Protein 7OG3 (pdb70)

Radius of gyration: 28.52 Å; Cα contacts (8 Å, |Δi|>4): 1239; chains: 2; bounding box: 43×45×92 Å

B-factor: mean 28.63, std 7.68, range [14.3, 100.28]

Organism: Streptomyces spectabilis (NCBI:txid68270)

Nearest PDB structures (foldseek):
  7og3-assembly1_B  TM=1.003E+00  e=2.463E-60  Streptomyces spectabilis
  8j43-assembly1_B  TM=8.989E-01  e=6.892E-37  Frankia sp. QA3
  8hwy-assembly1_A  TM=8.691E-01  e=2.199E-37  Escherichia
  7y8o-assembly1_B  TM=9.094E-01  e=6.039E-33  Streptomyces clavuligerus
  6smt-assembly3_E  TM=8.698E-01  e=9.829E-30  Mycolicibacterium smegmatis MC2 155

Structure (mmCIF, N/CA/C/O backbone):
data_7OG3
#
_entry.id   7OG3
#
_cell.length_a   73.856
_cell.length_b   75.746
_cell.length_c   97.081
_cell.angle_alpha   90
_cell.angle_beta   90
_cell.angle_gamma   90
#
_symmetry.space_group_name_H-M   'P 21 21 21'
#
loop_
_entity.id
_entity.type
_entity.pdbx_description
1 polymer 'NAD(P)-dependent oxidoreductase'
2 non-polymer 'NADPH DIHYDRO-NICOTINAMIDE-ADENINE-DINUCLEOTIDE PHOSPHATE'
3 non-polymer 'SODIUM ION'
4 water water
#
loop_
_atom_site.group_PDB
_atom_site.id
_atom_site.type_symbol
_atom_site.label_atom_id
_atom_site.label_alt_id
_atom_site.label_comp_id
_atom_site.label_asym_id
_atom_site.label_entity_id
_atom_site.label_seq_id
_atom_site.pdbx_PDB_ins_code
_atom_site.Cartn_x
_atom_site.Cartn_y
_atom_site.Cartn_z
_atom_site.occupancy
_atom_site.B_iso_or_equiv
_atom_site.auth_seq_id
_atom_site.auth_comp_id
_atom_site.auth_asym_id
_atom_site.auth_atom_id
_atom_site.pdbx_PDB_model_num
ATOM 1 N N . PRO A 1 31 ? -14.768 18.601 -50.875 1 38 12 PRO A N 1
ATOM 2 C CA . PRO A 1 31 ? -13.718 17.951 -50.079 1 36.95 12 PRO A CA 1
ATOM 3 C C . PRO A 1 31 ? -12.732 17.261 -51.011 1 34.96 12 PRO A C 1
ATOM 4 O O . PRO A 1 31 ? -13.123 16.443 -51.836 1 34.5 12 PRO A O 1
ATOM 8 N N . ALA A 1 32 ? -11.457 17.646 -50.926 1 33.54 13 ALA A N 1
ATOM 9 C CA . ALA A 1 32 ? -10.423 17.144 -51.83 1 32.56 13 ALA A CA 1
ATOM 10 C C . ALA A 1 32 ? -10.049 15.677 -51.626 1 31.37 13 ALA A C 1
ATOM 11 O O . ALA A 1 32 ? -10.168 15.153 -50.528 1 31.64 13 ALA A O 1
ATOM 13 N N . PRO A 1 33 ? -9.556 15.011 -52.678 1 30.11 14 PRO A N 1
ATOM 14 C CA . PRO A 1 33 ? -9.098 13.623 -52.517 1 28.94 14 PRO A CA 1
ATOM 15 C C . PRO A 1 33 ? -7.887 13.555 -51.59 1 27.42 14 PRO A C 1
ATOM 16 O O . PRO A 1 33 ? -7.052 14.475 -51.545 1 28.05 14 PRO A O 1
ATOM 20 N N . VAL A 1 34 ? -7.83 12.497 -50.79 1 25.18 15 VAL A N 1
ATOM 21 C CA . VAL A 1 34 ? -6.753 12.327 -49.828 1 23.23 15 VAL A CA 1
ATOM 22 C C . VAL A 1 34 ? -6.303 10.857 -49.797 1 22.03 15 VAL A C 1
ATOM 23 O O . VAL A 1 34 ? -7.101 9.932 -50.036 1 21.74 15 VAL A O 1
ATOM 27 N N . THR A 1 35 ? -5.001 10.65 -49.565 1 20.53 16 THR A N 1
ATOM 28 C CA . THR A 1 35 ? -4.45 9.317 -49.399 1 19.95 16 THR A CA 1
ATOM 29 C C . THR A 1 35 ? -4.03 9.086 -47.918 1 20.12 16 THR A C 1
ATOM 30 O O . THR A 1 35 ? -3.407 9.96 -47.324 1 20.09 16 THR A O 1
ATOM 34 N N . VAL A 1 36 ? -4.361 7.928 -47.349 1 19.51 17 VAL A N 1
ATOM 35 C CA . VAL A 1 36 ? -3.905 7.572 -46.005 1 20.8 17 VAL A CA 1
ATOM 36 C C . VAL A 1 36 ? -2.983 6.354 -46.148 1 21.47 17 VAL A C 1
ATOM 37 O O . VAL A 1 36 ? -3.396 5.333 -46.701 1 22.76 17 VAL A O 1
ATOM 41 N N . VAL A 1 37 ? -1.736 6.455 -45.682 1 20.58 18 VAL A N 1
ATOM 42 C CA . VAL A 1 37 ? -0.782 5.342 -45.737 1 21.53 18 VAL A CA 1
ATOM 43 C C . VAL A 1 37 ? -0.555 4.866 -44.311 1 22.13 18 VAL A C 1
ATOM 44 O O . VAL A 1 37 ? -0.044 5.631 -43.478 1 21.76 18 VAL A O 1
ATOM 48 N N . GLY A 1 38 ? -0.928 3.632 -44.02 1 22.04 19 GLY A N 1
ATOM 49 C CA . GLY A 1 38 ? -0.8 3.097 -42.667 1 22.34 19 GLY A CA 1
ATOM 50 C C . GLY A 1 38 ? -2.175 2.898 -42.066 1 23.53 19 GLY A C 1
ATOM 51 O O . GLY A 1 38 ? -2.883 3.868 -41.772 1 24.94 19 GLY A O 1
ATOM 52 N N . LEU A 1 39 ? -2.572 1.645 -41.91 1 23.03 20 LEU A N 1
ATOM 53 C CA . LEU A 1 39 ? -3.892 1.304 -41.412 1 22.63 20 LEU A CA 1
ATOM 54 C C . LEU A 1 39 ? -3.855 0.548 -40.101 1 22.1 20 LEU A C 1
ATOM 55 O O . LEU A 1 39 ? -4.563 -0.438 -39.915 1 21.92 20 LEU A O 1
ATOM 60 N N . GLY A 1 40 ? -3.055 1.063 -39.185 1 21.02 21 GLY A N 1
ATOM 61 C CA . GLY A 1 40 ? -3.087 0.634 -37.802 1 20.54 21 GLY A CA 1
ATOM 62 C C . GLY A 1 40 ? -4.333 1.238 -37.169 1 21.16 21 GLY A C 1
ATOM 63 O O . GLY A 1 40 ? -5.135 1.924 -37.831 1 19.99 21 GLY A O 1
ATOM 64 N N . PRO A 1 41 ? -4.523 1.043 -35.851 1 21.57 22 PRO A N 1
ATOM 65 C CA . PRO A 1 41 ? -5.727 1.596 -35.194 1 21.07 22 PRO A CA 1
ATOM 66 C C . PRO A 1 41 ? -5.975 3.087 -35.441 1 20.39 22 PRO A C 1
ATOM 67 O O . PRO A 1 41 ? -7.131 3.504 -35.59 1 20.43 22 PRO A O 1
ATOM 71 N N . MET A 1 42 ? -4.895 3.893 -35.498 1 18.74 23 MET A N 1
ATOM 72 C CA . MET A 1 42 ? -5.052 5.31 -35.743 1 17.59 23 MET A CA 1
ATOM 73 C C . MET A 1 42 ? -5.32 5.589 -37.244 1 17.84 23 MET A C 1
ATOM 74 O O . MET A 1 42 ? -6.252 6.325 -37.557 1 17.54 23 MET A O 1
ATOM 79 N N . GLY A 1 43 ? -4.525 5.011 -38.145 1 17.85 24 GLY A N 1
ATOM 80 C CA . GLY A 1 43 ? -4.717 5.242 -39.584 1 19.66 24 GLY A CA 1
ATOM 81 C C . GLY A 1 43 ? -6.09 4.831 -40.079 1 21.3 24 GLY A C 1
ATOM 82 O O . GLY A 1 43 ? -6.677 5.521 -40.919 1 22.69 24 GLY A O 1
ATOM 83 N N . LEU A 1 44 ? -6.649 3.732 -39.517 1 20.76 25 LEU A N 1
ATOM 84 C CA . LEU A 1 44 ? -7.988 3.272 -39.869 1 22.15 25 LEU A CA 1
ATOM 85 C C . LEU A 1 44 ? -9.019 4.363 -39.546 1 22.18 25 LEU A C 1
ATOM 86 O O . LEU A 1 44 ? -9.926 4.571 -40.329 1 22.83 25 LEU A O 1
ATOM 91 N N . VAL A 1 45 ? -8.91 5.005 -38.374 1 21.48 26 VAL A N 1
ATOM 92 C CA . VAL A 1 45 ? -9.86 6.045 -37.987 1 22.16 26 VAL A CA 1
ATOM 93 C C . VAL A 1 45 ? -9.631 7.304 -38.802 1 21.14 26 VAL A C 1
ATOM 94 O O . VAL A 1 45 ? -10.611 7.921 -39.214 1 21.46 26 VAL A O 1
ATOM 98 N N . LEU A 1 46 ? -8.376 7.678 -39.11 1 20.19 27 LEU A N 1
ATOM 99 C CA . LEU A 1 46 ? -8.134 8.862 -39.965 1 21.3 27 LEU A CA 1
ATOM 100 C C . LEU A 1 46 ? -8.877 8.701 -41.324 1 21.36 27 LEU A C 1
ATOM 101 O O . LEU A 1 46 ? -9.631 9.595 -41.724 1 20.81 27 LEU A O 1
ATOM 106 N N . ALA A 1 47 ? -8.754 7.511 -41.934 1 21.26 28 ALA A N 1
ATOM 107 C CA . ALA A 1 47 ? -9.39 7.219 -43.22 1 22.59 28 ALA A CA 1
ATOM 108 C C . ALA A 1 47 ? -10.91 7.176 -43.098 1 23.75 28 ALA A C 1
ATOM 109 O O . ALA A 1 47 ? -11.601 7.72 -43.956 1 23.36 28 ALA A O 1
ATOM 111 N N . GLU A 1 48 ? -11.421 6.558 -42.019 1 23.92 29 GLU A N 1
ATOM 112 C CA . GLU A 1 48 ? -12.864 6.438 -41.762 1 25.72 29 GLU A CA 1
ATOM 113 C C . GLU A 1 48 ? -13.494 7.829 -41.608 1 26.77 29 GLU A C 1
ATOM 114 O O . GLU A 1 48 ? -14.548 8.098 -42.182 1 27.33 29 GLU A O 1
ATOM 120 N N . VAL A 1 49 ? -12.822 8.723 -40.872 1 26.26 30 VAL A N 1
ATOM 121 C CA . VAL A 1 49 ? -13.288 10.094 -40.693 1 26.79 30 VAL A CA 1
ATOM 122 C C . VAL A 1 49 ? -13.236 10.888 -42.01 1 26.85 30 VAL A C 1
ATOM 123 O O . VAL A 1 49 ? -14.212 11.548 -42.36 1 26.97 30 VAL A O 1
ATOM 127 N N . LEU A 1 50 ? -12.123 10.811 -42.759 1 26.92 31 LEU A N 1
ATOM 128 C CA . LEU A 1 50 ? -12.008 11.515 -44.04 1 27.31 31 LEU A CA 1
ATOM 129 C C . LEU A 1 50 ? -13.11 11.072 -45.022 1 27.75 31 LEU A C 1
ATOM 130 O O . LEU A 1 50 ? -13.733 11.923 -45.682 1 27.47 31 LEU A O 1
ATOM 135 N N . LEU A 1 51 ? -13.423 9.768 -45.016 1 27.63 32 LEU A N 1
ATOM 136 C CA . LEU A 1 51 ? -14.482 9.171 -45.829 1 28.88 32 LEU A CA 1
ATOM 137 C C . LEU A 1 51 ? -15.854 9.717 -45.41 1 29.51 32 LEU A C 1
ATOM 138 O O . LEU A 1 51 ? -16.614 10.16 -46.268 1 29.96 32 LEU A O 1
ATOM 143 N N . ALA A 1 52 ? -16.162 9.7 -44.098 1 29.44 33 ALA A N 1
ATOM 144 C CA . ALA A 1 52 ? -17.416 10.202 -43.546 1 29.67 33 ALA A CA 1
ATOM 145 C C . ALA A 1 52 ? -17.586 11.687 -43.837 1 30.34 33 ALA A C 1
ATOM 146 O O . ALA A 1 52 ? -18.704 12.134 -44.05 1 30.57 33 ALA A O 1
ATOM 148 N N . LYS A 1 53 ? -16.487 12.46 -43.836 1 30.62 34 LYS A N 1
ATOM 149 C CA . LYS A 1 53 ? -16.55 13.888 -44.142 1 31.08 34 LYS A CA 1
ATOM 150 C C . LYS A 1 53 ? -16.613 14.191 -45.662 1 31.94 34 LYS A C 1
ATOM 151 O O . LYS A 1 53 ? -16.506 15.356 -46.044 1 32.68 34 LYS A O 1
ATOM 157 N N . GLY A 1 54 ? -16.767 13.164 -46.495 1 31.48 35 GLY A N 1
ATOM 158 C CA . GLY A 1 54 ? -16.927 13.311 -47.937 1 31.41 35 GLY A CA 1
ATOM 159 C C . GLY A 1 54 ? -15.698 13.298 -48.82 1 30.82 35 GLY A C 1
ATOM 160 O O . GLY A 1 54 ? -15.833 13.503 -50.028 1 31.59 35 GLY A O 1
ATOM 161 N N . HIS A 1 55 ? -14.495 13.068 -48.26 1 29.26 36 HIS A N 1
ATOM 162 C CA . HIS A 1 55 ? -13.291 13.054 -49.086 1 28.46 36 HIS A CA 1
ATOM 163 C C . HIS A 1 55 ? -13.164 11.758 -49.862 1 28.93 36 HIS A C 1
ATOM 164 O O . HIS A 1 55 ? -13.258 10.681 -49.282 1 29.42 36 HIS A O 1
ATOM 171 N N . PRO A 1 56 ? -12.83 11.842 -51.163 1 28.03 37 PRO A N 1
ATOM 172 C CA . PRO A 1 56 ? -12.508 10.624 -51.924 1 27.8 37 PRO A CA 1
ATOM 173 C C . PRO A 1 56 ? -11.204 10.092 -51.33 1 27.07 37 PRO A C 1
ATOM 174 O O . PRO A 1 56 ? -10.179 10.789 -51.351 1 27.5 37 PRO A O 1
ATOM 178 N N . THR A 1 57 ? -11.276 8.919 -50.695 1 25.81 38 THR A N 1
ATOM 179 C CA . THR A 1 57 ? -10.146 8.429 -49.914 1 24.54 38 THR A CA 1
ATOM 180 C C . THR A 1 57 ? -9.477 7.198 -50.469 1 23.98 38 THR A C 1
ATOM 181 O O . THR A 1 57 ? -10.112 6.164 -50.636 1 23.98 38 THR A O 1
ATOM 185 N N . THR A 1 58 ? -8.186 7.307 -50.739 1 22.89 39 THR A N 1
ATOM 186 C CA . THR A 1 58 ? -7.392 6.178 -51.2 1 22.34 39 THR A CA 1
ATOM 187 C C . THR A 1 58 ? -6.555 5.716 -50.01 1 22.94 39 THR A C 1
ATOM 188 O O . THR A 1 58 ? -5.997 6.552 -49.319 1 23.05 39 THR A O 1
ATOM 192 N N . VAL A 1 59 ? -6.496 4.396 -49.752 1 22.52 40 VAL A N 1
ATOM 193 C CA . VAL A 1 59 ? -5.719 3.883 -48.643 1 22.01 40 VAL A CA 1
ATOM 194 C C . VAL A 1 59 ? -4.684 2.871 -49.099 1 22.54 40 VAL A C 1
ATOM 195 O O . VAL A 1 59 ? -4.852 2.197 -50.11 1 22.68 40 VAL A O 1
ATOM 199 N N . TRP A 1 60 ? -3.632 2.728 -48.319 1 23.27 41 TRP A N 1
ATOM 200 C CA . TRP A 1 60 ? -2.602 1.731 -48.565 1 23.92 41 TRP A CA 1
ATOM 201 C C . TRP A 1 60 ? -2.1 1.229 -47.202 1 24.11 41 TRP A C 1
ATOM 202 O O . TRP A 1 60 ? -1.995 1.998 -46.232 1 23.76 41 TRP A O 1
ATOM 213 N N . ASN A 1 61 ? -1.808 -0.05 -47.134 1 23.74 42 ASN A N 1
ATOM 214 C CA . ASN A 1 61 ? -1.264 -0.678 -45.935 1 24.2 42 ASN A CA 1
ATOM 215 C C . ASN A 1 61 ? -0.43 -1.868 -46.371 1 24.94 42 ASN A C 1
ATOM 216 O O . ASN A 1 61 ? -0.774 -2.519 -47.352 1 24.7 42 ASN A O 1
ATOM 221 N N . ARG A 1 62 ? 0.651 -2.191 -45.645 1 25.81 43 ARG A N 1
ATOM 222 C CA . ARG A 1 62 ? 1.483 -3.358 -45.984 1 26.74 43 ARG A CA 1
ATOM 223 C C . ARG A 1 62 ? 0.639 -4.657 -46.051 1 26.76 43 ARG A C 1
ATOM 224 O O . ARG A 1 62 ? 0.783 -5.448 -46.983 1 26.75 43 ARG A O 1
ATOM 232 N N . THR A 1 63 ? -0.274 -4.823 -45.09 1 25.77 44 THR A N 1
ATOM 233 C CA . THR A 1 63 ? -1.191 -5.968 -45.01 1 25.77 44 THR A CA 1
ATOM 234 C C . THR A 1 63 ? -2.51 -5.429 -45.53 1 24.29 44 THR A C 1
ATOM 235 O O . THR A 1 63 ? -3.163 -4.659 -44.831 1 23.48 44 THR A O 1
ATOM 239 N N . PRO A 1 64 ? -2.871 -5.741 -46.796 1 24.48 45 PRO A N 1
ATOM 240 C CA . PRO A 1 64 ? -4.05 -5.095 -47.4 1 24.3 45 PRO A CA 1
ATOM 241 C C . PRO A 1 64 ? -5.395 -5.4 -46.746 1 24.71 45 PRO A C 1
ATOM 242 O O . PRO A 1 64 ? -6.29 -4.57 -46.845 1 25.02 45 PRO A O 1
ATOM 246 N N . GLU A 1 65 ? -5.531 -6.538 -46.066 1 24.81 46 GLU A N 1
ATOM 247 C CA . GLU A 1 65 ? -6.779 -6.932 -45.397 1 25.89 46 GLU A CA 1
ATOM 248 C C . GLU A 1 65 ? -7.252 -5.935 -44.345 1 25.52 46 GLU A C 1
ATOM 249 O O . GLU A 1 65 ? -8.434 -5.934 -44.009 1 26.34 46 GLU A O 1
ATOM 255 N N . ARG A 1 66 ? -6.351 -5.083 -43.82 1 24.3 47 ARG A N 1
ATOM 256 C CA . ARG A 1 66 ? -6.767 -4.038 -42.874 1 23.72 47 ARG A CA 1
ATOM 257 C C . ARG A 1 66 ? -7.716 -3.025 -43.527 1 23.48 47 ARG A C 1
ATOM 258 O O . ARG A 1 66 ? -8.43 -2.328 -42.812 1 23.55 47 ARG A O 1
ATOM 266 N N . ALA A 1 67 ? -7.712 -2.917 -44.872 1 22.5 48 ALA A N 1
ATOM 267 C CA . ALA A 1 67 ? -8.591 -1.989 -45.583 1 23.05 48 ALA A CA 1
ATOM 268 C C . ALA A 1 67 ? -9.97 -2.567 -45.879 1 24.61 48 ALA A C 1
ATOM 269 O O . ALA A 1 67 ? -10.759 -1.871 -46.502 1 25.95 48 ALA A O 1
ATOM 271 N N . SER A 1 68 ? -10.278 -3.81 -45.459 1 24.6 49 SER A N 1
ATOM 272 C CA . SER A 1 68 ? -11.558 -4.443 -45.784 1 25.11 49 SER A CA 1
ATOM 273 C C . SER A 1 68 ? -12.781 -3.598 -45.43 1 25.17 49 SER A C 1
ATOM 274 O O . SER A 1 68 ? -13.658 -3.43 -46.275 1 25.35 49 SER A O 1
ATOM 277 N N . GLY A 1 69 ? -12.833 -3.092 -44.197 1 24.85 50 GLY A N 1
ATOM 278 C CA . GLY A 1 69 ? -13.954 -2.28 -43.727 1 25.12 50 GLY A CA 1
ATOM 279 C C . GLY A 1 69 ? -13.995 -0.935 -44.42 1 24.68 50 GLY A C 1
ATOM 280 O O . GLY A 1 69 ? -15.069 -0.459 -44.782 1 24.76 50 GLY A O 1
ATOM 281 N N . LEU A 1 70 ? -12.828 -0.324 -44.635 1 24.82 51 LEU A N 1
ATOM 282 C CA . LEU A 1 70 ? -12.752 0.96 -45.335 1 25.83 51 LEU A CA 1
ATOM 283 C C . LEU A 1 70 ? -13.249 0.85 -46.77 1 27.16 51 LEU A C 1
ATOM 284 O O . LEU A 1 70 ? -13.976 1.727 -47.236 1 27.99 51 LEU A O 1
ATOM 289 N N . VAL A 1 71 ? -12.93 -0.256 -47.448 1 27.18 52 VAL A N 1
ATOM 290 C CA . VAL A 1 71 ? -13.388 -0.495 -48.821 1 27.31 52 VAL A CA 1
ATOM 291 C C . VAL A 1 71 ? -14.921 -0.634 -48.85 1 28.4 52 VAL A C 1
ATOM 292 O O . VAL A 1 71 ? -15.575 -0.068 -49.732 1 28.14 52 VAL A O 1
ATOM 296 N N . ALA A 1 72 ? -15.494 -1.318 -47.845 1 29.23 53 ALA A N 1
ATOM 297 C CA . ALA A 1 72 ? -16.95 -1.438 -47.714 1 30.64 53 ALA A CA 1
ATOM 298 C C . ALA A 1 72 ? -17.593 -0.049 -47.5 1 32.45 53 ALA A C 1
ATOM 299 O O . ALA A 1 72 ? -18.725 0.166 -47.928 1 33.5 53 ALA A O 1
ATOM 301 N N . GLN A 1 73 ? -16.858 0.902 -46.892 1 32.32 54 GLN A N 1
ATOM 302 C CA . GLN A 1 73 ? -17.335 2.26 -46.668 1 32.96 54 GLN A CA 1
ATOM 303 C C . GLN A 1 73 ? -17.132 3.223 -47.865 1 33.14 54 GLN A C 1
ATOM 304 O O . GLN A 1 73 ? -17.53 4.384 -47.766 1 34.59 54 GLN A O 1
ATOM 310 N N . GLY A 1 74 ? -16.505 2.774 -48.947 1 31.58 55 GLY A N 1
ATOM 311 C CA . GLY A 1 74 ? -16.286 3.63 -50.118 1 30.4 55 GLY A CA 1
ATOM 312 C C . GLY A 1 74 ? -14.851 4.044 -50.42 1 29.06 55 GLY A C 1
ATOM 313 O O . GLY A 1 74 ? -14.613 4.785 -51.372 1 29.07 55 GLY A O 1
ATOM 314 N N . ALA A 1 75 ? -13.875 3.579 -49.623 1 27.96 56 ALA A N 1
ATOM 315 C CA . ALA A 1 75 ? -12.475 3.915 -49.876 1 27.3 56 ALA A CA 1
ATOM 316 C C . ALA A 1 75 ? -11.938 3.064 -51.033 1 26.11 56 ALA A C 1
ATOM 317 O O . ALA A 1 75 ? -12.443 1.979 -51.292 1 25.19 56 ALA A O 1
ATOM 319 N N . SER A 1 76 ? -10.89 3.555 -51.693 1 25.43 57 SER A N 1
ATOM 320 C CA . SER A 1 76 ? -10.247 2.853 -52.771 1 26.4 57 SER A CA 1
ATOM 321 C C . SER A 1 76 ? -8.923 2.266 -52.239 1 27.07 57 SER A C 1
ATOM 322 O O . SER A 1 76 ? -8.085 3.029 -51.747 1 27.51 57 SER A O 1
ATOM 325 N N . LEU A 1 77 ? -8.733 0.928 -52.316 1 25.8 58 LEU A N 1
ATOM 326 C CA . LEU A 1 77 ? -7.479 0.312 -51.884 1 25.59 58 LEU A CA 1
ATOM 327 C C . LEU A 1 77 ? -6.475 0.433 -53.028 1 26.12 58 LEU A C 1
ATOM 328 O O . LEU A 1 77 ? -6.674 -0.16 -54.086 1 26.55 58 LEU A O 1
ATOM 333 N N . ALA A 1 78 ? -5.41 1.212 -52.829 1 25.33 59 ALA A N 1
ATOM 334 C CA . ALA A 1 78 ? -4.384 1.363 -53.837 1 24.93 59 ALA A CA 1
ATOM 335 C C . ALA A 1 78 ? -3.665 0.043 -54.062 1 25.59 59 ALA A C 1
ATOM 336 O O . ALA A 1 78 ? -3.393 -0.687 -53.112 1 24.67 59 ALA A O 1
ATOM 338 N N . ALA A 1 79 ? -3.338 -0.247 -55.318 1 25.89 60 ALA A N 1
ATOM 339 C CA . ALA A 1 79 ? -2.619 -1.486 -55.65 1 27.9 60 ALA A CA 1
ATOM 340 C C . ALA A 1 79 ? -1.169 -1.432 -55.18 1 29.01 60 ALA A C 1
ATOM 341 O O . ALA A 1 79 ? -0.575 -2.476 -54.936 1 29.61 60 ALA A O 1
ATOM 343 N N . SER A 1 80 ? -0.595 -0.216 -55.053 1 28.39 61 SER A N 1
ATOM 344 C CA . SER A 1 80 ? 0.795 -0.052 -54.664 1 28.65 61 SER A CA 1
ATOM 345 C C . SER A 1 80 ? 1.016 1.285 -53.955 1 28.3 61 SER A C 1
ATOM 346 O O . SER A 1 80 ? 0.161 2.176 -54.034 1 27.85 61 SER A O 1
ATOM 349 N N . ILE A 1 81 ? 2.177 1.449 -53.298 1 27.7 62 ILE A N 1
ATOM 350 C CA . ILE A 1 81 ? 2.489 2.712 -52.64 1 28.11 62 ILE A CA 1
ATOM 351 C C . ILE A 1 81 ? 2.591 3.855 -53.669 1 28.06 62 ILE A C 1
ATOM 352 O O . ILE A 1 81 ? 2.087 4.944 -53.411 1 27.9 62 ILE A O 1
ATOM 357 N N . THR A 1 82 ? 3.112 3.576 -54.897 1 27.91 63 THR A N 1
ATOM 358 C CA . THR A 1 82 ? 3.185 4.612 -55.93 1 27.96 63 THR A CA 1
ATOM 359 C C . THR A 1 82 ? 1.798 5.037 -56.357 1 27.07 63 THR A C 1
ATOM 360 O O . THR A 1 82 ? 1.53 6.225 -56.494 1 27.4 63 THR A O 1
ATOM 364 N N . ASP A 1 83 ? 0.892 4.065 -56.513 1 27.4 64 ASP A N 1
ATOM 365 C CA . ASP A 1 83 ? -0.488 4.342 -56.895 1 27.41 64 ASP A CA 1
ATOM 366 C C . ASP A 1 83 ? -1.162 5.161 -55.796 1 25.19 64 ASP A C 1
ATOM 367 O O . ASP A 1 83 ? -1.845 6.135 -56.097 1 25.03 64 ASP A O 1
ATOM 372 N N . ALA A 1 84 ? -0.928 4.811 -54.523 1 24.06 65 ALA A N 1
ATOM 373 C CA . ALA A 1 84 ? -1.511 5.541 -53.408 1 24.09 65 ALA A CA 1
ATOM 374 C C . ALA A 1 84 ? -1.062 7.005 -53.414 1 24.25 65 ALA A C 1
ATOM 375 O O . ALA A 1 84 ? -1.905 7.913 -53.389 1 23.7 65 ALA A O 1
ATOM 377 N N . VAL A 1 85 ? 0.247 7.238 -53.54 1 24.56 66 VAL A N 1
ATOM 378 C CA . VAL A 1 85 ? 0.781 8.588 -53.531 1 26.11 66 VAL A CA 1
ATOM 379 C C . VAL A 1 85 ? 0.244 9.396 -54.707 1 27.94 66 VAL A C 1
ATOM 380 O O . VAL A 1 85 ? -0.21 10.519 -54.501 1 28.94 66 VAL A O 1
ATOM 384 N N . SER A 1 86 ? 0.197 8.783 -55.917 1 27.99 67 SER A N 1
ATOM 385 C CA . SER A 1 86 ? -0.27 9.472 -57.121 1 29 67 SER A CA 1
ATOM 386 C C . SER A 1 86 ? -1.774 9.714 -57.174 1 29.12 67 SER A C 1
ATOM 387 O O . SER A 1 86 ? -2.22 10.434 -58.059 1 29.83 67 SER A O 1
ATOM 390 N N . ALA A 1 87 ? -2.555 9.08 -56.3 1 28.23 68 ALA A N 1
ATOM 391 C CA . ALA A 1 87 ? -4.013 9.199 -56.345 1 28.1 68 ALA A CA 1
ATOM 392 C C . ALA A 1 87 ? -4.565 10.507 -55.825 1 28.91 68 ALA A C 1
ATOM 393 O O . ALA A 1 87 ? -5.716 10.849 -56.121 1 29.45 68 ALA A O 1
ATOM 395 N N . SER A 1 88 ? -3.785 11.222 -55.004 1 28.39 69 SER A N 1
ATOM 396 C CA . SER A 1 88 ? -4.29 12.406 -54.328 1 28.01 69 SER A CA 1
ATOM 397 C C . SER A 1 88 ? -3.227 13.505 -54.258 1 28.4 69 SER A C 1
ATOM 398 O O . SER A 1 88 ? -2.025 13.209 -54.257 1 29.19 69 SER A O 1
ATOM 401 N N . PRO A 1 89 ? -3.646 14.775 -54.108 1 28.46 70 PRO A N 1
ATOM 402 C CA . PRO A 1 89 ? -2.648 15.844 -53.912 1 27.79 70 PRO A CA 1
ATOM 403 C C . PRO A 1 89 ? -1.943 15.752 -52.547 1 27.58 70 PRO A C 1
ATOM 404 O O . PRO A 1 89 ? -0.827 16.259 -52.4 1 27.97 70 PRO A O 1
ATOM 408 N N . VAL A 1 90 ? -2.593 15.101 -51.547 1 26.61 71 VAL A N 1
ATOM 409 C CA . VAL A 1 90 ? -2.072 14.951 -50.19 1 25.93 71 VAL A CA 1
ATOM 410 C C . VAL A 1 90 ? -2.035 13.49 -49.731 1 24.69 71 VAL A C 1
ATOM 411 O O . VAL A 1 90 ? -3.043 12.775 -49.815 1 24.61 71 VAL A O 1
ATOM 415 N N . THR A 1 91 ? -0.892 13.068 -49.188 1 22.9 72 THR A N 1
ATOM 416 C CA . THR A 1 91 ? -0.762 11.768 -48.552 1 22.44 72 THR A CA 1
ATOM 417 C C . THR A 1 91 ? -0.533 12.009 -47.051 1 21.26 72 THR A C 1
ATOM 418 O O . THR A 1 91 ? 0.357 12.749 -46.674 1 20.57 72 THR A O 1
ATOM 422 N N . ILE A 1 92 ? -1.358 11.412 -46.216 1 21.53 73 ILE A N 1
ATOM 423 C CA . ILE A 1 92 ? -1.23 11.509 -44.761 1 22.25 73 ILE A CA 1
ATOM 424 C C . ILE A 1 92 ? -0.698 10.16 -44.317 1 22.3 73 ILE A C 1
ATOM 425 O O . ILE A 1 92 ? -1.334 9.144 -44.604 1 22.01 73 ILE A O 1
ATOM 430 N N . MET A 1 93 ? 0.471 10.12 -43.678 1 22.44 74 MET A N 1
ATOM 431 C CA . MET A 1 93 ? 1.016 8.853 -43.223 1 23.31 74 MET A CA 1
ATOM 432 C C . MET A 1 93 ? 0.865 8.68 -41.723 1 23.02 74 MET A C 1
ATOM 433 O O . MET A 1 93 ? 0.975 9.64 -40.977 1 23.09 74 MET A O 1
ATOM 438 N N . CYS A 1 94 ? 0.62 7.442 -41.295 1 22.25 75 CYS A N 1
ATOM 439 C CA . CYS A 1 94 ? 0.44 7.106 -39.888 1 22.91 75 CYS A CA 1
ATOM 440 C C . CYS A 1 94 ? 0.933 5.688 -39.67 1 23.48 75 CYS A C 1
ATOM 441 O O . CYS A 1 94 ? 0.137 4.761 -39.612 1 23.49 75 CYS A O 1
ATOM 444 N N . LEU A 1 95 ? 2.25 5.516 -39.661 1 23.93 76 LEU A N 1
ATOM 445 C CA . LEU A 1 95 ? 2.969 4.254 -39.514 1 25.19 76 LEU A CA 1
ATOM 446 C C . LEU A 1 95 ? 3.517 4.061 -38.081 1 27.38 76 LEU A C 1
ATOM 447 O O . LEU A 1 95 ? 3.466 4.996 -37.283 1 27.2 76 LEU A O 1
ATOM 452 N N . ASN A 1 96 ? 4.007 2.856 -37.737 1 28.85 77 ASN A N 1
ATOM 453 C CA . ASN A 1 96 ? 4.49 2.591 -36.385 1 30.17 77 ASN A CA 1
ATOM 454 C C . ASN A 1 96 ? 5.679 3.458 -35.971 1 30.96 77 ASN A C 1
ATOM 455 O O . ASN A 1 96 ? 5.728 3.916 -34.832 1 31.77 77 ASN A O 1
ATOM 460 N N . ASN A 1 97 ? 6.606 3.711 -36.888 1 30.26 78 ASN A N 1
ATOM 461 C CA . ASN A 1 97 ? 7.791 4.502 -36.583 1 30.66 78 ASN A CA 1
ATOM 462 C C . ASN A 1 97 ? 8.317 5.212 -37.829 1 30.04 78 ASN A C 1
ATOM 463 O O . ASN A 1 97 ? 7.893 4.918 -38.954 1 30.62 78 ASN A O 1
ATOM 465 N N . TYR A 1 98 ? 9.241 6.143 -37.645 1 28.54 79 TYR A N 1
ATOM 466 C CA . TYR A 1 98 ? 9.811 6.884 -38.762 1 28.14 79 TYR A CA 1
ATOM 467 C C . TYR A 1 98 ? 10.663 6.007 -39.652 1 29.18 79 TYR A C 1
ATOM 468 O O . TYR A 1 98 ? 10.68 6.226 -40.86 1 28.83 79 TYR A O 1
ATOM 477 N N . ALA A 1 99 ? 11.328 4.967 -39.092 1 30.15 80 ALA A N 1
ATOM 478 C CA . ALA A 1 99 ? 12.151 4.077 -39.923 1 31.15 80 ALA A CA 1
ATOM 479 C C . ALA A 1 99 ? 11.325 3.352 -40.99 1 31.13 80 ALA A C 1
ATOM 480 O O . ALA A 1 99 ? 11.769 3.192 -42.129 1 31.34 80 ALA A O 1
ATOM 482 N N . THR A 1 100 ? 10.087 2.993 -40.645 1 30.96 81 THR A N 1
ATOM 483 C CA . THR A 1 100 ? 9.164 2.329 -41.558 1 31.11 81 THR A CA 1
ATOM 484 C C . THR A 1 100 ? 8.851 3.145 -42.822 1 31.21 81 THR A C 1
ATOM 485 O O . THR A 1 100 ? 8.677 2.574 -43.902 1 31.07 81 THR A O 1
ATOM 489 N N . MET A 1 101 ? 8.796 4.485 -42.678 1 30.7 82 MET A N 1
ATOM 490 C CA . MET A 1 101 ? 8.515 5.424 -43.759 1 30.88 82 MET A CA 1
ATOM 491 C C . MET A 1 101 ? 9.466 5.22 -44.951 1 30.45 82 MET A C 1
ATOM 492 O O . MET A 1 101 ? 9.023 5.21 -46.099 1 29.99 82 MET A O 1
ATOM 497 N N . TYR A 1 102 ? 10.777 5.066 -44.681 1 30.85 83 TYR A N 1
ATOM 498 C CA . TYR A 1 102 ? 11.772 4.882 -45.744 1 31.63 83 TYR A CA 1
ATOM 499 C C . TYR A 1 102 ? 11.541 3.589 -46.51 1 31.48 83 TYR A C 1
ATOM 500 O O . TYR A 1 102 ? 11.666 3.575 -47.728 1 31.41 83 TYR A O 1
ATOM 509 N N . GLU A 1 103 ? 11.185 2.515 -45.807 1 31.46 84 GLU A N 1
ATOM 510 C CA . GLU A 1 103 ? 10.921 1.233 -46.454 1 31.68 84 GLU A CA 1
ATOM 511 C C . GLU A 1 103 ? 9.627 1.285 -47.286 1 31.11 84 GLU A C 1
ATOM 512 O O . GLU A 1 103 ? 9.626 0.877 -48.442 1 31.52 84 GLU A O 1
ATOM 514 N N . VAL A 1 104 ? 8.544 1.82 -46.711 1 29.85 85 VAL A N 1
ATOM 515 C CA . VAL A 1 104 ? 7.26 1.941 -47.388 1 29.55 85 VAL A CA 1
ATOM 516 C C . VAL A 1 104 ? 7.307 2.858 -48.615 1 29.52 85 VAL A C 1
ATOM 517 O O . VAL A 1 104 ? 6.833 2.483 -49.684 1 29.72 85 VAL A O 1
ATOM 521 N N . PHE A 1 105 ? 7.869 4.061 -48.469 1 29.56 86 PHE A N 1
ATOM 522 C CA . PHE A 1 105 ? 7.846 5.054 -49.55 1 29.53 86 PHE A CA 1
ATOM 523 C C . PHE A 1 105 ? 8.995 4.955 -50.567 1 30.99 86 PHE A C 1
ATOM 524 O O . PHE A 1 105 ? 8.964 5.678 -51.555 1 30.56 86 PHE A O 1
ATOM 532 N N . GLY A 1 106 ? 9.928 4.023 -50.366 1 32.41 87 GLY A N 1
ATOM 533 C CA . GLY A 1 106 ? 11.056 3.77 -51.27 1 33.22 87 GLY A CA 1
ATOM 534 C C . GLY A 1 106 ? 10.686 3.678 -52.74 1 33.98 87 GLY A C 1
ATOM 535 O O . GLY A 1 106 ? 11.182 4.468 -53.554 1 34.37 87 GLY A O 1
ATOM 536 N N . PRO A 1 107 ? 9.748 2.781 -53.096 1 33.84 88 PRO A N 1
ATOM 537 C CA . PRO A 1 107 ? 9.312 2.689 -54.504 1 34.44 88 PRO A CA 1
ATOM 538 C C . PRO A 1 107 ? 8.535 3.916 -54.999 1 35.03 88 PRO A C 1
ATOM 539 O O . PRO A 1 107 ? 8.44 4.123 -56.206 1 35.46 88 PRO A O 1
ATOM 543 N N . ALA A 1 108 ? 7.956 4.708 -54.09 1 34.24 89 ALA A N 1
ATOM 544 C CA . ALA A 1 108 ? 7.189 5.896 -54.485 1 34.24 89 ALA A CA 1
ATOM 545 C C . ALA A 1 108 ? 8.003 7.186 -54.459 1 33.5 89 ALA A C 1
ATOM 546 O O . ALA A 1 108 ? 7.414 8.264 -54.557 1 33.39 89 ALA A O 1
ATOM 548 N N . ARG A 1 109 ? 9.34 7.101 -54.336 1 33 90 ARG A N 1
ATOM 549 C CA . ARG A 1 109 ? 10.162 8.308 -54.218 1 33.08 90 ARG A CA 1
ATOM 550 C C . ARG A 1 109 ? 9.961 9.304 -55.349 1 31.7 90 ARG A C 1
ATOM 551 O O . ARG A 1 109 ? 9.72 10.475 -55.069 1 31.64 90 ARG A O 1
ATOM 559 N N . GLU A 1 110 ? 10.01 8.851 -56.616 1 30.89 91 GLU A N 1
ATOM 560 C CA . GLU A 1 110 ? 9.785 9.764 -57.74 1 30.72 91 GLU A CA 1
ATOM 561 C C . GLU A 1 110 ? 8.354 10.294 -57.752 1 30.44 91 GLU A C 1
ATOM 562 O O . GLU A 1 110 ? 8.156 11.484 -57.999 1 30.92 91 GLU A O 1
ATOM 568 N N . ALA A 1 111 ? 7.367 9.434 -57.426 1 29.76 92 ALA A N 1
ATOM 569 C CA . ALA A 1 111 ? 5.98 9.865 -57.386 1 30.29 92 ALA A CA 1
ATOM 570 C C . ALA A 1 111 ? 5.72 10.966 -56.358 1 31.43 92 ALA A C 1
ATOM 571 O O . ALA A 1 111 ? 4.848 11.8 -56.59 1 33.04 92 ALA A O 1
ATOM 573 N N . LEU A 1 112 ? 6.468 10.982 -55.226 1 30.58 93 LEU A N 1
ATOM 574 C CA . LEU A 1 112 ? 6.328 11.965 -54.15 1 30.45 93 LEU A CA 1
ATOM 575 C C . LEU A 1 112 ? 6.719 13.387 -54.54 1 29.93 93 LEU A C 1
ATOM 576 O O . LEU A 1 112 ? 6.244 14.326 -53.907 1 29.4 93 LEU A O 1
ATOM 581 N N . ARG A 1 113 ? 7.566 13.565 -55.587 1 29.68 94 ARG A N 1
ATOM 582 C CA . ARG A 1 113 ? 7.997 14.913 -56.01 1 30.86 94 ARG A CA 1
ATOM 583 C C . ARG A 1 113 ? 6.785 15.791 -56.329 1 32.11 94 ARG A C 1
ATOM 584 O O . ARG A 1 113 ? 5.853 15.306 -56.948 1 32.94 94 ARG A O 1
ATOM 586 N N . ASP A 1 114 ? 6.751 17.018 -55.819 1 33.25 95 ASP A N 1
ATOM 587 C CA . ASP A 1 114 ? 5.656 17.97 -56.026 1 34.77 95 ASP A CA 1
ATOM 588 C C . ASP A 1 114 ? 4.307 17.513 -55.443 1 35.09 95 ASP A C 1
ATOM 589 O O . ASP A 1 114 ? 3.257 18.031 -55.84 1 37.14 95 ASP A O 1
ATOM 594 N N . ARG A 1 115 ? 4.337 16.578 -54.476 1 32.22 96 ARG A N 1
ATOM 595 C CA . ARG A 1 115 ? 3.142 16.139 -53.769 1 29.97 96 ARG A CA 1
ATOM 596 C C . ARG A 1 115 ? 3.306 16.498 -52.288 1 27.96 96 ARG A C 1
ATOM 597 O O . ARG A 1 115 ? 4.397 16.898 -51.881 1 27.67 96 ARG A O 1
ATOM 605 N N . VAL A 1 116 ? 2.216 16.437 -51.509 1 26.03 97 VAL A N 1
ATOM 606 C CA . VAL A 1 116 ? 2.274 16.801 -50.099 1 25.76 97 VAL A CA 1
ATOM 607 C C . VAL A 1 116 ? 2.293 15.548 -49.24 1 25.02 97 VAL A C 1
ATOM 608 O O . VAL A 1 116 ? 1.461 14.664 -49.433 1 24.83 97 VAL A O 1
ATOM 612 N N . LEU A 1 117 ? 3.214 15.484 -48.28 1 24.57 98 LEU A N 1
ATOM 613 C CA . LEU A 1 117 ? 3.297 14.385 -47.328 1 24.43 98 LEU A CA 1
ATOM 614 C C . LEU A 1 117 ? 3.13 14.946 -45.919 1 24.24 98 LEU A C 1
ATOM 615 O O . LEU A 1 117 ? 3.962 15.743 -45.461 1 24.75 98 LEU A O 1
ATOM 620 N N . VAL A 1 118 ? 2.034 14.565 -45.249 1 22.97 99 VAL A N 1
ATOM 621 C CA . VAL A 1 118 ? 1.738 14.968 -43.889 1 22.04 99 VAL A CA 1
ATOM 622 C C . VAL A 1 118 ? 2.076 13.782 -42.972 1 21.89 99 VAL A C 1
ATOM 623 O O . VAL A 1 118 ? 1.426 12.735 -43.041 1 22.42 99 VAL A O 1
ATOM 627 N N . ASN A 1 119 ? 3.125 13.915 -42.174 1 20.41 100 ASN A N 1
ATOM 628 C CA . ASN A 1 119 ? 3.584 12.816 -41.341 1 20.29 100 ASN A CA 1
ATOM 629 C C . ASN A 1 119 ? 3.018 12.878 -39.938 1 20.08 100 ASN A C 1
ATOM 630 O O . ASN A 1 119 ? 3.573 13.554 -39.081 1 20.72 100 ASN A O 1
ATOM 635 N N . LEU A 1 120 ? 1.929 12.119 -39.674 1 19.47 101 LEU A N 1
ATOM 636 C CA . LEU A 1 120 ? 1.303 12.116 -38.352 1 19.51 101 LEU A CA 1
ATOM 637 C C . LEU A 1 120 ? 1.866 11.088 -37.371 1 21.6 101 LEU A C 1
ATOM 638 O O . LEU A 1 120 ? 1.283 10.899 -36.278 1 22.61 101 LEU A O 1
ATOM 643 N N . ASN A 1 121 ? 3.014 10.469 -37.699 1 21.57 102 ASN A N 1
ATOM 644 C CA . ASN A 1 121 ? 3.628 9.522 -36.764 1 22.72 102 ASN A CA 1
ATOM 645 C C . ASN A 1 121 ? 4.105 10.268 -35.536 1 22.68 102 ASN A C 1
ATOM 646 O O . ASN A 1 121 ? 4.535 11.421 -35.638 1 23.25 102 ASN A O 1
ATOM 651 N N . SER A 1 122 ? 4.054 9.606 -34.404 1 21.52 103 SER A N 1
ATOM 652 C CA . SER A 1 122 ? 4.657 10.118 -33.201 1 22.07 103 SER A CA 1
ATOM 653 C C . SER A 1 122 ? 6.14 9.674 -33.312 1 23.78 103 SER A C 1
ATOM 654 O O . SER A 1 122 ? 6.483 8.787 -34.117 1 24 103 SER A O 1
ATOM 657 N N . GLY A 1 123 ? 7.022 10.353 -32.595 1 24.16 104 GLY A N 1
ATOM 658 C CA . GLY A 1 123 ? 8.445 10.05 -32.665 1 24.75 104 GLY A CA 1
ATOM 659 C C . GLY A 1 123 ? 9.295 11.066 -31.944 1 25.39 104 GLY A C 1
ATOM 660 O O . GLY A 1 123 ? 8.857 11.658 -30.969 1 24.78 104 GLY A O 1
ATOM 661 N N . THR A 1 124 ? 10.513 11.265 -32.43 1 26.14 105 THR A N 1
ATOM 662 C CA . THR A 1 124 ? 11.465 12.154 -31.799 1 27.69 105 THR A CA 1
ATOM 663 C C . THR A 1 124 ? 12.019 13.191 -32.751 1 28.15 105 THR A C 1
ATOM 664 O O . THR A 1 124 ? 11.999 12.994 -33.971 1 29.06 105 THR A O 1
ATOM 668 N N . PRO A 1 125 ? 12.623 14.265 -32.216 1 27.93 106 PRO A N 1
ATOM 669 C CA . PRO A 1 125 ? 13.229 15.287 -33.093 1 27.98 106 PRO A CA 1
ATOM 670 C C . PRO A 1 125 ? 14.284 14.768 -34.073 1 28.6 106 PRO A C 1
ATOM 671 O O . PRO A 1 125 ? 14.35 15.266 -35.194 1 29.35 106 PRO A O 1
ATOM 675 N N . GLN A 1 126 ? 15.114 13.78 -33.674 1 28.96 107 GLN A N 1
ATOM 676 C CA . GLN A 1 126 ? 16.126 13.221 -34.59 1 30.61 107 GLN A CA 1
ATOM 677 C C . GLN A 1 126 ? 15.455 12.529 -35.772 1 30.86 107 GLN A C 1
ATOM 678 O O . GLN A 1 126 ? 15.915 12.655 -36.906 1 30.8 107 GLN A O 1
ATOM 684 N N . GLU A 1 127 ? 14.345 11.827 -35.51 1 30.56 108 GLU A N 1
ATOM 685 C CA . GLU A 1 127 ? 13.615 11.163 -36.585 1 30.94 108 GLU A CA 1
ATOM 686 C C . GLU A 1 127 ? 12.993 12.178 -37.539 1 31.66 108 GLU A C 1
ATOM 687 O O . GLU A 1 127 ? 12.986 11.952 -38.746 1 32.92 108 GLU A O 1
ATOM 693 N N . VAL A 1 128 ? 12.458 13.281 -37.007 1 31.08 109 VAL A N 1
ATOM 694 C CA . VAL A 1 128 ? 11.824 14.308 -37.825 1 31.44 109 VAL A CA 1
ATOM 695 C C . VAL A 1 128 ? 12.844 15.046 -38.68 1 31.5 109 VAL A C 1
ATOM 696 O O . VAL A 1 128 ? 12.59 15.255 -39.866 1 31.38 109 VAL A O 1
ATOM 700 N N . ARG A 1 129 ? 14.02 15.39 -38.112 1 31.58 110 ARG A N 1
ATOM 701 C CA . ARG A 1 129 ? 15.05 16.072 -38.899 1 32.37 110 ARG A CA 1
ATOM 702 C C . ARG A 1 129 ? 15.501 15.23 -40.088 1 32.08 110 ARG A C 1
ATOM 703 O O . ARG A 1 129 ? 15.625 15.748 -41.201 1 31.84 110 ARG A O 1
ATOM 711 N N . ALA A 1 130 ? 15.669 13.92 -39.869 1 32.12 111 ALA A N 1
ATOM 712 C CA . ALA A 1 130 ? 16.079 13.023 -40.944 1 32.51 111 ALA A CA 1
ATOM 713 C C . ALA A 1 130 ? 14.986 12.937 -42.02 1 32.63 111 ALA A C 1
ATOM 714 O O . ALA A 1 130 ? 15.3 12.948 -43.209 1 32.95 111 ALA A O 1
ATOM 716 N N . ALA A 1 131 ? 13.701 12.872 -41.604 1 32.01 112 ALA A N 1
ATOM 717 C CA . ALA A 1 131 ? 12.56 12.793 -42.523 1 31.4 112 ALA A CA 1
ATOM 718 C C . ALA A 1 131 ? 12.451 14.061 -43.347 1 31.42 112 ALA A C 1
ATOM 719 O O . ALA A 1 131 ? 12.202 13.978 -44.543 1 31.03 112 ALA A O 1
ATOM 721 N N . VAL A 1 132 ? 12.66 15.235 -42.722 1 31.79 113 VAL A N 1
ATOM 722 C CA . VAL A 1 132 ? 12.612 16.525 -43.406 1 32.55 113 VAL A CA 1
ATOM 723 C C . VAL A 1 132 ? 13.698 16.611 -44.492 1 33.21 113 VAL A C 1
ATOM 724 O O . VAL A 1 132 ? 13.457 17.142 -45.571 1 32.83 113 VAL A O 1
ATOM 728 N N . SER A 1 133 ? 14.884 16.079 -44.196 1 33.93 114 SER A N 1
ATOM 729 C CA . SER A 1 133 ? 16.008 16.093 -45.117 1 34.69 114 SER A CA 1
ATOM 730 C C . SER A 1 133 ? 15.731 15.164 -46.296 1 33.78 114 SER A C 1
ATOM 731 O O . SER A 1 133 ? 15.998 15.523 -47.445 1 33.63 114 SER A O 1
ATOM 734 N N . TRP A 1 134 ? 15.193 13.971 -46.011 1 32.96 115 TRP A N 1
ATOM 735 C CA . TRP A 1 134 ? 14.822 12.969 -47.007 1 31.88 115 TRP A CA 1
ATOM 736 C C . TRP A 1 134 ? 13.757 13.551 -47.928 1 31.42 115 TRP A C 1
ATOM 737 O O . TRP A 1 134 ? 13.887 13.434 -49.138 1 30.96 115 TRP A O 1
ATOM 748 N N . ALA A 1 135 ? 12.737 14.217 -47.358 1 31.15 116 ALA A N 1
ATOM 749 C CA . ALA A 1 135 ? 11.641 14.818 -48.118 1 32.07 116 ALA A CA 1
ATOM 750 C C . ALA A 1 135 ? 12.128 15.967 -48.984 1 33.19 116 ALA A C 1
ATOM 751 O O . ALA A 1 135 ? 11.671 16.124 -50.122 1 33.79 116 ALA A O 1
ATOM 753 N N . SER A 1 136 ? 13.056 16.772 -48.463 1 32.86 117 SER A N 1
ATOM 754 C CA . SER A 1 136 ? 13.605 17.887 -49.227 1 33.79 117 SER A CA 1
ATOM 755 C C . SER A 1 136 ? 14.393 17.358 -50.417 1 34.22 117 SER A C 1
ATOM 756 O O . SER A 1 136 ? 14.21 17.843 -51.527 1 34.63 117 SER A O 1
ATOM 759 N N . ASP A 1 137 ? 15.183 16.302 -50.216 1 34.3 118 ASP A N 1
ATOM 760 C CA . ASP A 1 137 ? 15.953 15.691 -51.292 1 35.27 118 ASP A CA 1
ATOM 761 C C . ASP A 1 137 ? 15.021 15.141 -52.383 1 35.17 118 ASP A C 1
ATOM 762 O O . ASP A 1 137 ? 15.332 15.248 -53.559 1 35.76 118 ASP A O 1
ATOM 767 N N . LEU A 1 138 ? 13.859 14.592 -52.001 1 34.12 119 LEU A N 1
ATOM 768 C CA . LEU A 1 138 ? 12.892 14.077 -52.969 1 33.92 119 LEU A CA 1
ATOM 769 C C . LEU A 1 138 ? 12.089 15.162 -53.694 1 33.79 119 LEU A C 1
ATOM 770 O O . LEU A 1 138 ? 11.448 14.872 -54.692 1 34.45 119 LEU A O 1
ATOM 775 N N . GLY A 1 139 ? 12.089 16.379 -53.181 1 33.33 120 GLY A N 1
ATOM 776 C CA . GLY A 1 139 ? 11.312 17.464 -53.763 1 33.31 120 GLY A CA 1
ATOM 777 C C . GLY A 1 139 ? 9.848 17.423 -53.362 1 32.96 120 GLY A C 1
ATOM 778 O O . GLY A 1 139 ? 8.998 17.973 -54.066 1 32.86 120 GLY A O 1
ATOM 779 N N . THR A 1 140 ? 9.53 16.779 -52.232 1 32.48 121 THR A N 1
ATOM 780 C CA . THR A 1 140 ? 8.152 16.697 -51.759 1 33.01 121 THR A CA 1
ATOM 781 C C . THR A 1 140 ? 7.868 17.773 -50.714 1 31.81 121 THR A C 1
ATOM 782 O O . THR A 1 140 ? 8.757 18.14 -49.941 1 31.8 121 THR A O 1
ATOM 786 N N . ARG A 1 141 ? 6.643 18.291 -50.696 1 30.56 122 ARG A N 1
ATOM 787 C CA . ARG A 1 141 ? 6.256 19.285 -49.696 1 30.37 122 ARG A CA 1
ATOM 788 C C . ARG A 1 141 ? 5.908 18.513 -48.428 1 30.45 122 ARG A C 1
ATOM 789 O O . ARG A 1 141 ? 5.001 17.693 -48.44 1 31.4 122 ARG A O 1
ATOM 797 N N . TYR A 1 142 ? 6.665 18.725 -47.361 1 29.37 123 TYR A N 1
ATOM 798 C CA . TYR A 1 142 ? 6.497 17.962 -46.132 1 28.45 123 TYR A CA 1
ATOM 799 C C . TYR A 1 142 ? 5.948 18.799 -44.975 1 27.23 123 TYR A C 1
ATOM 800 O O . TYR A 1 142 ? 6.34 19.955 -44.79 1 27.98 123 TYR A O 1
ATOM 809 N N . LEU A 1 143 ? 5.07 18.208 -44.178 1 25.29 124 LEU A N 1
ATOM 810 C CA . LEU A 1 143 ? 4.56 18.85 -42.979 1 24.34 124 LEU A CA 1
ATOM 811 C C . LEU A 1 143 ? 4.477 17.763 -41.913 1 24.41 124 LEU A C 1
ATOM 812 O O . LEU A 1 143 ? 3.823 16.753 -42.124 1 24.21 124 LEU A O 1
ATOM 817 N N . ASP A 1 144 ? 5.179 17.943 -40.798 1 24.63 125 ASP A N 1
ATOM 818 C CA . ASP A 1 144 ? 5.141 16.963 -39.711 1 24.2 125 ASP A CA 1
ATOM 819 C C . ASP A 1 144 ? 4.057 17.333 -38.729 1 23.47 125 ASP A C 1
ATOM 820 O O . ASP A 1 144 ? 3.815 18.5 -38.492 1 24.52 125 ASP A O 1
ATOM 825 N N . GLY A 1 145 ? 3.402 16.332 -38.178 1 22.43 126 GLY A N 1
ATOM 826 C CA . GLY A 1 145 ? 2.367 16.534 -37.186 1 21.21 126 GLY A CA 1
ATOM 827 C C . GLY A 1 145 ? 2.383 15.489 -36.098 1 19.12 126 GLY A C 1
ATOM 828 O O . GLY A 1 145 ? 3.145 14.521 -36.162 1 18.97 126 GLY A O 1
ATOM 829 N N . ALA A 1 146 ? 1.521 15.668 -35.107 1 18.96 127 ALA A N 1
ATOM 830 C CA . ALA A 1 146 ? 1.36 14.745 -33.992 1 18.96 127 ALA A CA 1
ATOM 831 C C . ALA A 1 146 ? -0.078 14.787 -33.514 1 19.95 127 ALA A C 1
ATOM 832 O O . ALA A 1 146 ? -0.679 15.841 -33.464 1 20.09 127 ALA A O 1
ATOM 834 N N . ILE A 1 147 ? -0.647 13.64 -33.191 1 20.45 128 ILE A N 1
ATOM 835 C CA . ILE A 1 147 ? -2.056 13.534 -32.792 1 20.55 128 ILE A CA 1
ATOM 836 C C . ILE A 1 147 ? -2.164 13.501 -31.284 1 21.4 128 ILE A C 1
ATOM 837 O O . ILE A 1 147 ? -1.559 12.631 -30.665 1 21.82 128 ILE A O 1
ATOM 842 N N . MET A 1 148 ? -2.944 14.41 -30.686 1 20.65 129 MET A N 1
ATOM 843 C CA . MET A 1 148 ? -3.029 14.476 -29.218 1 21.49 129 MET A CA 1
ATOM 844 C C . MET A 1 148 ? -4.117 13.645 -28.597 1 23.04 129 MET A C 1
ATOM 845 O O . MET A 1 148 ? -4.227 13.624 -27.36 1 25.18 129 MET A O 1
ATOM 850 N N . VAL A 1 149 ? -4.933 12.973 -29.41 1 21.75 130 VAL A N 1
ATOM 851 C CA . VAL A 1 149 ? -6.039 12.161 -28.918 1 21.74 130 VAL A CA 1
ATOM 852 C C . VAL A 1 149 ? -5.921 10.712 -29.347 1 22.75 130 VAL A C 1
ATOM 853 O O . VAL A 1 149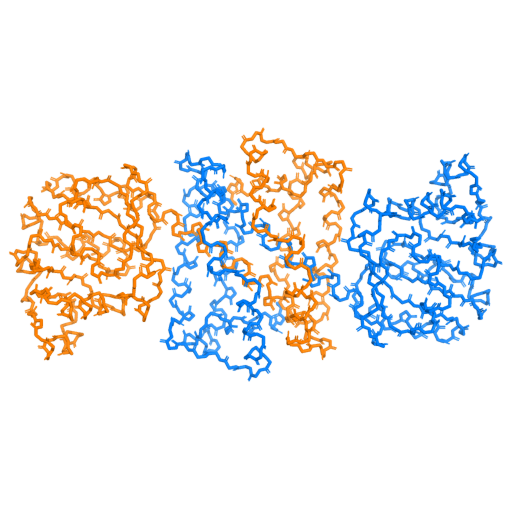 ? -5.307 10.411 -30.368 1 22.61 130 VAL A O 1
ATOM 857 N N . PRO A 1 150 ? -6.569 9.8 -28.607 1 23.28 131 PRO A N 1
ATOM 858 C CA . PRO A 1 150 ? -6.62 8.407 -29.081 1 23.21 131 PRO A CA 1
ATOM 859 C C . PRO A 1 150 ? -7.601 8.279 -30.259 1 22.68 131 PRO A C 1
ATOM 860 O O . PRO A 1 150 ? -8.45 9.173 -30.496 1 22.85 131 PRO A O 1
ATOM 864 N N . PRO A 1 151 ? -7.519 7.156 -31.002 1 22.14 132 PRO A N 1
ATOM 865 C CA . PRO A 1 151 ? -8.335 7.014 -32.218 1 21.93 132 PRO A CA 1
ATOM 866 C C . PRO A 1 151 ? -9.842 7.324 -32.054 1 21.65 132 PRO A C 1
ATOM 867 O O . PRO A 1 151 ? -10.367 8.04 -32.899 1 20.49 132 PRO A O 1
ATOM 871 N N . PRO A 1 152 ? -10.535 6.916 -30.963 1 21.37 133 PRO A N 1
ATOM 872 C CA . PRO A 1 152 ? -11.976 7.208 -30.876 1 21.74 133 PRO A CA 1
ATOM 873 C C . PRO A 1 152 ? -12.342 8.691 -30.753 1 23.39 133 PRO A C 1
ATOM 874 O O . PRO A 1 152 ? -13.508 9.043 -30.96 1 23.27 133 PRO A O 1
ATOM 878 N N . LEU A 1 153 ? -11.357 9.57 -30.492 1 23.61 134 LEU A N 1
ATOM 879 C CA . LEU A 1 153 ? -11.664 10.99 -30.382 1 24.89 134 LEU A CA 1
ATOM 880 C C . LEU A 1 153 ? -11.327 11.801 -31.621 1 25.44 134 LEU A C 1
ATOM 881 O O . LEU A 1 153 ? -11.653 12.979 -31.656 1 26.51 134 LEU A O 1
ATOM 886 N N . VAL A 1 154 ? -10.765 11.175 -32.66 1 24.77 135 VAL A N 1
ATOM 887 C CA . VAL A 1 154 ? -10.448 11.822 -33.922 1 24.54 135 VAL A CA 1
ATOM 888 C C . VAL A 1 154 ? -11.756 12.148 -34.648 1 25.53 135 VAL A C 1
ATOM 889 O O . VAL A 1 154 ? -12.737 11.406 -34.551 1 25.54 135 VAL A O 1
ATOM 893 N N . GLY A 1 155 ? -11.775 13.264 -35.355 1 25.67 136 GLY A N 1
ATOM 894 C CA . GLY A 1 155 ? -12.964 13.693 -36.086 1 26.66 136 GLY A CA 1
ATOM 895 C C . GLY A 1 155 ? -13.808 14.722 -35.359 1 27.5 136 GLY A C 1
ATOM 896 O O . GLY A 1 155 ? -14.713 15.325 -35.942 1 28.37 136 GLY A O 1
ATOM 897 N N . ARG A 1 156 ? -13.529 14.939 -34.089 1 27.08 137 ARG A N 1
ATOM 898 C CA . ARG A 1 156 ? -14.285 15.881 -33.264 1 27.35 137 ARG A CA 1
ATOM 899 C C . ARG A 1 156 ? -13.628 17.263 -33.337 1 28.56 137 ARG A C 1
ATOM 900 O O . ARG A 1 156 ? -12.413 17.355 -33.447 1 27.88 137 ARG A O 1
ATOM 908 N N . PRO A 1 157 ? -14.41 18.356 -33.298 1 30.18 138 PRO A N 1
ATOM 909 C CA . PRO A 1 157 ? -13.818 19.695 -33.454 1 31.5 138 PRO A CA 1
ATOM 910 C C . PRO A 1 157 ? -12.797 20.108 -32.402 1 33.15 138 PRO A C 1
ATOM 911 O O . PRO A 1 157 ? -12.02 21.017 -32.656 1 34.78 138 PRO A O 1
ATOM 915 N N . ASP A 1 158 ? -12.772 19.454 -31.243 1 32.56 139 ASP A N 1
ATOM 916 C CA . ASP A 1 158 ? -11.825 19.772 -30.187 1 32.22 139 ASP A CA 1
ATOM 917 C C . ASP A 1 158 ? -10.639 18.775 -30.116 1 31.17 139 ASP A C 1
ATOM 918 O O . ASP A 1 158 ? -9.848 18.868 -29.176 1 32.32 139 ASP A O 1
ATOM 923 N N . ALA A 1 159 ? -10.533 17.805 -31.045 1 28.64 140 ALA A N 1
ATOM 924 C CA . ALA A 1 159 ? -9.413 16.836 -30.987 1 27.12 140 ALA A CA 1
ATOM 925 C C . ALA A 1 159 ? -8.195 17.531 -31.566 1 25.43 140 ALA A C 1
ATOM 926 O O . ALA A 1 159 ? -8.181 17.807 -32.765 1 25.3 140 ALA A O 1
ATOM 928 N N . VAL A 1 160 ? -7.184 17.805 -30.753 1 23.81 141 VAL A N 1
ATOM 929 C CA . VAL A 1 160 ? -6.04 18.58 -31.226 1 23.57 141 VAL A CA 1
ATOM 930 C C . VAL A 1 160 ? -4.985 17.765 -32 1 23.49 141 VAL A C 1
ATOM 931 O O . VAL A 1 160 ? -4.512 16.721 -31.542 1 24.05 141 VAL A O 1
ATOM 935 N N . PHE A 1 161 ? -4.607 18.293 -33.176 1 21.91 142 PHE A N 1
ATOM 936 C CA . PHE A 1 161 ? -3.532 17.773 -34.006 1 21.88 142 PHE A CA 1
ATOM 937 C C . PHE A 1 161 ? -2.499 18.887 -34.069 1 21.89 142 PHE A C 1
ATOM 938 O O . PHE A 1 161 ? -2.822 20.006 -34.486 1 22.12 142 PHE A O 1
ATOM 946 N N . LEU A 1 162 ? -1.277 18.608 -33.65 1 20.98 143 LEU A N 1
ATOM 947 C CA . LEU A 1 162 ? -0.205 19.609 -33.657 1 21.95 143 LEU A CA 1
ATOM 948 C C . LEU A 1 162 ? 0.527 19.539 -34.973 1 23.08 143 LEU A C 1
ATOM 949 O O . LEU A 1 162 ? 0.77 18.44 -35.457 1 23.45 143 LEU A O 1
ATOM 954 N N . TYR A 1 163 ? 0.932 20.68 -35.53 1 23.01 144 TYR A N 1
ATOM 955 C CA . TYR A 1 163 ? 1.694 20.714 -36.772 1 23.51 144 TYR A CA 1
ATOM 956 C C . TYR A 1 163 ? 2.866 21.661 -36.634 1 24.29 144 TYR A C 1
ATOM 957 O O . TYR A 1 163 ? 2.76 22.66 -35.945 1 25.22 144 TYR A O 1
ATOM 966 N N . SER A 1 164 ? 3.955 21.389 -37.332 1 24.06 145 SER A N 1
ATOM 967 C CA . SER A 1 164 ? 5.142 22.238 -37.286 1 25.14 145 SER A CA 1
ATOM 968 C C . SER A 1 164 ? 5.954 22.009 -38.545 1 26.36 145 SER A C 1
ATOM 969 O O . SER A 1 164 ? 5.983 20.9 -39.084 1 26.33 145 SER A O 1
ATOM 972 N N . GLY A 1 165 ? 6.599 23.064 -39.015 1 27.12 146 GLY A N 1
ATOM 973 C CA . GLY A 1 165 ? 7.37 23.014 -40.247 1 27.91 146 GLY A CA 1
ATOM 974 C C . GLY A 1 165 ? 6.868 24.047 -41.232 1 28.49 146 GLY A C 1
ATOM 975 O O . GLY A 1 165 ? 6.721 25.216 -40.881 1 29.47 146 GLY A O 1
ATOM 976 N N . ASP A 1 166 ? 6.614 23.63 -42.468 1 28.12 147 ASP A N 1
ATOM 977 C CA . ASP A 1 166 ? 6.133 24.466 -43.561 1 28.19 147 ASP A CA 1
ATOM 978 C C . ASP A 1 166 ? 4.668 24.901 -43.391 1 27.18 147 ASP A C 1
ATOM 979 O O . ASP A 1 166 ? 3.771 24.13 -43.716 1 25.39 147 ASP A O 1
ATOM 984 N N . ARG A 1 167 ? 4.423 26.149 -42.915 1 27.42 148 ARG A N 1
ATOM 985 C CA . ARG A 1 167 ? 3.051 26.625 -42.707 1 28.29 148 ARG A CA 1
ATOM 986 C C . ARG A 1 167 ? 2.221 26.714 -43.961 1 27.98 148 ARG A C 1
ATOM 987 O O . ARG A 1 167 ? 0.993 26.581 -43.889 1 27.82 148 ARG A O 1
ATOM 995 N N . ALA A 1 168 ? 2.874 26.926 -45.112 1 28.08 149 ALA A N 1
ATOM 996 C CA . ALA A 1 168 ? 2.196 26.99 -46.405 1 28.1 149 ALA A CA 1
ATOM 997 C C . ALA A 1 168 ? 1.45 25.673 -46.726 1 27.77 149 ALA A C 1
ATOM 998 O O . ALA A 1 168 ? 0.38 25.721 -47.326 1 28.21 149 ALA A O 1
ATOM 1000 N N . VAL A 1 169 ? 1.987 24.505 -46.283 1 27.07 150 VAL A N 1
ATOM 1001 C CA . VAL A 1 169 ? 1.326 23.22 -46.504 1 27.37 150 VAL A CA 1
ATOM 1002 C C . VAL A 1 169 ? 0.016 23.192 -45.715 1 26.72 150 VAL A C 1
ATOM 1003 O O . VAL A 1 169 ? -1.02 22.808 -46.249 1 26.51 150 VAL A O 1
ATOM 1007 N N . LEU A 1 170 ? 0.066 23.636 -44.445 1 26.47 151 LEU A N 1
ATOM 1008 C CA . LEU A 1 170 ? -1.102 23.691 -43.581 1 27.3 151 LEU A CA 1
ATOM 1009 C C . LEU A 1 170 ? -2.148 24.663 -44.129 1 28.04 151 LEU A C 1
ATOM 1010 O O . LEU A 1 170 ? -3.316 24.293 -44.209 1 28.21 151 LEU A O 1
ATOM 1015 N N . ASP A 1 171 ? -1.747 25.879 -44.532 1 28.35 152 ASP A N 1
ATOM 1016 C CA . ASP A 1 171 ? -2.707 26.842 -45.096 1 29.75 152 ASP A CA 1
ATOM 1017 C C . ASP A 1 171 ? -3.421 26.273 -46.333 1 30.91 152 ASP A C 1
ATOM 1018 O O . ASP A 1 171 ? -4.648 26.341 -46.416 1 31.65 152 ASP A O 1
ATOM 1023 N N . GLU A 1 172 ? -2.662 25.706 -47.276 1 30.68 153 GLU A N 1
ATOM 1024 C CA . GLU A 1 172 ? -3.254 25.188 -48.509 1 31.41 153 GLU A CA 1
ATOM 1025 C C . GLU A 1 172 ? -4.163 23.979 -48.291 1 31.16 153 GLU A C 1
ATOM 1026 O O . GLU A 1 172 ? -5.189 23.852 -48.969 1 31.85 153 GLU A O 1
ATOM 1032 N N . HIS A 1 173 ? -3.796 23.091 -47.36 1 29.55 154 HIS A N 1
ATOM 1033 C CA . HIS A 1 173 ? -4.569 21.859 -47.158 1 28.69 154 HIS A CA 1
ATOM 1034 C C . HIS A 1 173 ? -5.335 21.839 -45.845 1 28.81 154 HIS A C 1
ATOM 1035 O O . HIS A 1 173 ? -5.637 20.76 -45.335 1 28.6 154 HIS A O 1
ATOM 1042 N N . ARG A 1 174 ? -5.662 23.029 -45.309 1 28.34 155 ARG A N 1
ATOM 1043 C CA . ARG A 1 174 ? -6.338 23.167 -44.036 1 29.66 155 ARG A CA 1
ATOM 1044 C C . ARG A 1 174 ? -7.682 22.517 -44.006 1 30.1 155 ARG A C 1
ATOM 1045 O O . ARG A 1 174 ? -8.013 21.932 -42.987 1 30.19 155 ARG A O 1
ATOM 1053 N N . ALA A 1 175 ? -8.47 22.612 -45.087 1 30.07 156 ALA A N 1
ATOM 1054 C CA . ALA A 1 175 ? -9.804 22 -45.101 1 31 156 ALA A CA 1
ATOM 1055 C C . ALA A 1 175 ? -9.751 20.482 -44.857 1 31.24 156 ALA A C 1
ATOM 1056 O O . ALA A 1 175 ? -10.558 19.958 -44.093 1 31.93 156 ALA A O 1
ATOM 1058 N N . THR A 1 176 ? -8.765 19.799 -45.457 1 30.27 157 THR A N 1
ATOM 1059 C CA . THR A 1 176 ? -8.603 18.365 -45.276 1 29.34 157 THR A CA 1
ATOM 1060 C C . THR A 1 176 ? -8.165 18.023 -43.867 1 27.93 157 THR A C 1
ATOM 1061 O O . THR A 1 176 ? -8.745 17.133 -43.24 1 28.3 157 THR A O 1
ATOM 1065 N N . LEU A 1 177 ? -7.159 18.735 -43.351 1 26.33 158 LEU A N 1
ATOM 1066 C CA . LEU A 1 177 ? -6.664 18.486 -42.017 1 25.43 158 LEU A CA 1
ATOM 1067 C C . LEU A 1 177 ? -7.722 18.818 -40.955 1 24.65 158 LEU A C 1
ATOM 1068 O O . LEU A 1 177 ? -7.837 18.084 -39.972 1 24.2 158 LEU A O 1
ATOM 1073 N N . ALA A 1 178 ? -8.549 19.848 -41.191 1 24.25 159 ALA A N 1
ATOM 1074 C CA . ALA A 1 178 ? -9.623 20.244 -40.273 1 24.79 159 ALA A CA 1
ATOM 1075 C C . ALA A 1 178 ? -10.721 19.187 -40.182 1 25.18 159 ALA A C 1
ATOM 1076 O O . ALA A 1 178 ? -11.434 19.15 -39.182 1 25.91 159 ALA A O 1
ATOM 1078 N N . SER A 1 179 ? -10.832 18.286 -41.17 1 25.08 160 SER A N 1
ATOM 1079 C CA . SER A 1 179 ? -11.767 17.165 -41.084 1 25.74 160 SER A CA 1
ATOM 1080 C C . SER A 1 179 ? -11.331 16.201 -39.985 1 25.92 160 SER A C 1
ATOM 1081 O O . SER A 1 179 ? -12.179 15.521 -39.44 1 26.92 160 SER A O 1
ATOM 1084 N N . LEU A 1 180 ? -10.028 16.137 -39.638 1 25.05 161 LEU A N 1
ATOM 1085 C CA . LEU A 1 180 ? -9.556 15.221 -38.592 1 25.07 161 LEU A CA 1
ATOM 1086 C C . LEU A 1 180 ? -9.684 15.773 -37.179 1 25.14 161 LEU A C 1
ATOM 1087 O O . LEU A 1 180 ? -9.733 15.009 -36.228 1 24.79 161 LEU A O 1
ATOM 1092 N N . GLY A 1 181 ? -9.713 17.085 -37.044 1 25.66 162 GLY A N 1
ATOM 1093 C CA . GLY A 1 181 ? -9.826 17.732 -35.751 1 26.32 162 GLY A CA 1
ATOM 1094 C C . GLY A 1 181 ? -9.379 19.175 -35.813 1 26.4 162 GLY A C 1
ATOM 1095 O O . GLY A 1 181 ? -9.55 19.844 -36.836 1 26.56 162 GLY A O 1
ATOM 1096 N N . ASP A 1 182 ? -8.816 19.665 -34.742 1 25.7 163 ASP A N 1
ATOM 1097 C CA . ASP A 1 182 ? -8.35 21.04 -34.64 1 25.94 163 ASP A CA 1
ATOM 1098 C C . ASP A 1 182 ? -6.867 21.145 -34.948 1 25.44 163 ASP A C 1
ATOM 1099 O O . ASP A 1 182 ? -6.045 20.843 -34.083 1 25.31 163 ASP A O 1
ATOM 1104 N N . PRO A 1 183 ? -6.504 21.636 -36.139 1 26.14 164 PRO A N 1
ATOM 1105 C CA . PRO A 1 183 ? -5.081 21.781 -36.465 1 27.39 164 PRO A CA 1
ATOM 1106 C C . PRO A 1 183 ? -4.46 22.988 -35.765 1 29.23 164 PRO A C 1
ATOM 1107 O O . PRO A 1 183 ? -4.961 24.104 -35.888 1 30.45 164 PRO A O 1
ATOM 1111 N N . ARG A 1 184 ? -3.368 22.771 -35.033 1 28.92 165 ARG A N 1
ATOM 1112 C CA . ARG A 1 184 ? -2.672 23.824 -34.316 1 29.53 165 ARG A CA 1
ATOM 1113 C C . ARG A 1 184 ? -1.216 23.864 -34.732 1 30.05 165 ARG A C 1
ATOM 1114 O O . ARG A 1 184 ? -0.445 22.949 -34.405 1 29.9 165 ARG A O 1
ATOM 1122 N N . PHE A 1 185 ? -0.833 24.937 -35.449 1 29.25 166 PHE A N 1
ATOM 1123 C CA . PHE A 1 185 ? 0.526 25.14 -35.929 1 28.3 166 PHE A CA 1
ATOM 1124 C C . PHE A 1 185 ? 1.387 25.718 -34.817 1 26.53 166 PHE A C 1
ATOM 1125 O O . PHE A 1 185 ? 1.03 26.744 -34.254 1 26.52 166 PHE A O 1
ATOM 1133 N N . LEU A 1 186 ? 2.518 25.075 -34.502 1 25.34 167 LEU A N 1
ATOM 1134 C CA . LEU A 1 186 ? 3.376 25.507 -33.411 1 26.49 167 LEU A CA 1
ATOM 1135 C C . LEU A 1 186 ? 4.554 26.409 -33.805 1 27.3 167 LEU A C 1
ATOM 1136 O O . LEU A 1 186 ? 5.141 27.05 -32.924 1 27.93 167 LEU A O 1
ATOM 1141 N N . GLY A 1 187 ? 4.961 26.352 -35.061 1 26.9 168 GLY A N 1
ATOM 1142 C CA . GLY A 1 187 ? 6.122 27.104 -35.52 1 27.06 168 GLY A CA 1
ATOM 1143 C C . GLY A 1 187 ? 6.86 26.422 -36.659 1 26.56 168 GLY A C 1
ATOM 1144 O O . GLY A 1 187 ? 6.553 25.282 -37.031 1 26.66 168 GLY A O 1
ATOM 1145 N N . ALA A 1 188 ? 7.853 27.119 -37.199 1 25.93 169 ALA A N 1
ATOM 1146 C CA . ALA A 1 188 ? 8.633 26.701 -38.366 1 26.73 169 ALA A CA 1
ATOM 1147 C C . ALA A 1 188 ? 9.532 25.488 -38.135 1 26.78 169 ALA A C 1
ATOM 1148 O O . ALA A 1 188 ? 9.855 24.789 -39.093 1 27.58 169 ALA A O 1
ATOM 1150 N N . ASP A 1 189 ? 9.972 25.277 -36.891 1 26.71 170 ASP A N 1
ATOM 1151 C CA . ASP A 1 189 ? 10.837 24.144 -36.532 1 26.64 170 ASP A CA 1
ATOM 1152 C C . ASP A 1 189 ? 10.005 22.87 -36.698 1 26.37 170 ASP A C 1
ATOM 1153 O O . ASP A 1 189 ? 9.02 22.672 -35.986 1 25.57 170 ASP A O 1
ATOM 1158 N N . PRO A 1 190 ? 10.374 22.004 -37.649 1 26.66 171 PRO A N 1
ATOM 1159 C CA . PRO A 1 190 ? 9.54 20.823 -37.92 1 26.57 171 PRO A CA 1
ATOM 1160 C C . PRO A 1 190 ? 9.438 19.814 -36.794 1 25.77 171 PRO A C 1
ATOM 1161 O O . PRO A 1 190 ? 8.472 19.045 -36.778 1 25.44 171 PRO A O 1
ATOM 1165 N N . THR A 1 191 ? 10.388 19.839 -35.837 1 25.2 172 THR A N 1
ATOM 1166 C CA . THR A 1 191 ? 10.392 18.878 -34.726 1 25.12 172 THR A CA 1
ATOM 1167 C C . THR A 1 191 ? 9.413 19.18 -33.606 1 24.08 172 THR A C 1
ATOM 1168 O O . THR A 1 191 ? 9.225 18.331 -32.747 1 23.57 172 THR A O 1
ATOM 1172 N N . LEU A 1 192 ? 8.834 20.37 -33.584 1 23.39 173 LEU A N 1
ATOM 1173 C CA . LEU A 1 192 ? 7.975 20.8 -32.504 1 23.25 173 LEU A CA 1
ATOM 1174 C C . LEU A 1 192 ? 6.758 19.899 -32.211 1 21.45 173 LEU A C 1
ATOM 1175 O O . LEU A 1 192 ? 6.482 19.632 -31.033 1 19.73 173 LEU A O 1
ATOM 1180 N N . ALA A 1 193 ? 6.014 19.466 -33.236 1 20.52 174 ALA A N 1
ATOM 1181 C CA . ALA A 1 193 ? 4.808 18.666 -33.004 1 20.23 174 ALA A CA 1
ATOM 1182 C C . ALA A 1 193 ? 5.104 17.368 -32.253 1 20.74 174 ALA A C 1
ATOM 1183 O O . ALA A 1 193 ? 4.487 17.156 -31.196 1 21.3 174 ALA A O 1
ATOM 1185 N N . VAL A 1 194 ? 6.107 16.552 -32.705 1 19.56 175 VAL A N 1
ATOM 1186 C CA . VAL A 1 194 ? 6.414 15.312 -31.972 1 20.06 175 VAL A CA 1
ATOM 1187 C C . VAL A 1 194 ? 6.976 15.583 -30.593 1 20.93 175 VAL A C 1
ATOM 1188 O O . VAL A 1 194 ? 6.717 14.817 -29.665 1 21.52 175 VAL A O 1
ATOM 1192 N N . LEU A 1 195 ? 7.806 16.622 -30.465 1 20.94 176 LEU A N 1
ATOM 1193 C CA . LEU A 1 195 ? 8.428 16.943 -29.189 1 21.72 176 LEU A CA 1
ATOM 1194 C C . LEU A 1 195 ? 7.371 17.381 -28.157 1 20.86 176 LEU A C 1
ATOM 1195 O O . LEU A 1 195 ? 7.367 16.902 -27.01 1 20.56 176 LEU A O 1
ATOM 1200 N N . TYR A 1 196 ? 6.451 18.248 -28.574 1 20.11 177 TYR A N 1
ATOM 1201 C CA . TYR A 1 196 ? 5.382 18.701 -27.696 1 21.26 177 TYR A CA 1
ATOM 1202 C C . TYR A 1 196 ? 4.454 17.564 -27.364 1 20.48 177 TYR A C 1
ATOM 1203 O O . TYR A 1 196 ? 4.027 17.452 -26.223 1 19.49 177 TYR A O 1
ATOM 1212 N N . ASN A 1 197 ? 4.203 16.65 -28.312 1 20.04 178 ASN A N 1
ATOM 1213 C CA . ASN A 1 197 ? 3.379 15.472 -28.036 1 20.03 178 ASN A CA 1
ATOM 1214 C C . ASN A 1 197 ? 4.007 14.651 -26.894 1 19.75 178 ASN A C 1
ATOM 1215 O O . ASN A 1 197 ? 3.324 14.361 -25.913 1 19.15 178 ASN A O 1
ATOM 1220 N N . THR A 1 198 ? 5.321 14.349 -26.99 1 19.16 179 THR A N 1
ATOM 1221 C CA . THR A 1 198 ? 5.959 13.567 -25.925 1 19.88 179 THR A CA 1
ATOM 1222 C C . THR A 1 198 ? 6.01 14.341 -24.607 1 20.63 179 THR A C 1
ATOM 1223 O O . THR A 1 198 ? 5.76 13.761 -23.563 1 20.04 179 THR A O 1
ATOM 1227 N N . ALA A 1 199 ? 6.274 15.663 -24.652 1 21.35 180 ALA A N 1
ATOM 1228 C CA . ALA A 1 199 ? 6.368 16.462 -23.419 1 20.26 180 ALA A CA 1
ATOM 1229 C C . ALA A 1 199 ? 5.042 16.62 -22.72 1 19.21 180 ALA A C 1
ATOM 1230 O O . ALA A 1 199 ? 4.967 16.427 -21.496 1 19.03 180 ALA A O 1
ATOM 1232 N N . LEU A 1 200 ? 3.983 16.963 -23.475 1 18.77 181 LEU A N 1
ATOM 1233 C CA . LEU A 1 200 ? 2.671 17.149 -22.879 1 18.52 181 LEU A CA 1
ATOM 1234 C C . LEU A 1 200 ? 2.131 15.835 -22.393 1 18.25 181 LEU A C 1
ATOM 1235 O O . LEU A 1 200 ? 1.647 15.774 -21.264 1 17.71 181 LEU A O 1
ATOM 1240 N N . LEU A 1 201 ? 2.285 14.749 -23.184 1 18.14 182 LEU A N 1
ATOM 1241 C CA . LEU A 1 201 ? 1.803 13.447 -22.715 1 17.97 182 LEU A CA 1
ATOM 1242 C C . LEU A 1 201 ? 2.533 13.004 -21.481 1 17.66 182 LEU A C 1
ATOM 1243 O O . LEU A 1 201 ? 1.891 12.497 -20.581 1 17.21 182 LEU A O 1
ATOM 1248 N N . HIS A 1 202 ? 3.856 13.298 -21.373 1 17.57 183 HIS A N 1
ATOM 1249 C CA . HIS A 1 202 ? 4.605 12.93 -20.175 1 18.27 183 HIS A CA 1
ATOM 1250 C C . HIS A 1 202 ? 4.01 13.651 -18.95 1 19.2 183 HIS A C 1
ATOM 1251 O O . HIS A 1 202 ? 3.785 13.016 -17.939 1 19.44 183 HIS A O 1
ATOM 1258 N N . MET A 1 203 ? 3.683 14.946 -19.073 1 18.56 184 MET A N 1
ATOM 1259 C CA . MET A 1 203 ? 3.052 15.698 -17.999 1 18.7 184 MET A CA 1
ATOM 1260 C C . MET A 1 203 ? 1.744 15.057 -17.585 1 18.46 184 MET A C 1
ATOM 1261 O O . MET A 1 203 ? 1.51 14.869 -16.392 1 17.72 184 MET A O 1
ATOM 1266 N N . MET A 1 204 ? 0.936 14.654 -18.555 1 18.85 185 MET A N 1
ATOM 1267 C CA . MET A 1 204 ? -0.346 14.013 -18.267 1 19.87 185 MET A CA 1
ATOM 1268 C C . MET A 1 204 ? -0.135 12.692 -17.511 1 19.82 185 MET A C 1
ATOM 1269 O O . MET A 1 204 ? -0.691 12.541 -16.425 1 20.04 185 MET A O 1
ATOM 1274 N N . TYR A 1 205 ? 0.735 11.779 -18.026 1 18.7 186 TYR A N 1
ATOM 1275 C CA . TYR A 1 205 ? 0.991 10.523 -17.338 1 18.79 186 TYR A CA 1
ATOM 1276 C C . TYR A 1 205 ? 1.579 10.708 -15.957 1 17.3 186 TYR A C 1
ATOM 1277 O O . TYR A 1 205 ? 1.189 9.985 -15.052 1 16.86 186 TYR A O 1
ATOM 1286 N N . ALA A 1 206 ? 2.546 11.637 -15.799 1 15.96 187 ALA A N 1
ATOM 1287 C CA . ALA A 1 206 ? 3.157 11.86 -14.477 1 16.08 187 ALA A CA 1
ATOM 1288 C C . ALA A 1 206 ? 2.128 12.344 -13.459 1 15.69 187 ALA A C 1
ATOM 1289 O O . ALA A 1 206 ? 2.143 11.909 -12.3 1 16.13 187 ALA A O 1
ATOM 1291 N N . THR A 1 207 ? 1.259 13.253 -13.874 1 14.77 188 THR A N 1
ATOM 1292 C CA . THR A 1 207 ? 0.249 13.82 -13.006 1 16.17 188 THR A CA 1
ATOM 1293 C C . THR A 1 207 ? -0.805 12.77 -12.638 1 16.62 188 THR A C 1
ATOM 1294 O O . THR A 1 207 ? -1.172 12.65 -11.459 1 16.92 188 THR A O 1
ATOM 1298 N N . LEU A 1 208 ? -1.249 11.987 -13.623 1 16.49 189 LEU A N 1
ATOM 1299 C CA . LEU A 1 208 ? -2.228 10.918 -13.362 1 16.21 189 LEU A CA 1
ATOM 1300 C C . LEU A 1 208 ? -1.614 9.865 -12.457 1 15.66 189 LEU A C 1
ATOM 1301 O O . LEU A 1 208 ? -2.252 9.457 -11.493 1 15.99 189 LEU A O 1
ATOM 1306 N N . ASN A 1 209 ? -0.346 9.492 -12.711 1 14.3 190 ASN A N 1
ATOM 1307 C CA . ASN A 1 209 ? 0.329 8.49 -11.867 1 15.82 190 ASN A CA 1
ATOM 1308 C C . ASN A 1 209 ? 0.471 9.017 -10.435 1 18.13 190 ASN A C 1
ATOM 1309 O O . ASN A 1 209 ? 0.311 8.237 -9.491 1 18.91 190 ASN A O 1
ATOM 1314 N N . GLY A 1 210 ? 0.757 10.325 -10.269 1 17.97 191 GLY A N 1
ATOM 1315 C CA . GLY A 1 210 ? 0.886 10.89 -8.92 1 18.24 191 GLY A CA 1
ATOM 1316 C C . GLY A 1 210 ? -0.396 10.737 -8.13 1 17.92 191 GLY A C 1
ATOM 1317 O O . GLY A 1 210 ? -0.398 10.278 -6.985 1 18.17 191 GLY A O 1
ATOM 1318 N N . TYR A 1 211 ? -1.5 11.027 -8.796 1 17.54 192 TYR A N 1
ATOM 1319 C CA . TYR A 1 211 ? -2.837 10.907 -8.245 1 17.79 192 TYR A CA 1
ATOM 1320 C C . TYR A 1 211 ? -3.207 9.431 -7.885 1 16.72 192 TYR A C 1
ATOM 1321 O O . TYR A 1 211 ? -3.746 9.143 -6.792 1 15.2 192 TYR A O 1
ATOM 1330 N N . LEU A 1 212 ? -2.902 8.508 -8.79 1 17.54 193 LEU A N 1
ATOM 1331 C CA . LEU A 1 212 ? -3.169 7.1 -8.565 1 17.29 193 LEU A CA 1
ATOM 1332 C C . LEU A 1 212 ? -2.32 6.513 -7.436 1 18.62 193 LEU A C 1
ATOM 1333 O O . LEU A 1 212 ? -2.813 5.711 -6.635 1 18.13 193 LEU A O 1
ATOM 1338 N N . GLN A 1 213 ? -1.04 6.905 -7.374 1 19.02 194 GLN A N 1
ATOM 1339 C CA . GLN A 1 213 ? -0.122 6.429 -6.341 1 19.2 194 GLN A CA 1
ATOM 1340 C C . GLN A 1 213 ? -0.591 6.919 -4.994 1 19.99 194 GLN A C 1
ATOM 1341 O O . GLN A 1 213 ? -0.649 6.127 -4.05 1 21.11 194 GLN A O 1
ATOM 1347 N N . ALA A 1 214 ? -0.988 8.199 -4.912 1 19.56 195 ALA A N 1
ATOM 1348 C CA . ALA A 1 214 ? -1.478 8.791 -3.672 1 19.47 195 ALA A CA 1
ATOM 1349 C C . ALA A 1 214 ? -2.781 8.11 -3.229 1 19.54 195 ALA A C 1
ATOM 1350 O O . ALA A 1 214 ? -2.974 7.86 -2.037 1 19.84 195 ALA A O 1
ATOM 1352 N N . THR A 1 215 ? -3.672 7.839 -4.166 1 19.23 196 THR A N 1
ATOM 1353 C CA . THR A 1 215 ? -4.939 7.171 -3.868 1 19.74 196 THR A CA 1
ATOM 1354 C C . THR A 1 215 ? -4.665 5.741 -3.349 1 19.22 196 THR A C 1
ATOM 1355 O O . THR A 1 215 ? -5.274 5.308 -2.362 1 18.39 196 THR A O 1
ATOM 1359 N N . ALA A 1 216 ? -3.7 5.032 -3.972 1 19.59 197 ALA A N 1
ATOM 1360 C CA . ALA A 1 216 ? -3.36 3.673 -3.51 1 20.24 197 ALA A CA 1
ATOM 1361 C C . ALA A 1 216 ? -2.759 3.727 -2.099 1 20.75 197 ALA A C 1
ATOM 1362 O O . ALA A 1 216 ? -3.007 2.841 -1.287 1 20.6 197 ALA A O 1
ATOM 1364 N N . LEU A 1 217 ? -1.945 4.758 -1.816 1 20.67 198 LEU A N 1
ATOM 1365 C CA . LEU A 1 217 ? -1.304 4.89 -0.514 1 21.9 198 LEU A CA 1
ATOM 1366 C C . LEU A 1 217 ? -2.317 5.096 0.629 1 21.71 198 LEU A C 1
ATOM 1367 O O . LEU A 1 217 ? -2.29 4.339 1.601 1 20.95 198 LEU A O 1
ATOM 1372 N N . VAL A 1 218 ? -3.27 6.037 0.47 1 21.57 199 VAL A N 1
ATOM 1373 C CA . VAL A 1 218 ? -4.305 6.225 1.485 1 22.11 199 VAL A CA 1
ATOM 1374 C C . VAL A 1 218 ? -5.292 5.033 1.527 1 21.79 199 VAL A C 1
ATOM 1375 O O . VAL A 1 218 ? -5.808 4.697 2.592 1 22.16 199 VAL A O 1
ATOM 1379 N N . GLY A 1 219 ? -5.524 4.397 0.387 1 21.42 200 GLY A N 1
ATOM 1380 C CA . GLY A 1 219 ? -6.401 3.236 0.315 1 22.1 200 GLY A CA 1
ATOM 1381 C C . GLY A 1 219 ? -5.863 2.061 1.12 1 21.66 200 GLY A C 1
ATOM 1382 O O . GLY A 1 219 ? -6.643 1.282 1.659 1 21.94 200 GLY A O 1
ATOM 1383 N N . SER A 1 220 ? -4.524 1.97 1.275 1 21.41 201 SER A N 1
ATOM 1384 C CA . SER A 1 220 ? -3.911 0.922 2.095 1 22.34 201 SER A CA 1
ATOM 1385 C C . SER A 1 220 ? -4.279 1.051 3.569 1 23.92 201 SER A C 1
ATOM 1386 O O . SER A 1 220 ? -4.144 0.078 4.317 1 24.4 201 SER A O 1
ATOM 1389 N N . ALA A 1 221 ? -4.771 2.236 3.993 1 23.88 202 ALA A N 1
ATOM 1390 C CA . ALA A 1 221 ? -5.227 2.498 5.339 1 24.87 202 ALA A CA 1
ATOM 1391 C C . ALA A 1 221 ? -6.768 2.564 5.462 1 26.28 202 ALA A C 1
ATOM 1392 O O . ALA A 1 221 ? -7.268 3.01 6.495 1 26.66 202 ALA A O 1
ATOM 1394 N N . GLY A 1 222 ? -7.494 2.126 4.436 1 26.64 203 GLY A N 1
ATOM 1395 C CA . GLY A 1 222 ? -8.951 2.117 4.445 1 27.32 203 GLY A CA 1
ATOM 1396 C C . GLY A 1 222 ? -9.626 3.392 3.97 1 26.95 203 GLY A C 1
ATOM 1397 O O . GLY A 1 222 ? -10.849 3.482 4.028 1 28.13 203 GLY A O 1
ATOM 1398 N N . VAL A 1 223 ? -8.862 4.379 3.485 1 25.38 204 VAL A N 1
ATOM 1399 C CA . VAL A 1 223 ? -9.451 5.629 2.982 1 24.7 204 VAL A CA 1
ATOM 1400 C C . VAL A 1 223 ? -9.899 5.4 1.532 1 22.73 204 VAL A C 1
ATOM 1401 O O . VAL A 1 223 ? -9.101 4.946 0.725 1 22.41 204 VAL A O 1
ATOM 1405 N N . SER A 1 224 ? -11.162 5.674 1.208 1 21.96 205 SER A N 1
ATOM 1406 C CA . SER A 1 224 ? -11.663 5.433 -0.139 1 22.05 205 SER A CA 1
ATOM 1407 C C . SER A 1 224 ? -11.109 6.462 -1.137 1 21.05 205 SER A C 1
ATOM 1408 O O . SER A 1 224 ? -10.703 7.553 -0.743 1 20.25 205 SER A O 1
ATOM 1411 N N . ALA A 1 225 ? -11.058 6.1 -2.439 1 20.65 206 ALA A N 1
ATOM 1412 C CA . ALA A 1 225 ? -10.608 6.987 -3.504 1 19.66 206 ALA A CA 1
ATOM 1413 C C . ALA A 1 225 ? -11.429 8.261 -3.522 1 19.88 206 ALA A C 1
ATOM 1414 O O . ALA A 1 225 ? -10.839 9.333 -3.608 1 19.91 206 ALA A O 1
ATOM 1416 N N . THR A 1 226 ? -12.747 8.164 -3.302 1 19.71 207 THR A N 1
ATOM 1417 C CA . THR A 1 226 ? -13.587 9.366 -3.298 1 21 207 THR A CA 1
ATOM 1418 C C . THR A 1 226 ? -13.348 10.269 -2.108 1 21.8 207 THR A C 1
ATOM 1419 O O . THR A 1 226 ? -13.381 11.496 -2.271 1 22.05 207 THR A O 1
ATOM 1423 N N . GLU A 1 227 ? -13.097 9.695 -0.894 1 21.25 208 GLU A N 1
ATOM 1424 C CA . GLU A 1 227 ? -12.817 10.55 0.266 1 21.9 208 GLU A CA 1
ATOM 1425 C C . GLU A 1 227 ? -11.51 11.314 0.023 1 22.14 208 GLU A C 1
ATOM 1426 O O . GLU A 1 227 ? -11.437 12.524 0.273 1 21.68 208 GLU A O 1
ATOM 1432 N N . PHE A 1 228 ? -10.491 10.612 -0.496 1 21.54 209 PHE A N 1
ATOM 1433 C CA . PHE A 1 228 ? -9.213 11.259 -0.731 1 22.05 209 PHE A CA 1
ATOM 1434 C C . PHE A 1 228 ? -9.287 12.322 -1.846 1 22.08 209 PHE A C 1
ATOM 1435 O O . PHE A 1 228 ? -8.713 13.41 -1.691 1 21.76 209 PHE A O 1
ATOM 1443 N N . ALA A 1 229 ? -9.931 11.986 -2.973 1 21.95 210 ALA A N 1
ATOM 1444 C CA . ALA A 1 229 ? -10.054 12.889 -4.117 1 22.3 210 ALA A CA 1
ATOM 1445 C C . ALA A 1 229 ? -10.688 14.227 -3.708 1 23.24 210 ALA A C 1
ATOM 1446 O O . ALA A 1 229 ? -10.295 15.27 -4.222 1 21.7 210 ALA A O 1
ATOM 1448 N N . ASP A 1 230 ? -11.63 14.196 -2.741 1 24.22 211 ASP A N 1
ATOM 1449 C CA . ASP A 1 230 ? -12.286 15.427 -2.343 1 25.57 211 ASP A CA 1
ATOM 1450 C C . ASP A 1 230 ? -11.299 16.377 -1.671 1 26.93 211 ASP A C 1
ATOM 1451 O O . ASP A 1 230 ? -11.299 17.561 -1.98 1 26.9 211 ASP A O 1
ATOM 1456 N N . ILE A 1 231 ? -10.392 15.834 -0.852 1 27.27 212 ILE A N 1
ATOM 1457 C CA . ILE A 1 231 ? -9.354 16.58 -0.165 1 28.31 212 ILE A CA 1
ATOM 1458 C C . ILE A 1 231 ? -8.245 17.008 -1.137 1 26.87 212 ILE A C 1
ATOM 1459 O O . ILE A 1 231 ? -7.975 18.203 -1.248 1 26.54 212 ILE A O 1
ATOM 1464 N N . ALA A 1 232 ? -7.599 16.036 -1.815 1 25.33 213 ALA A N 1
ATOM 1465 C CA . ALA A 1 232 ? -6.476 16.247 -2.707 1 26.39 213 ALA A CA 1
ATOM 1466 C C . ALA A 1 232 ? -6.797 17.117 -3.914 1 27.98 213 ALA A C 1
ATOM 1467 O O . ALA A 1 232 ? -5.954 17.904 -4.348 1 27.96 213 ALA A O 1
ATOM 1469 N N . LEU A 1 233 ? -7.986 16.945 -4.489 1 28.37 214 LEU A N 1
ATOM 1470 C CA . LEU A 1 233 ? -8.366 17.698 -5.692 1 29.11 214 LEU A CA 1
ATOM 1471 C C . LEU A 1 233 ? -9.298 18.881 -5.412 1 30.17 214 LEU A C 1
ATOM 1472 O O . LEU A 1 233 ? -9.356 19.821 -6.199 1 29.4 214 LEU A O 1
ATOM 1477 N N . GLY A 1 234 ? -9.989 18.843 -4.281 1 31.29 215 GLY A N 1
ATOM 1478 C CA . GLY A 1 234 ? -10.847 19.944 -3.879 1 32.55 215 GLY A CA 1
ATOM 1479 C C . GLY A 1 234 ? -10.051 21.03 -3.184 1 33.28 215 GLY A C 1
ATOM 1480 O O . GLY A 1 234 ? -10.392 22.207 -3.313 1 34.44 215 GLY A O 1
ATOM 1481 N N . TRP A 1 235 ? -8.982 20.663 -2.444 1 32.02 216 TRP A N 1
ATOM 1482 C CA . TRP A 1 235 ? -8.204 21.681 -1.74 1 31.77 216 TRP A CA 1
ATOM 1483 C C . TRP A 1 235 ? -6.746 21.753 -2.203 1 31.09 216 TRP A C 1
ATOM 1484 O O . TRP A 1 235 ? -6.286 22.833 -2.598 1 31.42 216 TRP A O 1
ATOM 1495 N N . PHE A 1 236 ? -5.996 20.659 -2.035 1 29.65 217 PHE A N 1
ATOM 1496 C CA . PHE A 1 236 ? -4.561 20.655 -2.283 1 29.63 217 PHE A CA 1
ATOM 1497 C C . PHE A 1 236 ? -4.126 21.049 -3.7 1 29.94 217 PHE A C 1
ATOM 1498 O O . PHE A 1 236 ? -3.296 21.948 -3.835 1 30.1 217 PHE A O 1
ATOM 1506 N N . ALA A 1 237 ? -4.583 20.332 -4.73 1 30.02 218 ALA A N 1
ATOM 1507 C CA . ALA A 1 237 ? -4.16 20.61 -6.099 1 30.77 218 ALA A CA 1
ATOM 1508 C C . ALA A 1 237 ? -4.51 22.044 -6.563 1 31.99 218 ALA A C 1
ATOM 1509 O O . ALA A 1 237 ? -3.594 22.701 -7.025 1 32.42 218 ALA A O 1
ATOM 1511 N N . PRO A 1 238 ? -5.721 22.611 -6.345 1 32.35 219 PRO A N 1
ATOM 1512 C CA . PRO A 1 238 ? -5.963 24.009 -6.762 1 32.77 219 PRO A CA 1
ATOM 1513 C C . PRO A 1 238 ? -5.135 25.052 -6.014 1 34.29 219 PRO A C 1
ATOM 1514 O O . PRO A 1 238 ? -4.895 26.137 -6.55 1 35.3 219 PRO A O 1
ATOM 1518 N N . SER A 1 239 ? -4.725 24.759 -4.762 1 33.94 220 SER A N 1
ATOM 1519 C CA . SER A 1 239 ? -3.956 25.726 -3.978 1 34.01 220 SER A CA 1
ATOM 1520 C C . SER A 1 239 ? -2.443 25.601 -4.175 1 33.47 220 SER A C 1
ATOM 1521 O O . SER A 1 239 ? -1.726 26.598 -4.086 1 34.51 220 SER A O 1
ATOM 1523 N N . VAL A 1 240 ? -1.955 24.402 -4.464 1 31.91 221 VAL A N 1
ATOM 1524 C CA . VAL A 1 240 ? -0.524 24.16 -4.607 1 30.79 221 VAL A CA 1
ATOM 1525 C C . VAL A 1 240 ? -0.056 23.955 -6.079 1 29.74 221 VAL A C 1
ATOM 1526 O O . VAL A 1 240 ? 1.069 24.317 -6.443 1 30.01 221 VAL A O 1
ATOM 1530 N N . LEU A 1 241 ? -0.891 23.347 -6.894 1 28.23 222 LEU A N 1
ATOM 1531 C CA . LEU A 1 241 ? -0.514 22.961 -8.251 1 28.36 222 LEU A CA 1
ATOM 1532 C C . LEU A 1 241 ? -1.275 23.661 -9.371 1 29.11 222 LEU A C 1
ATOM 1533 O O . LEU A 1 241 ? -1.403 23.096 -10.456 1 29.28 222 LEU A O 1
ATOM 1538 N N . ALA A 1 242 ? -1.757 24.9 -9.144 1 28.5 223 ALA A N 1
ATOM 1539 C CA . ALA A 1 242 ? -2.477 25.64 -10.183 1 28.56 223 ALA A CA 1
ATOM 1540 C C . ALA A 1 242 ? -1.552 25.863 -11.39 1 29.32 223 ALA A C 1
ATOM 1541 O O . ALA A 1 242 ? -0.381 26.167 -11.19 1 29.59 223 ALA A O 1
ATOM 1543 N N . PRO A 1 243 ? -2.02 25.663 -12.636 1 29.31 224 PRO A N 1
ATOM 1544 C CA . PRO A 1 243 ? -1.125 25.853 -13.798 1 29.89 224 PRO A CA 1
ATOM 1545 C C . PRO A 1 243 ? -0.385 27.187 -13.822 1 30.62 224 PRO A C 1
ATOM 1546 O O . PRO A 1 243 ? 0.807 27.209 -14.094 1 31.05 224 PRO A O 1
ATOM 1550 N N . SER A 1 244 ? -1.056 28.282 -13.476 1 30.82 225 SER A N 1
ATOM 1551 C CA . SER A 1 244 ? -0.421 29.606 -13.442 1 32.19 225 SER A CA 1
ATOM 1552 C C . SER A 1 244 ? 0.699 29.704 -12.388 1 33.3 225 SER A C 1
ATOM 1553 O O . SER A 1 244 ? 1.611 30.515 -12.537 1 33.83 225 SER A O 1
ATOM 1556 N N . SER A 1 245 ? 0.648 28.859 -11.349 1 33.19 226 SER A N 1
ATOM 1557 C CA . SER A 1 245 ? 1.693 28.835 -10.342 1 34.77 226 SER A CA 1
ATOM 1558 C C . SER A 1 245 ? 2.898 28.086 -10.902 1 35.49 226 SER A C 1
ATOM 1559 O O . SER A 1 245 ? 4.025 28.53 -10.711 1 36.23 226 SER A O 1
ATOM 1562 N N . LEU A 1 246 ? 2.681 26.96 -11.599 1 34.57 227 LEU A N 1
ATOM 1563 C CA . LEU A 1 246 ? 3.792 26.23 -12.222 1 34.7 227 LEU A CA 1
ATOM 1564 C C . LEU A 1 246 ? 4.444 27.124 -13.289 1 34.65 227 LEU A C 1
ATOM 1565 O O . LEU A 1 246 ? 5.666 27.184 -13.352 1 35.86 227 LEU A O 1
ATOM 1570 N N . ALA A 1 247 ? 3.629 27.881 -14.056 1 33.74 228 ALA A N 1
ATOM 1571 C CA . ALA A 1 247 ? 4.108 28.773 -15.12 1 33.08 228 ALA A CA 1
ATOM 1572 C C . ALA A 1 247 ? 4.984 29.903 -14.594 1 32.25 228 ALA A C 1
ATOM 1573 O O . ALA A 1 247 ? 5.827 30.413 -15.331 1 31.95 228 ALA A O 1
ATOM 1575 N N . ALA A 1 248 ? 4.766 30.318 -13.334 1 31.36 229 ALA A N 1
ATOM 1576 C CA . ALA A 1 248 ? 5.583 31.37 -12.746 1 31.76 229 ALA A CA 1
ATOM 1577 C C . ALA A 1 248 ? 7.03 30.893 -12.517 1 31.91 229 ALA A C 1
ATOM 1578 O O . ALA A 1 248 ? 7.934 31.715 -12.479 1 32.51 229 ALA A O 1
ATOM 1580 N N . HIS A 1 249 ? 7.254 29.581 -12.372 1 31.88 230 HIS A N 1
ATOM 1581 C CA . HIS A 1 249 ? 8.605 29.038 -12.215 1 32.22 230 HIS A CA 1
ATOM 1582 C C . HIS A 1 249 ? 9.393 29.051 -13.525 1 31.13 230 HIS A C 1
ATOM 1583 O O . HIS A 1 249 ? 10.619 29.103 -13.479 1 32.07 230 HIS A O 1
ATOM 1590 N N . ALA A 1 250 ? 8.701 28.992 -14.684 1 29.16 231 ALA A N 1
ATOM 1591 C CA . ALA A 1 250 ? 9.33 28.916 -16.003 1 28.35 231 ALA A CA 1
ATOM 1592 C C . ALA A 1 250 ? 10.443 29.917 -16.235 1 27.68 231 ALA A C 1
ATOM 1593 O O . ALA A 1 250 ? 11.508 29.498 -16.672 1 26.73 231 ALA A O 1
ATOM 1595 N N . VAL A 1 251 ? 10.243 31.218 -15.908 1 27.24 232 VAL A N 1
ATOM 1596 C CA . VAL A 1 251 ? 11.297 32.203 -16.141 1 27.53 232 VAL A CA 1
ATOM 1597 C C . VAL A 1 251 ? 12.559 31.878 -15.331 1 26.71 232 VAL A C 1
ATOM 1598 O O . VAL A 1 251 ? 13.648 31.99 -15.868 1 27.31 232 VAL A O 1
ATOM 1602 N N . ASP A 1 252 ? 12.415 31.393 -14.093 1 25.95 233 ASP A N 1
ATOM 1603 C CA . ASP A 1 252 ? 13.54 30.998 -13.255 1 25.78 233 ASP A CA 1
ATOM 1604 C C . ASP A 1 252 ? 14.174 29.688 -13.724 1 24.74 233 ASP A C 1
ATOM 1605 O O . ASP A 1 252 ? 15.38 29.534 -13.59 1 24.38 233 ASP A O 1
ATOM 1610 N N . LEU A 1 253 ? 13.393 28.76 -14.333 1 23.78 234 LEU A N 1
ATOM 1611 C CA . LEU A 1 253 ? 13.971 27.548 -14.898 1 23.91 234 LEU A CA 1
ATOM 1612 C C . LEU A 1 253 ? 14.929 27.948 -16.057 1 25.25 234 LEU A C 1
ATOM 1613 O O . LEU A 1 253 ? 16.013 27.382 -16.174 1 25.35 234 LEU A O 1
ATOM 1618 N N . ASP A 1 254 ? 14.535 28.93 -16.885 1 26.09 235 ASP A N 1
ATOM 1619 C CA . ASP A 1 254 ? 15.388 29.388 -17.987 1 27.62 235 ASP A CA 1
ATOM 1620 C C . ASP A 1 254 ? 16.667 30.071 -17.458 1 29.03 235 ASP A C 1
ATOM 1621 O O . ASP A 1 254 ? 17.716 29.968 -18.089 1 30.32 235 ASP A O 1
ATOM 1626 N N . LYS A 1 255 ? 16.58 30.753 -16.319 1 28.99 236 LYS A N 1
ATOM 1627 C CA . LYS A 1 255 ? 17.743 31.437 -15.748 1 29.79 236 LYS A CA 1
ATOM 1628 C C . LYS A 1 255 ? 18.612 30.536 -14.865 1 29.92 236 LYS A C 1
ATOM 1629 O O . LYS A 1 255 ? 19.717 30.943 -14.514 1 30.59 236 LYS A O 1
ATOM 1635 N N . GLY A 1 256 ? 18.09 29.379 -14.446 1 28.38 237 GLY A N 1
ATOM 1636 C CA . GLY A 1 256 ? 18.761 28.519 -13.485 1 27.79 237 GLY A CA 1
ATOM 1637 C C . GLY A 1 256 ? 18.784 29.185 -12.111 1 27.32 237 GLY A C 1
ATOM 1638 O O . GLY A 1 256 ? 19.767 29.069 -11.376 1 27.69 237 GLY A O 1
ATOM 1639 N N . ASN A 1 257 ? 17.704 29.912 -11.762 1 26.12 238 ASN A N 1
ATOM 1640 C CA . ASN A 1 257 ? 17.592 30.661 -10.511 1 26.2 238 ASN A CA 1
ATOM 1641 C C . ASN A 1 257 ? 16.639 29.919 -9.588 1 25.68 238 ASN A C 1
ATOM 1642 O O . ASN A 1 257 ? 15.445 29.822 -9.888 1 26.62 238 ASN A O 1
ATOM 1647 N N . TYR A 1 258 ? 17.155 29.374 -8.475 1 24.14 239 TYR A N 1
ATOM 1648 C CA . TYR A 1 258 ? 16.311 28.569 -7.577 1 22.46 239 TYR A CA 1
ATOM 1649 C C . TYR A 1 258 ? 16.457 28.95 -6.112 1 22.31 239 TYR A C 1
ATOM 1650 O O . TYR A 1 258 ? 16.932 28.152 -5.305 1 22.47 239 TYR A O 1
ATOM 1659 N N . PRO A 1 259 ? 16 30.153 -5.739 1 22.22 240 PRO A N 1
ATOM 1660 C CA . PRO A 1 259 ? 16.136 30.57 -4.335 1 22.57 240 PRO A CA 1
ATOM 1661 C C . PRO A 1 259 ? 15.431 29.632 -3.353 1 23.14 240 PRO A C 1
ATOM 1662 O O . PRO A 1 259 ? 14.252 29.334 -3.528 1 22.95 240 PRO A O 1
ATOM 1666 N N . GLY A 1 260 ? 16.171 29.142 -2.357 1 24 241 GLY A N 1
ATOM 1667 C CA . GLY A 1 260 ? 15.648 28.248 -1.33 1 24.68 241 GLY A CA 1
ATOM 1668 C C . GLY A 1 260 ? 15.301 28.912 -0.011 1 25.53 241 GLY A C 1
ATOM 1669 O O . GLY A 1 260 ? 15.306 28.255 1.033 1 26.43 241 GLY A O 1
ATOM 1670 N N . THR A 1 261 ? 14.983 30.203 -0.03 1 25.41 242 THR A N 1
ATOM 1671 C CA . THR A 1 261 ? 14.634 30.946 1.182 1 25.92 242 THR A CA 1
ATOM 1672 C C . THR A 1 261 ? 13.318 30.5 1.809 1 26.52 242 THR A C 1
ATOM 1673 O O . THR A 1 261 ? 13.109 30.721 2.997 1 27.12 242 THR A O 1
ATOM 1677 N N . LEU A 1 262 ? 12.412 29.944 1.026 1 26.23 243 LEU A N 1
ATOM 1678 C CA . LEU A 1 262 ? 11.121 29.513 1.549 1 27.67 243 LEU A CA 1
ATOM 1679 C C . LEU A 1 262 ? 10.934 28.014 1.56 1 28.24 243 LEU A C 1
ATOM 1680 O O . LEU A 1 262 ? 9.809 27.547 1.674 1 29.53 243 LEU A O 1
ATOM 1685 N N . GLY A 1 263 ? 12.024 27.262 1.482 1 27.53 244 GLY A N 1
ATOM 1686 C CA . GLY A 1 263 ? 11.997 25.811 1.498 1 26.79 244 GLY A CA 1
ATOM 1687 C C . GLY A 1 263 ? 13.117 25.261 0.638 1 25.86 244 GLY A C 1
ATOM 1688 O O . GLY A 1 263 ? 13.292 25.692 -0.505 1 26.55 244 GLY A O 1
ATOM 1689 N N . THR A 1 264 ? 13.87 24.308 1.157 1 24.3 245 THR A N 1
ATOM 1690 C CA . THR A 1 264 ? 15.012 23.75 0.433 1 24.02 245 THR A CA 1
ATOM 1691 C C . THR A 1 264 ? 14.752 22.365 -0.122 1 23.31 245 THR A C 1
ATOM 1692 O O . THR A 1 264 ? 13.915 21.607 0.404 1 23.47 245 THR A O 1
ATOM 1696 N N . LEU A 1 265 ? 15.521 22.021 -1.151 1 21.76 246 LEU A N 1
ATOM 1697 C CA . LEU A 1 265 ? 15.517 20.727 -1.8 1 21.48 246 LEU A CA 1
ATOM 1698 C C . LEU A 1 265 ? 15.9 19.648 -0.795 1 20.97 246 LEU A C 1
ATOM 1699 O O . LEU A 1 265 ? 15.243 18.623 -0.776 1 19.91 246 LEU A O 1
ATOM 1704 N N . ARG A 1 266 ? 16.88 19.889 0.079 1 21.21 247 ARG A N 1
ATOM 1705 C CA . ARG A 1 266 ? 17.25 18.89 1.116 1 22.43 247 ARG A CA 1
ATOM 1706 C C . ARG A 1 266 ? 16.026 18.486 1.99 1 22.37 247 ARG A C 1
ATOM 1707 O O . ARG A 1 266 ? 15.812 17.303 2.277 1 22.34 247 ARG A O 1
ATOM 1715 N N . MET A 1 267 ? 15.213 19.476 2.379 1 21.54 248 MET A N 1
ATOM 1716 C CA . MET A 1 267 ? 14.008 19.231 3.159 1 21.71 248 MET A CA 1
ATOM 1717 C C . MET A 1 267 ? 12.968 18.462 2.357 1 20.85 248 MET A C 1
ATOM 1718 O O . MET A 1 267 ? 12.316 17.569 2.895 1 20.86 248 MET A O 1
ATOM 1723 N N . ASN A 1 268 ? 12.848 18.771 1.056 1 19.81 249 ASN A N 1
ATOM 1724 C CA . ASN A 1 268 ? 11.975 18.012 0.169 1 20.54 249 ASN A CA 1
ATOM 1725 C C . ASN A 1 268 ? 12.471 16.565 -0.002 1 20.8 249 ASN A C 1
ATOM 1726 O O . ASN A 1 268 ? 11.652 15.657 -0.074 1 21 249 ASN A O 1
ATOM 1731 N N . VAL A 1 269 ? 13.786 16.341 -0.052 1 19.85 250 VAL A N 1
ATOM 1732 C CA . VAL A 1 269 ? 14.337 14.995 -0.112 1 20.81 250 VAL A CA 1
ATOM 1733 C C . VAL A 1 269 ? 13.955 14.171 1.149 1 22.37 250 VAL A C 1
ATOM 1734 O O . VAL A 1 269 ? 13.538 13.016 0.995 1 22.98 250 VAL A O 1
ATOM 1738 N N . ASN A 1 270 ? 13.962 14.794 2.356 1 22.68 251 ASN A N 1
ATOM 1739 C CA . ASN A 1 270 ? 13.534 14.13 3.588 1 24.69 251 ASN A CA 1
ATOM 1740 C C . ASN A 1 270 ? 12.076 13.655 3.461 1 25.02 251 ASN A C 1
ATOM 1741 O O . ASN A 1 270 ? 11.75 12.555 3.91 1 25.13 251 ASN A O 1
ATOM 1746 N N . ALA A 1 271 ? 11.21 14.491 2.858 1 24.3 252 ALA A N 1
ATOM 1747 C CA . ALA A 1 271 ? 9.809 14.163 2.622 1 23.69 252 ALA A CA 1
ATOM 1748 C C . ALA A 1 271 ? 9.713 13.026 1.622 1 22.25 252 ALA A C 1
ATOM 1749 O O . ALA A 1 271 ? 8.974 12.083 1.87 1 22.34 252 ALA A O 1
ATOM 1751 N N . LEU A 1 272 ? 10.454 13.098 0.49 1 21.07 253 LEU A N 1
ATOM 1752 C CA . LEU A 1 272 ? 10.512 12.029 -0.512 1 21.16 253 LEU A CA 1
ATOM 1753 C C . LEU A 1 272 ? 10.935 10.67 0.096 1 20.47 253 LEU A C 1
ATOM 1754 O O . LEU A 1 272 ? 10.44 9.613 -0.329 1 19.53 253 LEU A O 1
ATOM 1759 N N . GLU A 1 273 ? 11.799 10.709 1.107 1 20.3 254 GLU A N 1
ATOM 1760 C CA . GLU A 1 273 ? 12.257 9.49 1.776 1 21.64 254 GLU A CA 1
ATOM 1761 C C . GLU A 1 273 ? 11.093 8.872 2.539 1 22.66 254 GLU A C 1
ATOM 1762 O O . GLU A 1 273 ? 10.879 7.672 2.425 1 22.69 254 GLU A O 1
ATOM 1768 N N . HIS A 1 274 ? 10.326 9.698 3.287 1 22.8 255 HIS A N 1
ATOM 1769 C CA . HIS A 1 274 ? 9.166 9.215 4.038 1 22.53 255 HIS A CA 1
ATOM 1770 C C . HIS A 1 274 ? 8.113 8.679 3.076 1 21.54 255 HIS A C 1
ATOM 1771 O O . HIS A 1 274 ? 7.419 7.719 3.427 1 20.95 255 HIS A O 1
ATOM 1778 N N . ILE A 1 275 ? 7.909 9.359 1.916 1 21.08 256 ILE A N 1
ATOM 1779 C CA . ILE A 1 275 ? 6.912 8.892 0.931 1 20.63 256 ILE A CA 1
ATOM 1780 C C . ILE A 1 275 ? 7.262 7.482 0.443 1 20.48 256 ILE A C 1
ATOM 1781 O O . ILE A 1 275 ? 6.41 6.581 0.482 1 19.83 256 ILE A O 1
ATOM 1786 N N . ALA A 1 276 ? 8.531 7.266 0.075 1 20.76 257 ALA A N 1
ATOM 1787 C CA . ALA A 1 276 ? 8.994 5.96 -0.4 1 21.53 257 ALA A CA 1
ATOM 1788 C C . ALA A 1 276 ? 8.899 4.892 0.687 1 22.16 257 ALA A C 1
ATOM 1789 O O . ALA A 1 276 ? 8.43 3.778 0.43 1 23.33 257 ALA A O 1
ATOM 1791 N N . ARG A 1 277 ? 9.285 5.245 1.918 1 21.11 258 ARG A N 1
ATOM 1792 C CA . ARG A 1 277 ? 9.202 4.324 3.026 1 20.98 258 ARG A CA 1
ATOM 1793 C C . ARG A 1 277 ? 7.742 4 3.32 1 20.39 258 ARG A C 1
ATOM 1794 O O . ARG A 1 277 ? 7.415 2.835 3.476 1 20.76 258 ARG A O 1
ATOM 1802 N N . ALA A 1 278 ? 6.841 5.009 3.258 1 19.58 259 ALA A N 1
ATOM 1803 C CA . ALA A 1 278 ? 5.426 4.765 3.491 1 18.88 259 ALA A CA 1
ATOM 1804 C C . ALA A 1 278 ? 4.858 3.78 2.48 1 19.9 259 ALA A C 1
ATOM 1805 O O . ALA A 1 278 ? 4.149 2.868 2.882 1 19.68 259 ALA A O 1
ATOM 1807 N N . ALA A 1 279 ? 5.147 3.974 1.164 1 20.88 260 ALA A N 1
ATOM 1808 C CA . ALA A 1 279 ? 4.657 3.104 0.113 1 22.03 260 ALA A CA 1
ATOM 1809 C C . ALA A 1 279 ? 5.136 1.657 0.346 1 22.04 260 ALA A C 1
ATOM 1810 O O . ALA A 1 279 ? 4.338 0.697 0.304 1 22.04 260 ALA A O 1
ATOM 1812 N N . GLU A 1 280 ? 6.405 1.511 0.698 1 20.85 261 GLU A N 1
ATOM 1813 C CA . GLU A 1 280 ? 6.977 0.207 0.952 1 21.94 261 GLU A CA 1
ATOM 1814 C C . GLU A 1 280 ? 6.336 -0.486 2.175 1 22.35 261 GLU A C 1
ATOM 1815 O O . GLU A 1 280 ? 5.952 -1.647 2.085 1 22.76 261 GLU A O 1
ATOM 1821 N N . GLU A 1 281 ? 6.204 0.226 3.291 1 22.39 262 GLU A N 1
ATOM 1822 C CA . GLU A 1 281 ? 5.637 -0.34 4.521 1 21.97 262 GLU A CA 1
ATOM 1823 C C . GLU A 1 281 ? 4.151 -0.643 4.347 1 22.18 262 GLU A C 1
ATOM 1824 O O . GLU A 1 281 ? 3.682 -1.654 4.826 1 21.59 262 GLU A O 1
ATOM 1830 N N . GLN A 1 282 ? 3.43 0.213 3.628 1 22.83 263 GLN A N 1
ATOM 1831 C CA . GLN A 1 282 ? 2.002 0.039 3.349 1 23.57 263 GLN A CA 1
ATOM 1832 C C . GLN A 1 282 ? 1.672 -1.048 2.327 1 24.58 263 GLN A C 1
ATOM 1833 O O . GLN A 1 282 ? 0.502 -1.399 2.174 1 25.66 263 GLN A O 1
ATOM 1839 N N . GLY A 1 283 ? 2.678 -1.571 1.634 1 24.12 264 GLY A N 1
ATOM 1840 C CA . GLY A 1 283 ? 2.463 -2.632 0.661 1 24.13 264 GLY A CA 1
ATOM 1841 C C . GLY A 1 283 ? 1.882 -2.194 -0.668 1 24.27 264 GLY A C 1
ATOM 1842 O O . GLY A 1 283 ? 1.203 -2.982 -1.32 1 25.21 264 GLY A O 1
ATOM 1843 N N . VAL A 1 284 ? 2.094 -0.932 -1.073 1 22.87 265 VAL A N 1
ATOM 1844 C CA . VAL A 1 284 ? 1.67 -0.463 -2.394 1 20.95 265 VAL A CA 1
ATOM 1845 C C . VAL A 1 284 ? 2.947 -0.197 -3.232 1 20.42 265 VAL A C 1
ATOM 1846 O O . VAL A 1 284 ? 4.06 -0.331 -2.697 1 21.49 265 VAL A O 1
ATOM 1850 N N . HIS A 1 285 ? 2.809 0.141 -4.535 1 19.22 266 HIS A N 1
ATOM 1851 C CA . HIS A 1 285 ? 3.942 0.392 -5.434 1 19.11 266 HIS A CA 1
ATOM 1852 C C . HIS A 1 285 ? 4.958 1.377 -4.824 1 19.41 266 HIS A C 1
ATOM 1853 O O . HIS A 1 285 ? 4.548 2.423 -4.335 1 19.35 266 HIS A O 1
ATOM 1860 N N . SER A 1 286 ? 6.267 1.035 -4.831 1 19.17 267 SER A N 1
ATOM 1861 C CA . SER A 1 286 ? 7.259 1.925 -4.221 1 19.81 267 SER A CA 1
ATOM 1862 C C . SER A 1 286 ? 8.453 2.248 -5.111 1 20.79 267 SER A C 1
ATOM 1863 O O . SER A 1 286 ? 9.253 3.111 -4.73 1 21.52 267 SER A O 1
ATOM 1866 N N . GLU A 1 287 ? 8.548 1.629 -6.32 1 20.18 268 GLU A N 1
ATOM 1867 C CA . GLU A 1 287 ? 9.665 1.925 -7.214 1 21.67 268 GLU A CA 1
ATOM 1868 C C . GLU A 1 287 ? 9.676 3.371 -7.692 1 22.49 268 GLU A C 1
ATOM 1869 O O . GLU A 1 287 ? 10.734 4.018 -7.626 1 22.07 268 GLU A O 1
ATOM 1875 N N . LEU A 1 288 ? 8.524 3.891 -8.203 1 22.95 269 LEU A N 1
ATOM 1876 C CA . LEU A 1 288 ? 8.447 5.293 -8.639 1 23.7 269 LEU A CA 1
ATOM 1877 C C . LEU A 1 288 ? 8.794 6.257 -7.509 1 22.99 269 LEU A C 1
ATOM 1878 O O . LEU A 1 288 ? 9.712 7.056 -7.699 1 21.2 269 LEU A O 1
ATOM 1883 N N . PRO A 1 289 ? 8.193 6.137 -6.296 1 24.03 270 PRO A N 1
ATOM 1884 C CA . PRO A 1 289 ? 8.633 6.99 -5.186 1 23.49 270 PRO A CA 1
ATOM 1885 C C . PRO A 1 289 ? 10.143 6.897 -4.879 1 23.38 270 PRO A C 1
ATOM 1886 O O . PRO A 1 289 ? 10.771 7.929 -4.643 1 23.05 270 PRO A O 1
ATOM 1890 N N . HIS A 1 290 ? 10.739 5.681 -4.891 1 23.12 271 HIS A N 1
ATOM 1891 C CA . HIS A 1 290 ? 12.173 5.542 -4.634 1 23.14 271 HIS A CA 1
ATOM 1892 C C . HIS A 1 290 ? 12.996 6.235 -5.701 1 23.27 271 HIS A C 1
ATOM 1893 O O . HIS A 1 290 ? 13.954 6.924 -5.352 1 24.37 271 HIS A O 1
ATOM 1900 N N . LEU A 1 291 ? 12.61 6.087 -6.998 1 22.18 272 LEU A N 1
ATOM 1901 C CA . LEU A 1 291 ? 13.326 6.732 -8.084 1 22.17 272 LEU A CA 1
ATOM 1902 C C . LEU A 1 291 ? 13.218 8.256 -8.013 1 22.17 272 LEU A C 1
ATOM 1903 O O . LEU A 1 291 ? 14.212 8.95 -8.241 1 22.04 272 LEU A O 1
ATOM 1908 N N . MET A 1 292 ? 12.04 8.793 -7.659 1 21.62 273 MET A N 1
ATOM 1909 C CA . MET A 1 292 ? 11.888 10.239 -7.494 1 21.87 273 MET A CA 1
ATOM 1910 C C . MET A 1 292 ? 12.814 10.758 -6.377 1 21.53 273 MET A C 1
ATOM 1911 O O . MET A 1 292 ? 13.437 11.815 -6.533 1 21.06 273 MET A O 1
ATOM 1916 N N . ARG A 1 293 ? 12.942 9.996 -5.278 1 21.18 274 ARG A N 1
ATOM 1917 C CA . ARG A 1 293 ? 13.839 10.369 -4.186 1 21.71 274 ARG A CA 1
ATOM 1918 C C . ARG A 1 293 ? 15.287 10.379 -4.698 1 22.01 274 ARG A C 1
ATOM 1919 O O . ARG A 1 293 ? 16.016 11.334 -4.466 1 21.63 274 ARG A O 1
ATOM 1927 N N . GLU A 1 294 ? 15.668 9.323 -5.441 0.9 22.43 275 GLU A N 1
ATOM 1928 C CA . GLU A 1 294 ? 17 9.183 -6.023 0.9 22.09 275 GLU A CA 1
ATOM 1929 C C . GLU A 1 294 ? 17.347 10.339 -6.955 0.9 21.01 275 GLU A C 1
ATOM 1930 O O . GLU A 1 294 ? 18.426 10.909 -6.828 0.9 20.2 275 GLU A O 1
ATOM 1936 N N . VAL A 1 295 ? 16.438 10.699 -7.876 1 21.14 276 VAL A N 1
ATOM 1937 C CA . VAL A 1 295 ? 16.673 11.797 -8.814 1 22.27 276 VAL A CA 1
ATOM 1938 C C . VAL A 1 295 ? 16.85 13.156 -8.082 1 21.94 276 VAL A C 1
ATOM 1939 O O . VAL A 1 295 ? 17.774 13.908 -8.422 1 21.54 276 VAL A O 1
ATOM 1943 N N . ALA A 1 296 ? 16.052 13.415 -7.027 1 21.68 277 ALA A N 1
ATOM 1944 C CA . ALA A 1 296 ? 16.203 14.65 -6.237 1 22.18 277 ALA A CA 1
ATOM 1945 C C . ALA A 1 296 ? 17.532 14.667 -5.501 1 22.77 277 ALA A C 1
ATOM 1946 O O . ALA A 1 296 ? 18.172 15.714 -5.403 1 23.26 277 ALA A O 1
ATOM 1948 N N . GLU A 1 297 ? 17.971 13.502 -5.014 1 23 278 GLU A N 1
ATOM 1949 C CA . GLU A 1 297 ? 19.274 13.391 -4.36 1 23.39 278 GLU A CA 1
ATOM 1950 C C . GLU A 1 297 ? 20.409 13.714 -5.309 1 23.26 278 GLU A C 1
ATOM 1951 O O . GLU A 1 297 ? 21.402 14.292 -4.878 1 23.67 278 GLU A O 1
ATOM 1953 N N . ARG A 1 298 ? 20.279 13.371 -6.591 1 23.22 279 ARG A N 1
ATOM 1954 C CA . ARG A 1 298 ? 21.297 13.698 -7.585 1 24.05 279 ARG A CA 1
ATOM 1955 C C . ARG A 1 298 ? 21.518 15.224 -7.69 1 24.21 279 ARG A C 1
ATOM 1956 O O . ARG A 1 298 ? 22.665 15.666 -7.8 1 24.29 279 ARG A O 1
ATOM 1964 N N . ALA A 1 299 ? 20.436 16.038 -7.603 1 23.06 280 ALA A N 1
ATOM 1965 C CA . ALA A 1 299 ? 20.601 17.499 -7.65 1 22.44 280 ALA A CA 1
ATOM 1966 C C . ALA A 1 299 ? 21.197 18.007 -6.355 1 22.09 280 ALA A C 1
ATOM 1967 O O . ALA A 1 299 ? 22.007 18.93 -6.405 1 21.83 280 ALA A O 1
ATOM 1969 N N . VAL A 1 300 ? 20.9 17.352 -5.198 1 22.19 281 VAL A N 1
ATOM 1970 C CA . VAL A 1 300 ? 21.524 17.73 -3.921 1 23.31 281 VAL A CA 1
ATOM 1971 C C . VAL A 1 300 ? 23.051 17.488 -4.038 1 24.72 281 VAL A C 1
ATOM 1972 O O . VAL A 1 300 ? 23.851 18.343 -3.65 1 24.21 281 VAL A O 1
ATOM 1976 N N . ALA A 1 301 ? 23.441 16.321 -4.602 1 25.85 282 ALA A N 1
ATOM 1977 C CA . ALA A 1 301 ? 24.86 15.974 -4.77 1 27.3 282 ALA A CA 1
ATOM 1978 C C . ALA A 1 301 ? 25.601 17.013 -5.626 1 29.39 282 ALA A C 1
ATOM 1979 O O . ALA A 1 301 ? 26.798 17.234 -5.425 1 29.78 282 ALA A O 1
ATOM 1981 N N . GLN A 1 302 ? 24.878 17.681 -6.544 1 29.62 283 GLN A N 1
ATOM 1982 C CA . GLN A 1 302 ? 25.432 18.709 -7.404 1 29.79 283 GLN A CA 1
ATOM 1983 C C . GLN A 1 302 ? 25.339 20.146 -6.851 1 29.39 283 GLN A C 1
ATOM 1984 O O . GLN A 1 302 ? 25.468 21.107 -7.61 1 29.47 283 GLN A O 1
ATOM 1990 N N . GLY A 1 303 ? 25.167 20.277 -5.546 1 27.67 284 GLY A N 1
ATOM 1991 C CA . GLY A 1 303 ? 25.147 21.58 -4.893 1 27.18 284 GLY A CA 1
ATOM 1992 C C . GLY A 1 303 ? 23.83 22.324 -4.808 1 26.04 284 GLY A C 1
ATOM 1993 O O . GLY A 1 303 ? 23.805 23.513 -4.454 1 25.92 284 GLY A O 1
ATOM 1994 N N . HIS A 1 304 ? 22.711 21.618 -5.045 1 24.27 285 HIS A N 1
ATOM 1995 C CA . HIS A 1 304 ? 21.382 22.252 -4.984 1 22.09 285 HIS A CA 1
ATOM 1996 C C . HIS A 1 304 ? 20.589 21.999 -3.705 1 20.71 285 HIS A C 1
ATOM 1997 O O . HIS A 1 304 ? 19.391 22.293 -3.667 1 21.06 285 HIS A O 1
ATOM 2004 N N . GLY A 1 305 ? 21.228 21.462 -2.68 1 19.31 286 GLY A N 1
ATOM 2005 C CA . GLY A 1 305 ? 20.543 21.148 -1.423 1 18.69 286 GLY A CA 1
ATOM 2006 C C . GLY A 1 305 ? 19.816 22.326 -0.793 1 18.4 286 GLY A C 1
ATOM 2007 O O . GLY A 1 305 ? 18.708 22.169 -0.272 1 18.22 286 GLY A O 1
ATOM 2008 N N . ASP A 1 306 ? 20.423 23.531 -0.851 1 17.54 287 ASP A N 1
ATOM 2009 C CA . ASP A 1 306 ? 19.806 24.71 -0.259 1 19.14 287 ASP A CA 1
ATOM 2010 C C . ASP A 1 306 ? 18.827 25.453 -1.173 1 19.92 287 ASP A C 1
ATOM 2011 O O . ASP A 1 306 ? 18.163 26.376 -0.729 1 21.04 287 ASP A O 1
ATOM 2016 N N . HIS A 1 307 ? 18.77 25.085 -2.442 1 20.18 288 HIS A N 1
ATOM 2017 C CA . HIS A 1 307 ? 17.923 25.704 -3.436 1 20 288 HIS A CA 1
ATOM 2018 C C . HIS A 1 307 ? 16.499 25.183 -3.331 1 20.98 288 HIS A C 1
ATOM 2019 O O . HIS A 1 307 ? 16.312 24.147 -2.711 1 21.39 288 HIS A O 1
ATOM 2026 N N . ASN A 1 308 ? 15.497 25.852 -3.955 1 20.38 289 ASN A N 1
ATOM 2027 C CA . ASN A 1 308 ? 14.119 25.334 -3.891 1 19.75 289 ASN A CA 1
ATOM 2028 C C . ASN A 1 308 ? 13.966 24.013 -4.696 1 19.71 289 ASN A C 1
ATOM 2029 O O . ASN A 1 308 ? 14.865 23.635 -5.46 1 20.86 289 ASN A O 1
ATOM 2034 N N . TYR A 1 309 ? 12.819 23.323 -4.557 1 18.25 290 TYR A N 1
ATOM 2035 C CA . TYR A 1 309 ? 12.575 22.067 -5.223 1 17.88 290 TYR A CA 1
ATOM 2036 C C . TYR A 1 309 ? 12.78 22.133 -6.74 1 19.73 290 TYR A C 1
ATOM 2037 O O . TYR A 1 309 ? 13.301 21.179 -7.319 1 19.62 290 TYR A O 1
ATOM 2046 N N . MET A 1 310 ? 12.415 23.258 -7.384 1 20.08 291 MET A N 1
ATOM 2047 C CA . MET A 1 310 ? 12.532 23.372 -8.84 1 20.31 291 MET A CA 1
ATOM 2048 C C . MET A 1 310 ? 13.969 23.21 -9.378 1 20.36 291 MET A C 1
ATOM 2049 O O . MET A 1 310 ? 14.128 22.957 -10.579 1 19.56 291 MET A O 1
ATOM 2054 N N . SER A 1 311 ? 15.004 23.296 -8.492 1 20.43 292 SER A N 1
ATOM 2055 C CA . SER A 1 311 ? 16.406 23.02 -8.847 1 20.16 292 SER A CA 1
ATOM 2056 C C . SER A 1 311 ? 16.604 21.527 -9.297 1 20.22 292 SER A C 1
ATOM 2057 O O . SER A 1 311 ? 17.645 21.21 -9.901 1 20.27 292 SER A O 1
ATOM 2060 N N A VAL A 1 312 ? 15.631 20.628 -9 0.5 19.29 293 VAL A N 1
ATOM 2061 N N B VAL A 1 312 ? 15.632 20.637 -9.002 0.5 19.12 293 VAL A N 1
ATOM 2062 C CA A VAL A 1 312 ? 15.723 19.268 -9.536 0.5 19.55 293 VAL A CA 1
ATOM 2063 C CA B VAL A 1 312 ? 15.675 19.269 -9.514 0.5 19.23 293 VAL A CA 1
ATOM 2064 C C A VAL A 1 312 ? 15.606 19.283 -11.065 0.5 20.29 293 VAL A C 1
ATOM 2065 C C B VAL A 1 312 ? 15.597 19.285 -11.062 0.5 20.12 293 VAL A C 1
ATOM 2066 O O A VAL A 1 312 ? 15.939 18.28 -11.684 0.5 20.78 293 VAL A O 1
ATOM 2067 O O B VAL A 1 312 ? 15.982 18.306 -11.689 0.5 20.58 293 VAL A O 1
ATOM 2074 N N . TYR A 1 313 ? 15.207 20.432 -11.691 1 20.02 294 TYR A N 1
ATOM 2075 C CA . TYR A 1 313 ? 15.203 20.614 -13.149 1 20.84 294 TYR A CA 1
ATOM 2076 C C . TYR A 1 313 ? 16.62 20.328 -13.694 1 23.03 294 TYR A C 1
ATOM 2077 O O . TYR A 1 313 ? 16.747 19.72 -14.74 1 22.95 294 TYR A O 1
ATOM 2086 N N . GLU A 1 314 ? 17.68 20.703 -12.921 1 24.61 295 GLU A N 1
ATOM 2087 C CA . GLU A 1 314 ? 19.074 20.434 -13.282 1 25.83 295 GLU A CA 1
ATOM 2088 C C . GLU A 1 314 ? 19.344 18.906 -13.391 1 26.75 295 GLU A C 1
ATOM 2089 O O . GLU A 1 314 ? 20.111 18.484 -14.247 1 27.19 295 GLU A O 1
ATOM 2095 N N . ALA A 1 315 ? 18.69 18.08 -12.564 1 26.48 296 ALA A N 1
ATOM 2096 C CA . ALA A 1 315 ? 18.821 16.622 -12.654 1 25.85 296 ALA A CA 1
ATOM 2097 C C . ALA A 1 315 ? 18.011 16.086 -13.848 1 25.95 296 ALA A C 1
ATOM 2098 O O . ALA A 1 315 ? 18.45 15.13 -14.505 1 27.04 296 ALA A O 1
ATOM 2100 N N . PHE A 1 316 ? 16.86 16.715 -14.167 1 23.99 297 PHE A N 1
ATOM 2101 C CA . PHE A 1 316 ? 16.065 16.286 -15.324 1 23.44 297 PHE A CA 1
ATOM 2102 C C . PHE A 1 316 ? 16.764 16.581 -16.67 1 24.2 297 PHE A C 1
ATOM 2103 O O . PHE A 1 316 ? 16.554 15.876 -17.663 1 23.07 297 PHE A O 1
ATOM 2111 N N . LYS A 1 317 ? 17.611 17.61 -16.7 1 24.96 298 LYS A N 1
ATOM 2112 C CA . LYS A 1 317 ? 18.382 17.969 -17.886 1 26.53 298 LYS A CA 1
ATOM 2113 C C . LYS A 1 317 ? 19.559 17.009 -18.142 1 28.55 298 LYS A C 1
ATOM 2114 O O . LYS A 1 317 ? 20.114 17.011 -19.248 1 28.45 298 LYS A O 1
ATOM 2120 N N . GLN A 1 318 ? 19.973 16.227 -17.12 1 28.99 299 GLN A N 1
ATOM 2121 C CA . GLN A 1 318 ? 21.08 15.284 -17.216 1 30.88 299 GLN A CA 1
ATOM 2122 C C . GLN A 1 318 ? 20.653 13.944 -17.817 1 31.12 299 GLN A C 1
ATOM 2123 O O . GLN A 1 318 ? 19.637 13.374 -17.409 1 31.25 299 GLN A O 1
ATOM 2129 N N . PRO A 1 319 ? 21.474 13.378 -18.707 1 31.06 300 PRO A N 1
ATOM 2130 C CA . PRO A 1 319 ? 21.15 12.048 -19.248 1 31.08 300 PRO A CA 1
ATOM 2131 C C . PRO A 1 319 ? 21.23 10.985 -18.155 1 30.93 300 PRO A C 1
ATOM 2132 O O . PRO A 1 319 ? 22.029 11.099 -17.223 1 31.82 300 PRO A O 1
ATOM 2136 N N . SER A 1 320 ? 20.407 9.956 -18.265 1 29.83 301 SER A N 1
ATOM 2137 C CA . SER A 1 320 ? 20.424 8.851 -17.315 1 29.49 301 SER A CA 1
ATOM 2138 C C . SER A 1 320 ? 21.685 8.009 -17.472 1 30.11 301 SER A C 1
ATOM 2139 O O . SER A 1 320 ? 22.142 7.826 -18.604 1 30.59 301 SER A O 1
ATOM 2142 N N . PRO B 1 31 ? -2.658 33.474 26.255 1 38.66 12 PRO B N 1
ATOM 2143 C CA . PRO B 1 31 ? -1.956 32.413 25.515 1 38.28 12 PRO B CA 1
ATOM 2144 C C . PRO B 1 31 ? -1.24 31.503 26.501 1 37.61 12 PRO B C 1
ATOM 2145 O O . PRO B 1 31 ? -0.448 31.965 27.31 1 37.98 12 PRO B O 1
ATOM 2149 N N . ALA B 1 32 ? -1.564 30.217 26.477 1 36.33 13 ALA B N 1
ATOM 2150 C CA . ALA B 1 32 ? -1.036 29.262 27.439 1 35.46 13 ALA B CA 1
ATOM 2151 C C . ALA B 1 32 ? 0.445 28.925 27.26 1 34.01 13 ALA B C 1
ATOM 2152 O O . ALA B 1 32 ? 0.977 29.003 26.149 1 34.8 13 ALA B O 1
ATOM 2154 N N . PRO B 1 33 ? 1.12 28.515 28.346 1 31.76 14 PRO B N 1
ATOM 2155 C CA . PRO B 1 33 ? 2.528 28.112 28.221 1 30.23 14 PRO B CA 1
ATOM 2156 C C . PRO B 1 33 ? 2.667 26.861 27.351 1 27.74 14 PRO B C 1
ATOM 2157 O O . PRO B 1 33 ? 1.788 26.005 27.335 1 27.58 14 PRO B O 1
ATOM 2161 N N . VAL B 1 34 ? 3.726 26.804 26.556 1 25.7 15 VAL B N 1
ATOM 2162 C CA . VAL B 1 34 ? 3.956 25.695 25.643 1 23.25 15 VAL B CA 1
ATOM 2163 C C . VAL B 1 34 ? 5.427 25.287 25.658 1 22.51 15 VAL B C 1
ATOM 2164 O O . VAL B 1 34 ? 6.315 26.131 25.886 1 22.65 15 VAL B O 1
ATOM 2168 N N . THR B 1 35 ? 5.693 23.976 25.491 1 21.85 16 THR B N 1
ATOM 2169 C CA . THR B 1 35 ? 7.051 23.467 25.365 1 21.62 16 THR B CA 1
ATOM 2170 C C . THR B 1 35 ? 7.308 22.984 23.904 1 20.59 16 THR B C 1
ATOM 2171 O O . THR B 1 35 ? 6.471 22.297 23.337 1 21.3 16 THR B O 1
ATOM 2175 N N . VAL B 1 36 ? 8.467 23.318 23.328 1 18.93 17 VAL B N 1
ATOM 2176 C CA . VAL B 1 36 ? 8.845 22.802 22.021 1 19.5 17 VAL B CA 1
ATOM 2177 C C . VAL B 1 36 ? 10.102 21.94 22.229 1 19.27 17 VAL B C 1
ATOM 2178 O O . VAL B 1 36 ? 11.096 22.427 22.759 1 18.54 17 VAL B O 1
ATOM 2182 N N . VAL B 1 37 ? 10.049 20.666 21.818 1 18.92 18 VAL B N 1
ATOM 2183 C CA . VAL B 1 37 ? 11.191 19.759 21.931 1 19.94 18 VAL B CA 1
ATOM 2184 C C . VAL B 1 37 ? 11.704 19.479 20.524 1 20.84 18 VAL B C 1
ATOM 2185 O O . VAL B 1 37 ? 10.981 18.903 19.71 1 21.01 18 VAL B O 1
ATOM 2189 N N . GLY B 1 38 ? 12.943 19.888 20.249 1 20.43 19 GLY B N 1
ATOM 2190 C CA . GLY B 1 38 ? 13.501 19.7 18.921 1 21.93 19 GLY B CA 1
ATOM 2191 C C . GLY B 1 38 ? 13.648 21.047 18.248 1 22.62 19 GLY B C 1
ATOM 2192 O O . GLY B 1 38 ? 12.65 21.685 17.92 1 23.9 19 GLY B O 1
ATOM 2193 N N . LEU B 1 39 ? 14.887 21.53 18.122 1 21.67 20 LEU B N 1
ATOM 2194 C CA . LEU B 1 39 ? 15.174 22.829 17.543 1 21.53 20 LEU B CA 1
ATOM 2195 C C . LEU B 1 39 ? 15.941 22.738 16.24 1 22.55 20 LEU B C 1
ATOM 2196 O O . LEU B 1 39 ? 16.9 23.483 15.998 1 23.21 20 LEU B O 1
ATOM 2201 N N . GLY B 1 40 ? 15.474 21.849 15.388 1 21.68 21 GLY B N 1
ATOM 2202 C CA . GLY B 1 40 ? 15.932 21.824 14.009 1 22.48 21 GLY B CA 1
ATOM 2203 C C . GLY B 1 40 ? 15.25 22.981 13.294 1 22.64 21 GLY B C 1
ATOM 2204 O O . GLY B 1 40 ? 14.508 23.774 13.899 1 22.35 21 GLY B O 1
ATOM 2205 N N . PRO B 1 41 ? 15.454 23.091 11.973 1 22.91 22 PRO B N 1
ATOM 2206 C CA . PRO B 1 41 ? 14.861 24.204 11.237 1 23.02 22 PRO B CA 1
ATOM 2207 C C . PRO B 1 41 ? 13.356 24.383 11.455 1 23.06 22 PRO B C 1
ATOM 2208 O O . PRO B 1 41 ? 12.876 25.518 11.53 1 22.7 22 PRO B O 1
ATOM 2212 N N . MET B 1 42 ? 12.609 23.274 11.58 1 23.01 23 MET B N 1
ATOM 2213 C CA . MET B 1 42 ? 11.174 23.368 11.812 1 22.21 23 MET B CA 1
ATOM 2214 C C . MET B 1 42 ? 10.858 23.747 13.273 1 22.3 23 MET B C 1
ATOM 2215 O O . MET B 1 42 ? 10.076 24.666 13.51 1 21.7 23 MET B O 1
ATOM 2220 N N . GLY B 1 43 ? 11.45 23.04 14.227 1 22.54 24 GLY B N 1
ATOM 2221 C CA . GLY B 1 43 ? 11.209 23.322 15.64 1 24.09 24 GLY B CA 1
ATOM 2222 C C . GLY B 1 43 ? 11.555 24.747 16.05 1 24.72 24 GLY B C 1
ATOM 2223 O O . GLY B 1 43 ? 10.832 25.37 16.839 1 24.98 24 GLY B O 1
ATOM 2224 N N . LEU B 1 44 ? 12.629 25.316 15.463 1 24.46 25 LEU B N 1
ATOM 2225 C CA . LEU B 1 44 ? 13.028 26.7 15.745 1 24.46 25 LEU B CA 1
ATOM 2226 C C . LEU B 1 44 ? 11.904 27.66 15.358 1 24.33 25 LEU B C 1
ATOM 2227 O O . LEU B 1 44 ? 11.64 28.597 16.101 1 23.89 25 LEU B O 1
ATOM 2232 N N . VAL B 1 45 ? 11.268 27.434 14.181 1 23.5 26 VAL B N 1
ATOM 2233 C CA . VAL B 1 45 ? 10.222 28.313 13.725 1 24.54 26 VAL B CA 1
ATOM 2234 C C . VAL B 1 45 ? 8.955 28.094 14.522 1 25.65 26 VAL B C 1
ATOM 2235 O O . VAL B 1 45 ? 8.301 29.08 14.874 1 27.26 26 VAL B O 1
ATOM 2239 N N . LEU B 1 46 ? 8.624 26.847 14.901 1 24.96 27 LEU B N 1
ATOM 2240 C CA . LEU B 1 46 ? 7.44 26.614 15.762 1 24.96 27 LEU B CA 1
ATOM 2241 C C . LEU B 1 46 ? 7.552 27.445 17.066 1 24.85 27 LEU B C 1
ATOM 2242 O O . LEU B 1 46 ? 6.634 28.175 17.411 1 25.24 27 LEU B O 1
ATOM 2247 N N . ALA B 1 47 ? 8.726 27.399 17.708 1 24.21 28 ALA B N 1
ATOM 2248 C CA . ALA B 1 47 ? 8.982 28.127 18.963 1 23.5 28 ALA B CA 1
ATOM 2249 C C . ALA B 1 47 ? 8.962 29.632 18.753 1 23.8 28 ALA B C 1
ATOM 2250 O O . ALA B 1 47 ? 8.383 30.337 19.571 1 23.33 28 ALA B O 1
ATOM 2252 N N . GLU B 1 48 ? 9.577 30.119 17.648 1 24.44 29 GLU B N 1
ATOM 2253 C CA . GLU B 1 48 ? 9.641 31.535 17.315 1 25.74 29 GLU B CA 1
ATOM 2254 C C . GLU B 1 48 ? 8.237 32.096 17.116 1 26.9 29 GLU B C 1
ATOM 2255 O O . GLU B 1 48 ? 7.911 33.16 17.637 1 27.18 29 GLU B O 1
ATOM 2257 N N . VAL B 1 49 ? 7.39 31.35 16.41 1 27.36 30 VAL B N 1
ATOM 2258 C CA . VAL B 1 49 ? 6.006 31.764 16.181 1 27.13 30 VAL B CA 1
ATOM 2259 C C . VAL B 1 49 ? 5.192 31.757 17.493 1 27.22 30 VAL B C 1
ATOM 2260 O O . VAL B 1 49 ? 4.493 32.731 17.783 1 27.13 30 VAL B O 1
ATOM 2264 N N . LEU B 1 50 ? 5.305 30.695 18.303 1 26.52 31 LEU B N 1
ATOM 2265 C CA . LEU B 1 50 ? 4.583 30.625 19.583 1 27.04 31 LEU B CA 1
ATOM 2266 C C . LEU B 1 50 ? 4.975 31.794 20.514 1 28.34 31 LEU B C 1
ATOM 2267 O O . LEU B 1 50 ? 4.109 32.414 21.149 1 28.06 31 LEU B O 1
ATOM 2272 N N . LEU B 1 51 ? 6.267 32.147 20.504 1 28.88 32 LEU B N 1
ATOM 2273 C CA . LEU B 1 51 ? 6.8 33.255 21.278 1 30.6 32 LEU B CA 1
ATOM 2274 C C . LEU B 1 51 ? 6.21 34.59 20.779 1 32.13 32 LEU B C 1
ATOM 2275 O O . LEU B 1 51 ? 5.723 35.37 21.591 1 32.68 32 LEU B O 1
ATOM 2280 N N . ALA B 1 52 ? 6.236 34.831 19.448 1 32.91 33 ALA B N 1
ATOM 2281 C CA . ALA B 1 52 ? 5.696 36.034 18.817 1 33.89 33 ALA B CA 1
ATOM 2282 C C . ALA B 1 52 ? 4.207 36.175 19.1 1 34.96 33 ALA B C 1
ATOM 2283 O O . ALA B 1 52 ? 3.716 37.29 19.274 1 35.03 33 ALA B O 1
ATOM 2285 N N . LYS B 1 53 ? 3.476 35.048 19.154 1 35.32 34 LYS B N 1
ATOM 2286 C CA . LYS B 1 53 ? 2.047 35.076 19.462 1 35.81 34 LYS B CA 1
ATOM 2287 C C . LYS B 1 53 ? 1.732 35.19 20.961 1 36.01 34 LYS B C 1
ATOM 2288 O O . LYS B 1 53 ? 0.571 35.07 21.343 1 37.44 34 LYS B O 1
ATOM 2290 N N . GLY B 1 54 ? 2.745 35.433 21.795 1 34.99 35 GLY B N 1
ATOM 2291 C CA . GLY B 1 54 ? 2.57 35.673 23.223 1 34.48 35 GLY B CA 1
ATOM 2292 C C . GLY B 1 54 ? 2.636 34.502 24.188 1 34.05 35 GLY B C 1
ATOM 2293 O O . GLY B 1 54 ? 2.428 34.699 25.389 1 34.61 35 GLY B O 1
ATOM 2294 N N . HIS B 1 55 ? 2.91 33.277 23.697 1 32.3 36 HIS B N 1
ATOM 2295 C CA . HIS B 1 55 ? 2.965 32.123 24.584 1 30.88 36 HIS B CA 1
ATOM 2296 C C . HIS B 1 55 ? 4.257 32.092 25.383 1 29.88 36 HIS B C 1
ATOM 2297 O O . HIS B 1 55 ? 5.337 32.202 24.813 1 30.19 36 HIS B O 1
ATOM 2304 N N . PRO B 1 56 ? 4.172 31.829 26.7 1 28.64 37 PRO B N 1
ATOM 2305 C CA . PRO B 1 56 ? 5.396 31.596 27.493 1 28.44 37 PRO B CA 1
ATOM 2306 C C . PRO B 1 56 ? 5.989 30.274 26.971 1 27.42 37 PRO B C 1
ATOM 2307 O O . PRO B 1 56 ? 5.327 29.227 27.036 1 27.8 37 PRO B O 1
ATOM 2311 N N . THR B 1 57 ? 7.151 30.346 26.327 1 25.67 38 THR B N 1
ATOM 2312 C CA . THR B 1 57 ? 7.692 29.201 25.607 1 25.26 38 THR B CA 1
ATOM 2313 C C . THR B 1 57 ? 8.946 28.613 26.174 1 25.5 38 THR B C 1
ATOM 2314 O O . THR B 1 57 ? 9.949 29.295 26.299 1 26.29 38 THR B O 1
ATOM 2318 N N . THR B 1 58 ? 8.896 27.337 26.518 1 25.12 39 THR B N 1
ATOM 2319 C CA . THR B 1 58 ? 10.054 26.617 27.023 1 25.27 39 THR B CA 1
ATOM 2320 C C . THR B 1 58 ? 10.562 25.73 25.903 1 24.7 39 THR B C 1
ATOM 2321 O O . THR B 1 58 ? 9.756 25.116 25.199 1 24.89 39 THR B O 1
ATOM 2325 N N . VAL B 1 59 ? 11.872 25.723 25.667 1 23.74 40 VAL B N 1
ATOM 2326 C CA . VAL B 1 59 ? 12.428 24.919 24.59 1 23.57 40 VAL B CA 1
ATOM 2327 C C . VAL B 1 59 ? 13.49 23.971 25.098 1 24.26 40 VAL B C 1
ATOM 2328 O O . VAL B 1 59 ? 14.13 24.218 26.125 1 25.93 40 VAL B O 1
ATOM 2332 N N . TRP B 1 60 ? 13.676 22.882 24.381 1 23.51 41 TRP B N 1
ATOM 2333 C CA . TRP B 1 60 ? 14.709 21.912 24.692 1 24.28 41 TRP B CA 1
ATOM 2334 C C . TRP B 1 60 ? 15.26 21.373 23.374 1 23.12 41 TRP B C 1
ATOM 2335 O O . TRP B 1 60 ? 14.527 21.172 22.394 1 23.12 41 TRP B O 1
ATOM 2346 N N . ASN B 1 61 ? 16.572 21.174 23.35 1 21.58 42 ASN B N 1
ATOM 2347 C CA . ASN B 1 61 ? 17.258 20.622 22.202 1 21.23 42 ASN B CA 1
ATOM 2348 C C . ASN B 1 61 ? 18.485 19.888 22.706 1 21.94 42 ASN B C 1
ATOM 2349 O O . ASN B 1 61 ? 19.094 20.316 23.698 1 22.55 42 ASN B O 1
ATOM 2354 N N . ARG B 1 62 ? 18.882 18.793 22.031 1 21.22 43 ARG B N 1
ATOM 2355 C CA . ARG B 1 62 ? 20.08 18.051 22.44 1 21.86 43 ARG B CA 1
ATOM 2356 C C . ARG B 1 62 ? 21.332 18.986 22.457 1 22.29 43 ARG B C 1
ATOM 2357 O O . ARG B 1 62 ? 22.115 18.952 23.384 1 22.37 43 ARG B O 1
ATOM 2365 N N . THR B 1 63 ? 21.466 19.827 21.448 1 22.9 44 THR B N 1
ATOM 2366 C CA . THR B 1 63 ? 22.56 20.811 21.304 1 24.31 44 THR B CA 1
ATOM 2367 C C . THR B 1 63 ? 21.953 22.142 21.736 1 25.12 44 THR B C 1
ATOM 2368 O O . THR B 1 63 ? 21.127 22.712 21.018 1 26.01 44 THR B O 1
ATOM 2372 N N . PRO B 1 64 ? 22.261 22.606 22.95 1 24.51 45 PRO B N 1
ATOM 2373 C CA . PRO B 1 64 ? 21.553 23.782 23.486 1 24.48 45 PRO B CA 1
ATOM 2374 C C . PRO B 1 64 ? 21.768 25.103 22.754 1 24.89 45 PRO B C 1
ATOM 2375 O O . PRO B 1 64 ? 20.882 25.938 22.799 1 24.74 45 PRO B O 1
ATOM 2379 N N . GLU B 1 65 ? 22.909 25.285 22.07 1 25.02 46 GLU B N 1
ATOM 2380 C CA . GLU B 1 65 ? 23.218 26.514 21.331 1 26.06 46 GLU B CA 1
ATOM 2381 C C . GLU B 1 65 ? 22.189 26.854 20.26 1 26.77 46 GLU B C 1
ATOM 2382 O O . GLU B 1 65 ? 22.124 28.013 19.838 1 27.93 46 GLU B O 1
ATOM 2388 N N . ARG B 1 66 ? 21.385 25.858 19.803 1 25.65 47 ARG B N 1
ATOM 2389 C CA . ARG B 1 66 ? 20.321 26.136 18.842 1 24.54 47 ARG B CA 1
ATOM 2390 C C . ARG B 1 66 ? 19.259 27.082 19.428 1 23.92 47 ARG B C 1
ATOM 2391 O O . ARG B 1 66 ? 18.533 27.714 18.671 1 22.98 47 ARG B O 1
ATOM 2399 N N . ALA B 1 67 ? 19.151 27.158 20.763 1 23.67 48 ALA B N 1
ATOM 2400 C CA . ALA B 1 67 ? 18.177 28.014 21.423 1 24.11 48 ALA B CA 1
ATOM 2401 C C . ALA B 1 67 ? 18.68 29.439 21.662 1 24.63 48 ALA B C 1
ATOM 2402 O O . ALA B 1 67 ? 17.948 30.216 22.262 1 25.04 48 ALA B O 1
ATOM 2404 N N . SER B 1 68 ? 19.891 29.802 21.196 1 24.81 49 SER B N 1
ATOM 2405 C CA . SER B 1 68 ? 20.444 31.134 21.453 1 25.79 49 SER B CA 1
ATOM 2406 C C . SER B 1 68 ? 19.526 32.29 21.074 1 26.42 49 SER B C 1
ATOM 2407 O O . SER B 1 68 ? 19.306 33.18 21.904 1 26.67 49 SER B O 1
ATOM 2410 N N . GLY B 1 69 ? 19.01 32.259 19.848 1 25.95 50 GLY B N 1
ATOM 2411 C CA . GLY B 1 69 ? 18.138 33.3 19.327 1 26.46 50 GLY B CA 1
ATOM 2412 C C . GLY B 1 69 ? 16.799 33.289 20.017 1 26.58 50 GLY B C 1
ATOM 2413 O O . GLY B 1 69 ? 16.252 34.349 20.325 1 27.21 50 GLY B O 1
ATOM 2414 N N . LEU B 1 70 ? 16.263 32.091 20.294 1 25.55 51 LEU B N 1
ATOM 2415 C CA . LEU B 1 70 ? 14.989 31.97 20.994 1 25.45 51 LEU B CA 1
ATOM 2416 C C . LEU B 1 70 ? 15.069 32.54 22.405 1 25.87 51 LEU B C 1
ATOM 2417 O O . LEU B 1 70 ? 14.15 33.236 22.835 1 26.11 51 LEU B O 1
ATOM 2422 N N . VAL B 1 71 ? 16.19 32.324 23.097 1 25.99 52 VAL B N 1
ATOM 2423 C CA . VAL B 1 71 ? 16.392 32.855 24.453 1 27.15 52 VAL B CA 1
ATOM 2424 C C . VAL B 1 71 ? 16.44 34.393 24.411 1 29.29 52 VAL B C 1
ATOM 2425 O O . VAL B 1 71 ? 15.838 35.056 25.277 1 29.54 52 VAL B O 1
ATOM 2429 N N . ALA B 1 72 ? 17.079 34.962 23.361 1 30.23 53 ALA B N 1
ATOM 2430 C CA . ALA B 1 72 ? 17.103 36.413 23.181 1 31.94 53 ALA B CA 1
ATOM 2431 C C . ALA B 1 72 ? 15.675 36.952 22.945 1 33.49 53 ALA B C 1
ATOM 2432 O O . ALA B 1 72 ? 15.377 38.083 23.319 1 34.77 53 ALA B O 1
ATOM 2434 N N . GLN B 1 73 ? 14.78 36.132 22.375 1 33.06 54 GLN B N 1
ATOM 2435 C CA . GLN B 1 73 ? 13.399 36.516 22.127 1 33.68 54 GLN B CA 1
ATOM 2436 C C . GLN B 1 73 ? 12.444 36.297 23.327 1 34.21 54 GLN B C 1
ATOM 2437 O O . GLN B 1 73 ? 11.253 36.599 23.208 1 35.36 54 GLN B O 1
ATOM 2443 N N . GLY B 1 74 ? 12.939 35.771 24.447 1 32.78 55 GLY B N 1
ATOM 2444 C CA . GLY B 1 74 ? 12.095 35.544 25.623 1 31.78 55 GLY B CA 1
ATOM 2445 C C . GLY B 1 74 ? 11.767 34.1 25.984 1 30.49 55 GLY B C 1
ATOM 2446 O O . GLY B 1 74 ? 11.04 33.856 26.957 1 30.15 55 GLY B O 1
ATOM 2447 N N . ALA B 1 75 ? 12.304 33.122 25.233 1 29.01 56 ALA B N 1
ATOM 2448 C CA . ALA B 1 75 ? 12.066 31.72 25.547 1 28.08 56 ALA B CA 1
ATOM 2449 C C . ALA B 1 75 ? 12.933 31.288 26.729 1 27.51 56 ALA B C 1
ATOM 2450 O O . ALA B 1 75 ? 13.984 31.87 26.993 1 27.51 56 ALA B O 1
ATOM 2452 N N . SER B 1 76 ? 12.49 30.255 27.431 1 26.64 57 SER B N 1
ATOM 2453 C CA . SER B 1 76 ? 13.221 29.683 28.53 1 27.09 57 SER B CA 1
ATOM 2454 C C . SER B 1 76 ? 13.884 28.369 28.048 1 26.09 57 SER B C 1
ATOM 2455 O O . SER B 1 76 ? 13.19 27.489 27.556 1 26.73 57 SER B O 1
ATOM 2458 N N . LEU B 1 77 ? 15.213 28.249 28.154 1 24.86 58 LEU B N 1
ATOM 2459 C CA . LEU B 1 77 ? 15.901 27.014 27.774 1 24.72 58 LEU B CA 1
ATOM 2460 C C . LEU B 1 77 ? 15.845 26.059 28.951 1 24.95 58 LEU B C 1
ATOM 2461 O O . LEU B 1 77 ? 16.442 26.335 29.993 1 25.07 58 LEU B O 1
ATOM 2466 N N . ALA B 1 78 ? 15.113 24.945 28.801 1 25.07 59 ALA B N 1
ATOM 2467 C CA . ALA B 1 78 ? 15.023 23.959 29.854 1 25.84 59 ALA B CA 1
ATOM 2468 C C . ALA B 1 78 ? 16.379 23.301 30.088 1 26.12 59 ALA B C 1
ATOM 2469 O O . ALA B 1 78 ? 17.094 23.016 29.138 1 25.21 59 ALA B O 1
ATOM 2471 N N . ALA B 1 79 ? 16.713 23.036 31.357 1 26.17 60 ALA B N 1
ATOM 2472 C CA . ALA B 1 79 ? 17.963 22.364 31.697 1 26.87 60 ALA B CA 1
ATOM 2473 C C . ALA B 1 79 ? 17.927 20.885 31.307 1 27.68 60 ALA B C 1
ATOM 2474 O O . ALA B 1 79 ? 18.971 20.305 31.05 1 28.51 60 ALA B O 1
ATOM 2476 N N . SER B 1 80 ? 16.736 20.27 31.251 1 27.63 61 SER B N 1
ATOM 2477 C CA . SER B 1 80 ? 16.603 18.867 30.927 1 28.62 61 SER B CA 1
ATOM 2478 C C . SER B 1 80 ? 15.259 18.574 30.234 1 28.02 61 SER B C 1
ATOM 2479 O O . SER B 1 80 ? 14.343 19.407 30.274 1 27.92 61 SER B O 1
ATOM 2482 N N . ILE B 1 81 ? 15.127 17.377 29.643 1 27.67 62 ILE B N 1
ATOM 2483 C CA . ILE B 1 81 ? 13.877 17 28.99 1 27.89 62 ILE B CA 1
ATOM 2484 C C . ILE B 1 81 ? 12.734 16.933 30.014 1 27.89 62 ILE B C 1
ATOM 2485 O O . ILE B 1 81 ? 11.643 17.402 29.713 1 27.56 62 ILE B O 1
ATOM 2490 N N . THR B 1 82 ? 13.012 16.489 31.26 1 28.01 63 THR B N 1
ATOM 2491 C CA . THR B 1 82 ? 11.98 16.434 32.305 1 28.02 63 THR B CA 1
ATOM 2492 C C . THR B 1 82 ? 11.517 17.821 32.668 1 26.76 63 THR B C 1
ATOM 2493 O O . THR B 1 82 ? 10.317 18.063 32.776 1 26.11 63 THR B O 1
ATOM 2497 N N . ASP B 1 83 ? 12.462 18.756 32.799 1 26.46 64 ASP B N 1
ATOM 2498 C CA . ASP B 1 83 ? 12.152 20.149 33.096 1 26.73 64 ASP B CA 1
ATOM 2499 C C . ASP B 1 83 ? 11.303 20.735 31.966 1 26.72 64 ASP B C 1
ATOM 2500 O O . ASP B 1 83 ? 10.291 21.392 32.228 1 26.97 64 ASP B O 1
ATOM 2505 N N . ALA B 1 84 ? 11.679 20.448 30.708 1 25.57 65 ALA B N 1
ATOM 2506 C CA . ALA B 1 84 ? 10.928 20.954 29.56 1 25.33 65 ALA B CA 1
ATOM 2507 C C . ALA B 1 84 ? 9.484 20.459 29.579 1 24.97 65 ALA B C 1
ATOM 2508 O O . ALA B 1 84 ? 8.56 21.275 29.522 1 24.13 65 ALA B O 1
ATOM 2510 N N . VAL B 1 85 ? 9.292 19.147 29.759 1 25.48 66 VAL B N 1
ATOM 2511 C CA . VAL B 1 85 ? 7.959 18.569 29.77 1 27.07 66 VAL B CA 1
ATOM 2512 C C . VAL B 1 85 ? 7.119 19.127 30.918 1 28.67 66 VAL B C 1
ATOM 2513 O O . VAL B 1 85 ? 5.978 19.528 30.701 1 28.86 66 VAL B O 1
ATOM 2517 N N . SER B 1 86 ? 7.72 19.255 32.117 1 29.71 67 SER B N 1
ATOM 2518 C CA . SER B 1 86 ? 7.002 19.754 33.295 1 30.25 67 SER B CA 1
ATOM 2519 C C . SER B 1 86 ? 6.688 21.252 33.263 1 29.97 67 SER B C 1
ATOM 2520 O O . SER B 1 86 ? 5.916 21.722 34.102 1 30.53 67 SER B O 1
ATOM 2523 N N . ALA B 1 87 ? 7.309 22.006 32.364 1 28.94 68 ALA B N 1
ATOM 2524 C CA . ALA B 1 87 ? 7.122 23.452 32.317 1 29.38 68 ALA B CA 1
ATOM 2525 C C . ALA B 1 87 ? 5.791 23.912 31.746 1 29.18 68 ALA B C 1
ATOM 2526 O O . ALA B 1 87 ? 5.399 25.058 31.965 1 29.27 68 ALA B O 1
ATOM 2528 N N . SER B 1 88 ? 5.117 23.055 30.974 1 28.82 69 SER B N 1
ATOM 2529 C CA . SER B 1 88 ? 3.92 23.461 30.252 1 28.79 69 SER B CA 1
ATOM 2530 C C . SER B 1 88 ? 2.864 22.364 30.212 1 28.62 69 SER B C 1
ATOM 2531 O O . SER B 1 88 ? 3.207 21.178 30.289 1 28.11 69 SER B O 1
ATOM 2534 N N . PRO B 1 89 ? 1.577 22.733 30.022 1 28.68 70 PRO B N 1
ATOM 2535 C CA . PRO B 1 89 ? 0.545 21.703 29.864 1 28.95 70 PRO B CA 1
ATOM 2536 C C . PRO B 1 89 ? 0.682 20.944 28.542 1 28.77 70 PRO B C 1
ATOM 2537 O O . PRO B 1 89 ? 0.195 19.824 28.447 1 28.22 70 PRO B O 1
ATOM 2541 N N . VAL B 1 90 ? 1.327 21.547 27.52 1 28.65 71 VAL B N 1
ATOM 2542 C CA . VAL B 1 90 ? 1.504 20.958 26.192 1 28.32 71 VAL B CA 1
ATOM 2543 C C . VAL B 1 90 ? 2.966 20.938 25.757 1 26.73 71 VAL B C 1
ATOM 2544 O O . VAL B 1 90 ? 3.643 21.973 25.82 1 27.09 71 VAL B O 1
ATOM 2548 N N . THR B 1 91 ? 3.438 19.778 25.278 1 25.05 72 THR B N 1
ATOM 2549 C CA . THR B 1 91 ? 4.745 19.654 24.658 1 24.68 72 THR B CA 1
ATOM 2550 C C . THR B 1 91 ? 4.529 19.337 23.163 1 23.49 72 THR B C 1
ATOM 2551 O O . THR B 1 91 ? 3.812 18.408 22.813 1 23.35 72 THR B O 1
ATOM 2555 N N . ILE B 1 92 ? 5.122 20.127 22.296 1 22.67 73 ILE B N 1
ATOM 2556 C CA . ILE B 1 92 ? 5.041 19.925 20.85 1 22.78 73 ILE B CA 1
ATOM 2557 C C . ILE B 1 92 ? 6.409 19.406 20.455 1 24.12 73 ILE B C 1
ATOM 2558 O O . ILE B 1 92 ? 7.399 20.087 20.733 1 25.93 73 ILE B O 1
ATOM 2563 N N . MET B 1 93 ? 6.483 18.22 19.854 1 23.31 74 MET B N 1
ATOM 2564 C CA . MET B 1 93 ? 7.768 17.691 19.45 1 23.82 74 MET B CA 1
ATOM 2565 C C . MET B 1 93 ? 7.946 17.756 17.943 1 23.88 74 MET B C 1
ATOM 2566 O O . MET B 1 93 ? 7.005 17.591 17.162 1 24.2 74 MET B O 1
ATOM 2571 N N . CYS B 1 94 ? 9.184 18.007 17.544 1 23.58 75 CYS B N 1
ATOM 2572 C CA . CYS B 1 94 ? 9.533 18.112 16.147 1 25.02 75 CYS B CA 1
ATOM 2573 C C . CYS B 1 94 ? 10.989 17.667 15.999 1 24.64 75 CYS B C 1
ATOM 2574 O O . CYS B 1 94 ? 11.894 18.49 15.93 1 24.61 75 CYS B O 1
ATOM 2577 N N . LEU B 1 95 ? 11.197 16.345 16.049 1 24.36 76 LEU B N 1
ATOM 2578 C CA . LEU B 1 95 ? 12.506 15.686 15.985 1 24.76 76 LEU B CA 1
ATOM 2579 C C . LEU B 1 95 ? 12.756 15.062 14.608 1 25.57 76 LEU B C 1
ATOM 2580 O O . LEU B 1 95 ? 11.841 15.023 13.789 1 24.31 76 LEU B O 1
ATOM 2585 N N . ASN B 1 96 ? 13.996 14.62 14.332 1 26.65 77 ASN B N 1
ATOM 2586 C CA . ASN B 1 96 ? 14.326 14.085 13.011 1 28.58 77 ASN B CA 1
ATOM 2587 C C . ASN B 1 96 ? 13.519 12.837 12.617 1 29.92 77 ASN B C 1
ATOM 2588 O O . ASN B 1 96 ? 13.144 12.705 11.456 1 30.99 77 ASN B O 1
ATOM 2593 N N . ASN B 1 97 ? 13.253 11.941 13.561 1 29.66 78 ASN B N 1
ATOM 2594 C CA . ASN B 1 97 ? 12.471 10.739 13.274 1 30.38 78 ASN B CA 1
ATOM 2595 C C . ASN B 1 97 ? 11.7 10.261 14.5 1 29.03 78 ASN B C 1
ATOM 2596 O O . ASN B 1 97 ? 11.964 10.743 15.606 1 29.08 78 ASN B O 1
ATOM 2601 N N . TYR B 1 98 ? 10.758 9.315 14.316 1 27.88 79 TYR B N 1
ATOM 2602 C CA . TYR B 1 98 ? 9.979 8.764 15.421 1 26.62 79 TYR B CA 1
ATOM 2603 C C . TYR B 1 98 ? 10.876 8.015 16.418 1 27.22 79 TYR B C 1
ATOM 2604 O O . TYR B 1 98 ? 10.627 8.075 17.624 1 26.78 79 TYR B O 1
ATOM 2613 N N . ALA B 1 99 ? 11.935 7.358 15.935 1 27.73 80 ALA B N 1
ATOM 2614 C CA . ALA B 1 99 ? 12.837 6.603 16.822 1 28.89 80 ALA B CA 1
ATOM 2615 C C . ALA B 1 99 ? 13.525 7.498 17.862 1 29.79 80 ALA B C 1
ATOM 2616 O O . ALA B 1 99 ? 13.664 7.102 19.027 1 29.42 80 ALA B O 1
ATOM 2618 N N . THR B 1 100 ? 13.875 8.739 17.469 1 30.17 81 THR B N 1
ATOM 2619 C CA . THR B 1 100 ? 14.533 9.699 18.356 1 30.56 81 THR B CA 1
ATOM 2620 C C . THR B 1 100 ? 13.674 10.049 19.578 1 30.04 81 THR B C 1
ATOM 2621 O O . THR B 1 100 ? 14.212 10.311 20.664 1 29.9 81 THR B O 1
ATOM 2625 N N . MET B 1 101 ? 12.339 10.052 19.396 1 29.42 82 MET B N 1
ATOM 2626 C CA . MET B 1 101 ? 11.371 10.379 20.44 1 29.71 82 MET B CA 1
ATOM 2627 C C . MET B 1 101 ? 11.572 9.504 21.696 1 29.72 82 MET B C 1
ATOM 2628 O O . MET B 1 101 ? 11.547 10.011 22.817 1 29.38 82 MET B O 1
ATOM 2633 N N . TYR B 1 102 ? 11.751 8.182 21.501 1 29.78 83 TYR B N 1
ATOM 2634 C CA . TYR B 1 102 ? 11.931 7.247 22.616 1 29.33 83 TYR B CA 1
ATOM 2635 C C . TYR B 1 102 ? 13.199 7.564 23.399 1 29.89 83 TYR B C 1
ATOM 2636 O O . TYR B 1 102 ? 13.192 7.498 24.624 1 30.28 83 TYR B O 1
ATOM 2645 N N . GLU B 1 103 ? 14.279 7.904 22.696 1 29.72 84 GLU B N 1
ATOM 2646 C CA . GLU B 1 103 ? 15.546 8.222 23.351 1 30.08 84 GLU B CA 1
ATOM 2647 C C . GLU B 1 103 ? 15.459 9.55 24.115 1 29.81 84 GLU B C 1
ATOM 2648 O O . GLU B 1 103 ? 15.819 9.605 25.286 1 30.65 84 GLU B O 1
ATOM 2650 N N . VAL B 1 104 ? 14.932 10.6 23.475 1 28.46 85 VAL B N 1
ATOM 2651 C CA . VAL B 1 104 ? 14.785 11.926 24.069 1 27.48 85 VAL B CA 1
ATOM 2652 C C . VAL B 1 104 ? 13.834 11.932 25.272 1 26.51 85 VAL B C 1
ATOM 2653 O O . VAL B 1 104 ? 14.18 12.484 26.303 1 26.09 85 VAL B O 1
ATOM 2657 N N . PHE B 1 105 ? 12.641 11.329 25.144 1 26.24 86 PHE B N 1
ATOM 2658 C CA . PHE B 1 105 ? 11.637 11.403 26.188 1 26.81 86 PHE B CA 1
ATOM 2659 C C . PHE B 1 105 ? 11.744 10.326 27.286 1 28.43 86 PHE B C 1
ATOM 2660 O O . PHE B 1 105 ? 10.986 10.391 28.249 1 28.4 86 PHE B O 1
ATOM 2668 N N . GLY B 1 106 ? 12.695 9.398 27.161 1 29.46 87 GLY B N 1
ATOM 2669 C CA . GLY B 1 106 ? 12.942 8.342 28.145 1 31.13 87 GLY B CA 1
ATOM 2670 C C . GLY B 1 106 ? 12.995 8.808 29.591 1 33.27 87 GLY B C 1
ATOM 2671 O O . GLY B 1 106 ? 12.192 8.366 30.43 1 33.06 87 GLY B O 1
ATOM 2672 N N . PRO B 1 107 ? 13.875 9.775 29.897 1 34.19 88 PRO B N 1
ATOM 2673 C CA . PRO B 1 107 ? 13.929 10.305 31.267 1 34.9 88 PRO B CA 1
ATOM 2674 C C . PRO B 1 107 ? 12.684 11.084 31.692 1 34.91 88 PRO B C 1
ATOM 2675 O O . PRO B 1 107 ? 12.443 11.237 32.89 1 35.35 88 PRO B O 1
ATOM 2679 N N . ALA B 1 108 ? 11.904 11.603 30.732 1 33.76 89 ALA B N 1
ATOM 2680 C CA . ALA B 1 108 ? 10.705 12.377 31.052 1 33.43 89 ALA B CA 1
ATOM 2681 C C . ALA B 1 108 ? 9.416 11.553 31.017 1 32.95 89 ALA B C 1
ATOM 2682 O O . ALA B 1 108 ? 8.338 12.14 31.032 1 32.28 89 ALA B O 1
ATOM 2684 N N . ARG B 1 109 ? 9.506 10.212 30.999 1 33.12 90 ARG B N 1
ATOM 2685 C CA . ARG B 1 109 ? 8.317 9.367 30.916 1 34.85 90 ARG B CA 1
ATOM 2686 C C . ARG B 1 109 ? 7.286 9.653 31.999 1 35.32 90 ARG B C 1
ATOM 2687 O O . ARG B 1 109 ? 6.12 9.844 31.648 1 35.12 90 ARG B O 1
ATOM 2695 N N . GLU B 1 110 ? 7.697 9.765 33.292 1 35.27 91 GLU B N 1
ATOM 2696 C CA . GLU B 1 110 ? 6.723 10.088 34.334 1 35.21 91 GLU B CA 1
ATOM 2697 C C . GLU B 1 110 ? 6.232 11.539 34.209 1 34.61 91 GLU B C 1
ATOM 2698 O O . GLU B 1 110 ? 5.06 11.799 34.478 1 34.64 91 GLU B O 1
ATOM 2704 N N . ALA B 1 111 ? 7.089 12.485 33.741 1 33.2 92 ALA B N 1
ATOM 2705 C CA . ALA B 1 111 ? 6.637 13.875 33.558 1 32.91 92 ALA B CA 1
ATOM 2706 C C . ALA B 1 111 ? 5.564 13.992 32.475 1 33.14 92 ALA B C 1
ATOM 2707 O O . ALA B 1 111 ? 4.727 14.9 32.514 1 32.64 92 ALA B O 1
ATOM 2709 N N . LEU B 1 112 ? 5.572 13.057 31.513 1 33.16 93 LEU B N 1
ATOM 2710 C CA . LEU B 1 112 ? 4.594 13.066 30.439 1 33.78 93 LEU B CA 1
ATOM 2711 C C . LEU B 1 112 ? 3.206 12.632 30.895 1 34.71 93 LEU B C 1
ATOM 2712 O O . LEU B 1 112 ? 2.239 13.018 30.257 1 34.58 93 LEU B O 1
ATOM 2717 N N . ARG B 1 113 ? 3.089 11.904 32.01 1 35.14 94 ARG B N 1
ATOM 2718 C CA . ARG B 1 113 ? 1.784 11.447 32.478 1 36.7 94 ARG B CA 1
ATOM 2719 C C . ARG B 1 113 ? 0.814 12.611 32.711 1 38.13 94 ARG B C 1
ATOM 2720 O O . ARG B 1 113 ? 1.2 13.612 33.308 1 38.53 94 ARG B O 1
ATOM 2728 N N . ASP B 1 114 ? -0.416 12.505 32.196 1 38.7 95 ASP B N 1
ATOM 2729 C CA . ASP B 1 114 ? -1.41 13.57 32.359 1 39.5 95 ASP B CA 1
ATOM 2730 C C . ASP B 1 114 ? -1.014 14.897 31.699 1 39.77 95 ASP B C 1
ATOM 2731 O O . ASP B 1 114 ? -1.602 15.939 32.003 1 40.59 95 ASP B O 1
ATOM 2733 N N . ARG B 1 115 ? -0.04 14.858 30.771 1 38.2 96 ARG B N 1
ATOM 2734 C CA . ARG B 1 115 ? 0.358 16.022 29.999 1 36.67 96 ARG B CA 1
ATOM 2735 C C . ARG B 1 115 ? 0.033 15.737 28.514 1 34.18 96 ARG B C 1
ATOM 2736 O O . ARG B 1 115 ? -0.322 14.603 28.16 1 34.53 96 ARG B O 1
ATOM 2744 N N . VAL B 1 116 ? 0.081 16.764 27.674 1 31.57 97 VAL B N 1
ATOM 2745 C CA . VAL B 1 116 ? -0.244 16.604 26.26 1 30.14 97 VAL B CA 1
ATOM 2746 C C . VAL B 1 116 ? 1.026 16.558 25.421 1 28.14 97 VAL B C 1
ATOM 2747 O O . VAL B 1 116 ? 1.888 17.417 25.569 1 27.73 97 VAL B O 1
ATOM 2751 N N . LEU B 1 117 ? 1.125 15.584 24.527 1 27.37 98 LEU B N 1
ATOM 2752 C CA . LEU B 1 117 ? 2.236 15.475 23.584 1 26.67 98 LEU B CA 1
ATOM 2753 C C . LEU B 1 117 ? 1.69 15.561 22.157 1 25.11 98 LEU B C 1
ATOM 2754 O O . LEU B 1 117 ? 0.92 14.691 21.725 1 25.36 98 LEU B O 1
ATOM 2759 N N . VAL B 1 118 ? 2.068 16.623 21.435 1 22.33 99 VAL B N 1
ATOM 2760 C CA . VAL B 1 118 ? 1.675 16.843 20.054 1 21.21 99 VAL B CA 1
ATOM 2761 C C . VAL B 1 118 ? 2.867 16.484 19.177 1 21.37 99 VAL B C 1
ATOM 2762 O O . VAL B 1 118 ? 3.9 17.156 19.234 1 22.09 99 VAL B O 1
ATOM 2766 N N . ASN B 1 119 ? 2.759 15.393 18.43 1 20.58 100 ASN B N 1
ATOM 2767 C CA . ASN B 1 119 ? 3.876 14.908 17.614 1 20.41 100 ASN B CA 1
AT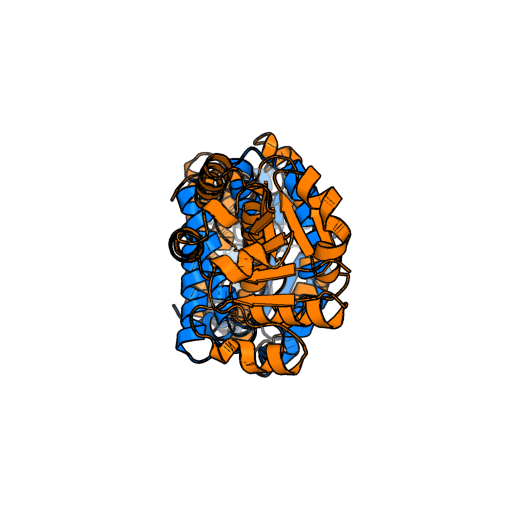OM 2768 C C . ASN B 1 119 ? 3.805 15.396 16.177 1 21.35 100 ASN B C 1
ATOM 2769 O O . ASN B 1 119 ? 3.13 14.778 15.341 1 22.66 100 ASN B O 1
ATOM 2774 N N . LEU B 1 120 ? 4.543 16.469 15.87 1 21.02 101 LEU B N 1
ATOM 2775 C CA . LEU B 1 120 ? 4.525 17.024 14.514 1 21.83 101 LEU B CA 1
ATOM 2776 C C . LEU B 1 120 ? 5.576 16.449 13.581 1 22.02 101 LEU B C 1
ATOM 2777 O O . LEU B 1 120 ? 5.746 16.975 12.464 1 22.54 101 LEU B O 1
ATOM 2782 N N . ASN B 1 121 ? 6.239 15.353 13.971 1 22.12 102 ASN B N 1
ATOM 2783 C CA . ASN B 1 121 ? 7.195 14.7 13.076 1 23.77 102 ASN B CA 1
ATOM 2784 C C . ASN B 1 121 ? 6.458 14.143 11.847 1 23.85 102 ASN B C 1
ATOM 2785 O O . ASN B 1 121 ? 5.298 13.723 11.949 1 24.22 102 ASN B O 1
ATOM 2790 N N . SER B 1 122 ? 7.126 14.111 10.695 1 23.39 103 SER B N 1
ATOM 2791 C CA . SER B 1 122 ? 6.558 13.441 9.528 1 23.54 103 SER B CA 1
ATOM 2792 C C . SER B 1 122 ? 6.993 11.976 9.64 1 23.71 103 SER B C 1
ATOM 2793 O O . SER B 1 122 ? 7.979 11.668 10.322 1 23.87 103 SER B O 1
ATOM 2796 N N . GLY B 1 123 ? 6.228 11.083 9.043 1 23.76 104 GLY B N 1
ATOM 2797 C CA . GLY B 1 123 ? 6.573 9.673 9.107 1 24.37 104 GLY B CA 1
ATOM 2798 C C . GLY B 1 123 ? 5.567 8.762 8.47 1 24.56 104 GLY B C 1
ATOM 2799 O O . GLY B 1 123 ? 4.944 9.113 7.463 1 25.07 104 GLY B O 1
ATOM 2800 N N . THR B 1 124 ? 5.435 7.572 9.03 1 24.11 105 THR B N 1
ATOM 2801 C CA . THR B 1 124 ? 4.555 6.551 8.473 1 24.6 105 THR B CA 1
ATOM 2802 C C . THR B 1 124 ? 3.54 6.03 9.464 1 24.44 105 THR B C 1
ATOM 2803 O O . THR B 1 124 ? 3.759 6.12 10.666 1 24.24 105 THR B O 1
ATOM 2807 N N . PRO B 1 125 ? 2.454 5.39 8.983 1 24.84 106 PRO B N 1
ATOM 2808 C CA . PRO B 1 125 ? 1.468 4.807 9.916 1 25.44 106 PRO B CA 1
ATOM 2809 C C . PRO B 1 125 ? 2.037 3.828 10.939 1 26.7 106 PRO B C 1
ATOM 2810 O O . PRO B 1 125 ? 1.579 3.833 12.079 1 26.74 106 PRO B O 1
ATOM 2814 N N . GLN B 1 126 ? 3.029 2.988 10.564 1 27.24 107 GLN B N 1
ATOM 2815 C CA . GLN B 1 126 ? 3.632 2.046 11.527 1 28.29 107 GLN B CA 1
ATOM 2816 C C . GLN B 1 126 ? 4.34 2.801 12.641 1 27.86 107 GLN B C 1
ATOM 2817 O O . GLN B 1 126 ? 4.258 2.393 13.803 1 28.93 107 GLN B O 1
ATOM 2823 N N . GLU B 1 127 ? 5.019 3.907 12.31 1 26.29 108 GLU B N 1
ATOM 2824 C CA . GLU B 1 127 ? 5.694 4.717 13.341 1 25.95 108 GLU B CA 1
ATOM 2825 C C . GLU B 1 127 ? 4.685 5.382 14.291 1 25.87 108 GLU B C 1
ATOM 2826 O O . GLU B 1 127 ? 4.927 5.465 15.497 1 26.11 108 GLU B O 1
ATOM 2832 N N . VAL B 1 128 ? 3.569 5.858 13.745 1 25.77 109 VAL B N 1
ATOM 2833 C CA . VAL B 1 128 ? 2.524 6.503 14.535 1 26.28 109 VAL B CA 1
ATOM 2834 C C . VAL B 1 128 ? 1.83 5.512 15.454 1 27.13 109 VAL B C 1
ATOM 2835 O O . VAL B 1 128 ? 1.636 5.81 16.635 1 25.86 109 VAL B O 1
ATOM 2839 N N . ARG B 1 129 ? 1.502 4.304 14.95 1 28.07 110 ARG B N 1
ATOM 2840 C CA . ARG B 1 129 ? 0.867 3.294 15.804 1 29.21 110 ARG B CA 1
ATOM 2841 C C . ARG B 1 129 ? 1.745 2.915 16.996 1 29.08 110 ARG B C 1
ATOM 2842 O O . ARG B 1 129 ? 1.248 2.825 18.117 1 28.31 110 ARG B O 1
ATOM 2850 N N . ALA B 1 130 ? 3.062 2.778 16.773 1 29.2 111 ALA B N 1
ATOM 2851 C CA . ALA B 1 130 ? 3.985 2.457 17.862 1 29.66 111 ALA B CA 1
ATOM 2852 C C . ALA B 1 130 ? 4.034 3.593 18.896 1 29.29 111 ALA B C 1
ATOM 2853 O O . ALA B 1 130 ? 4.028 3.323 20.102 1 28.75 111 ALA B O 1
ATOM 2855 N N . ALA B 1 131 ? 4.059 4.864 18.419 1 28.75 112 ALA B N 1
ATOM 2856 C CA . ALA B 1 131 ? 4.099 6.05 19.276 1 28.51 112 ALA B CA 1
ATOM 2857 C C . ALA B 1 131 ? 2.822 6.156 20.098 1 28.93 112 ALA B C 1
ATOM 2858 O O . ALA B 1 131 ? 2.891 6.475 21.278 1 28.28 112 ALA B O 1
ATOM 2860 N N . VAL B 1 132 ? 1.657 5.874 19.48 1 29.29 113 VAL B N 1
ATOM 2861 C CA . VAL B 1 132 ? 0.363 5.921 20.162 1 30.56 113 VAL B CA 1
ATOM 2862 C C . VAL B 1 132 ? 0.311 4.877 21.3 1 31.83 113 VAL B C 1
ATOM 2863 O O . VAL B 1 132 ? -0.246 5.136 22.364 1 32.51 113 VAL B O 1
ATOM 2867 N N . SER B 1 133 ? 0.885 3.7 21.066 1 31.8 114 SER B N 1
ATOM 2868 C CA . SER B 1 133 ? 0.914 2.635 22.049 1 32.86 114 SER B CA 1
ATOM 2869 C C . SER B 1 133 ? 1.831 3.013 23.22 1 32.33 114 SER B C 1
ATOM 2870 O O . SER B 1 133 ? 1.481 2.801 24.386 1 33.31 114 SER B O 1
ATOM 2873 N N . TRP B 1 134 ? 2.988 3.589 22.904 1 30.85 115 TRP B N 1
ATOM 2874 C CA . TRP B 1 134 ? 3.957 4.049 23.896 1 30.63 115 TRP B CA 1
ATOM 2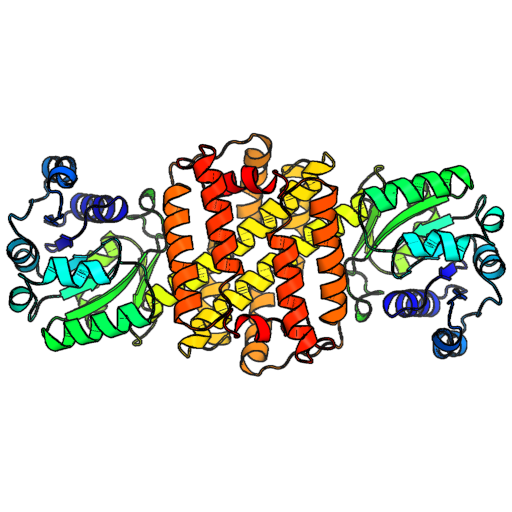875 C C . TRP B 1 134 ? 3.33 5.14 24.764 1 29.94 115 TRP B C 1
ATOM 2876 O O . TRP B 1 134 ? 3.442 5.101 25.99 1 29.97 115 TRP B O 1
ATOM 2887 N N . ALA B 1 135 ? 2.633 6.1 24.124 1 29.47 116 ALA B N 1
ATOM 2888 C CA . ALA B 1 135 ? 1.981 7.212 24.804 1 30.01 116 ALA B CA 1
ATOM 2889 C C . ALA B 1 135 ? 0.839 6.739 25.694 1 31.87 116 ALA B C 1
ATOM 2890 O O . ALA B 1 135 ? 0.647 7.265 26.782 1 31.55 116 ALA B O 1
ATOM 2892 N N . SER B 1 136 ? 0.078 5.749 25.228 1 33.74 117 SER B N 1
ATOM 2893 C CA . SER B 1 136 ? -1.025 5.196 26.003 1 36.13 117 SER B CA 1
ATOM 2894 C C . SER B 1 136 ? -0.476 4.506 27.245 1 37.42 117 SER B C 1
ATOM 2895 O O . SER B 1 136 ? -0.985 4.736 28.333 1 38.27 117 SER B O 1
ATOM 2898 N N . ASP B 1 137 ? 0.621 3.756 27.108 1 37.78 118 ASP B N 1
ATOM 2899 C CA . ASP B 1 137 ? 1.243 3.082 28.24 1 38.86 118 ASP B CA 1
ATOM 2900 C C . ASP B 1 137 ? 1.727 4.106 29.282 1 39.35 118 ASP B C 1
ATOM 2901 O O . ASP B 1 137 ? 1.611 3.867 30.488 1 39.39 118 ASP B O 1
ATOM 2906 N N . LEU B 1 138 ? 2.245 5.255 28.828 1 38.81 119 LEU B N 1
ATOM 2907 C CA . LEU B 1 138 ? 2.71 6.299 29.742 1 39.43 119 LEU B CA 1
ATOM 2908 C C . LEU B 1 138 ? 1.587 7.102 30.406 1 39.63 119 LEU B C 1
ATOM 2909 O O . LEU B 1 138 ? 1.843 7.816 31.378 1 40.01 119 LEU B O 1
ATOM 2914 N N . GLY B 1 139 ? 0.375 7.02 29.87 1 39.36 120 GLY B N 1
ATOM 2915 C CA . GLY B 1 139 ? -0.741 7.796 30.39 1 39.72 120 GLY B CA 1
ATOM 2916 C C . GLY B 1 139 ? -0.721 9.24 29.917 1 39.39 120 GLY B C 1
ATOM 2917 O O . GLY B 1 139 ? -1.291 10.119 30.571 1 39.46 120 GLY B O 1
ATOM 2918 N N . THR B 1 140 ? -0.061 9.509 28.771 1 38.54 121 THR B N 1
ATOM 2919 C CA . THR B 1 140 ? -0.011 10.86 28.233 1 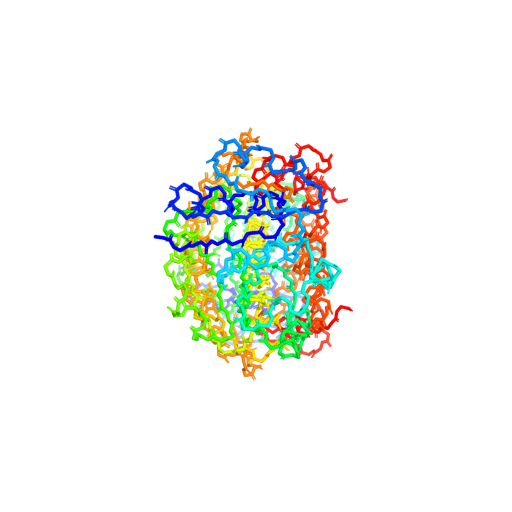37.87 121 THR B CA 1
ATOM 2920 C C . THR B 1 140 ? -1.077 11.045 27.158 1 37.27 121 THR B C 1
ATOM 2921 O O . THR B 1 140 ? -1.435 10.096 26.448 1 37.71 121 THR B O 1
ATOM 2925 N N . ARG B 1 141 ? -1.622 12.253 27.064 1 36.06 122 ARG B N 1
ATOM 2926 C CA . ARG B 1 141 ? -2.621 12.554 26.051 1 35.29 122 ARG B CA 1
ATOM 2927 C C . ARG B 1 141 ? -1.845 12.851 24.773 1 33.85 122 ARG B C 1
ATOM 2928 O O . ARG B 1 141 ? -1.046 13.776 24.747 1 33.96 122 ARG B O 1
ATOM 2936 N N . TYR B 1 142 ? -2.013 12.029 23.754 1 32.54 123 TYR B N 1
ATOM 2937 C CA . TYR B 1 142 ? -1.244 12.149 22.519 1 31.01 123 TYR B CA 1
ATOM 2938 C C . TYR B 1 142 ? -2.075 12.617 21.339 1 31.02 123 TYR B C 1
ATOM 2939 O O . TYR B 1 142 ? -3.217 12.193 21.166 1 32.2 123 TYR B O 1
ATOM 2948 N N . LEU B 1 143 ? -1.495 13.473 20.498 1 29.34 124 LEU B N 1
ATOM 2949 C CA . LEU B 1 143 ? -2.142 13.909 19.275 1 28.46 124 LEU B CA 1
ATOM 2950 C C . LEU B 1 143 ? -1.062 13.95 18.213 1 27.03 124 LEU B C 1
ATOM 2951 O O . LEU B 1 143 ? -0.067 14.647 18.39 1 26.87 124 LEU B O 1
ATOM 2956 N N . ASP B 1 144 ? -1.231 13.19 17.129 1 26.06 125 ASP B N 1
ATOM 2957 C CA . ASP B 1 144 ? -0.259 13.193 16.045 1 25.06 125 ASP B CA 1
ATOM 2958 C C . ASP B 1 144 ? -0.66 14.209 15.003 1 24.46 125 ASP B C 1
ATOM 2959 O O . ASP B 1 144 ? -1.845 14.395 14.727 1 24.54 125 ASP B O 1
ATOM 2964 N N . GLY B 1 145 ? 0.332 14.851 14.429 1 23.51 126 GLY B N 1
ATOM 2965 C CA . GLY B 1 145 ? 0.105 15.817 13.378 1 23.76 126 GLY B CA 1
ATOM 2966 C C . GLY B 1 145 ? 1.153 15.761 12.293 1 23.12 126 GLY B C 1
ATOM 2967 O O . GLY B 1 145 ? 2.147 15.034 12.384 1 22.66 126 GLY B O 1
ATOM 2968 N N . ALA B 1 146 ? 0.921 16.526 11.25 1 23.13 127 ALA B N 1
ATOM 2969 C CA . ALA B 1 146 ? 1.847 16.627 10.14 1 23.04 127 ALA B CA 1
ATOM 2970 C C . ALA B 1 146 ? 1.8 18.053 9.606 1 22.81 127 ALA B C 1
ATOM 2971 O O . ALA B 1 146 ? 0.731 18.649 9.529 1 24.09 127 ALA B O 1
ATOM 2973 N N . ILE B 1 147 ? 2.956 18.626 9.31 1 21.09 128 ILE B N 1
ATOM 2974 C CA . ILE B 1 147 ? 3.054 19.999 8.841 1 20.78 128 ILE B CA 1
ATOM 2975 C C . ILE B 1 147 ? 3.124 20.008 7.327 1 21.24 128 ILE B C 1
ATOM 2976 O O . ILE B 1 147 ? 4.02 19.359 6.764 1 21.2 128 ILE B O 1
ATOM 2981 N N . MET B 1 148 ? 2.193 20.737 6.671 1 21.02 129 MET B N 1
ATOM 2982 C CA . MET B 1 148 ? 2.149 20.708 5.194 1 23.34 129 MET B CA 1
ATOM 2983 C C . MET B 1 148 ? 3.026 21.739 4.504 1 25.33 129 MET B C 1
ATOM 2984 O O . MET B 1 148 ? 3.094 21.738 3.266 1 27.42 129 MET B O 1
ATOM 2989 N N . VAL B 1 149 ? 3.689 22.607 5.27 1 24.76 130 VAL B N 1
ATOM 2990 C CA . VAL B 1 149 ? 4.516 23.679 4.712 1 25.75 130 VAL B CA 1
ATOM 2991 C C . VAL B 1 149 ? 5.967 23.588 5.188 1 25.73 130 VAL B C 1
ATOM 2992 O O . VAL B 1 149 ? 6.24 23.055 6.269 1 25.73 130 VAL B O 1
ATOM 2996 N N . PRO B 1 150 ? 6.9 24.197 4.449 1 25.42 131 PRO B N 1
ATOM 2997 C CA . PRO B 1 150 ? 8.278 24.301 4.959 1 25.02 131 PRO B CA 1
ATOM 2998 C C . PRO B 1 150 ? 8.362 25.35 6.087 1 23.67 131 PRO B C 1
ATOM 2999 O O . PRO B 1 150 ? 7.464 26.183 6.257 1 22.96 131 PRO B O 1
ATOM 3003 N N . PRO B 1 151 ? 9.454 25.338 6.867 1 23.77 132 PRO B N 1
ATOM 3004 C CA . PRO B 1 151 ? 9.536 26.243 8.04 1 23.65 132 PRO B CA 1
ATOM 3005 C C . PRO B 1 151 ? 9.249 27.709 7.8 1 23.8 132 PRO B C 1
ATOM 3006 O O . PRO B 1 151 ? 8.488 28.259 8.586 1 22.92 132 PRO B O 1
ATOM 3010 N N . PRO B 1 152 ? 9.716 28.343 6.696 1 25.2 133 PRO B N 1
ATOM 3011 C CA . PRO B 1 152 ? 9.418 29.773 6.518 1 25.76 133 PRO B CA 1
ATOM 3012 C C . PRO B 1 152 ? 7.947 30.1 6.314 1 26.15 133 PRO B C 1
ATOM 3013 O O . PRO B 1 152 ? 7.591 31.256 6.448 1 26.62 133 PRO B O 1
ATOM 3017 N N . LEU B 1 153 ? 7.08 29.09 6.082 1 26.18 134 LEU B N 1
ATOM 3018 C CA . LEU B 1 153 ? 5.655 29.373 5.885 1 27.11 134 LEU B CA 1
ATOM 3019 C C . LEU B 1 153 ? 4.796 29.098 7.094 1 28 134 LEU B C 1
ATOM 3020 O O . LEU B 1 153 ? 3.61 29.397 7.052 1 28.5 134 LEU B O 1
ATOM 3025 N N . VAL B 1 154 ? 5.382 28.615 8.206 1 28.04 135 VAL B N 1
ATOM 3026 C CA . VAL B 1 154 ? 4.67 28.385 9.458 1 29.46 135 VAL B CA 1
ATOM 3027 C C . VAL B 1 154 ? 4.321 29.733 10.098 1 31.41 135 VAL B C 1
ATOM 3028 O O . VAL B 1 154 ? 5.067 30.697 9.936 1 32.67 135 VAL B O 1
ATOM 3032 N N . GLY B 1 155 ? 3.185 29.798 10.782 1 31.59 136 GLY B N 1
ATOM 3033 C CA . GLY B 1 155 ? 2.729 31.023 11.427 1 33.05 136 GLY B CA 1
ATOM 3034 C C . GLY B 1 155 ? 1.751 31.832 10.596 1 34.38 136 GLY B C 1
ATOM 3035 O O . GLY B 1 155 ? 1.144 32.778 11.098 1 35.66 136 GLY B O 1
ATOM 3036 N N . ARG B 1 156 ? 1.586 31.469 9.328 1 34.19 137 ARG B N 1
ATOM 3037 C CA . ARG B 1 156 ? 0.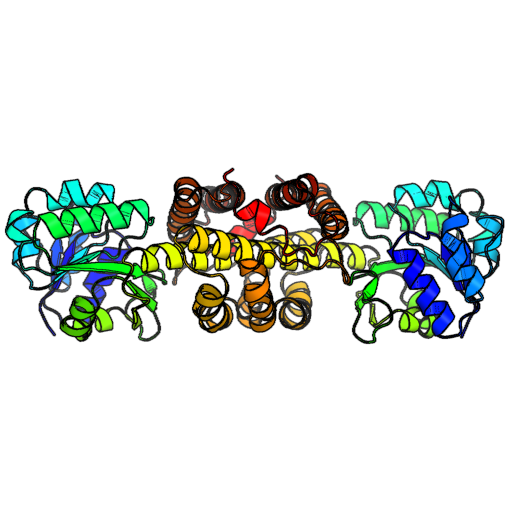687 32.148 8.411 1 34.37 137 ARG B CA 1
ATOM 3038 C C . ARG B 1 156 ? -0.694 31.496 8.479 1 35.56 137 ARG B C 1
ATOM 3039 O O . ARG B 1 156 ? -0.799 30.291 8.698 1 34.95 137 ARG B O 1
ATOM 3047 N N . PRO B 1 157 ? -1.777 32.281 8.324 1 37.06 138 PRO B N 1
ATOM 3048 C CA . PRO B 1 157 ? -3.129 31.71 8.476 1 38.2 138 PRO B CA 1
ATOM 3049 C C . PRO B 1 157 ? -3.516 30.589 7.521 1 39.06 138 PRO B C 1
ATOM 3050 O O . PRO B 1 157 ? -4.441 29.833 7.813 1 39.99 138 PRO B O 1
ATOM 3054 N N . ASP B 1 158 ? -2.823 30.483 6.383 1 38.92 139 ASP B N 1
ATOM 3055 C CA . ASP B 1 158 ? -3.089 29.455 5.4 1 39.52 139 ASP B CA 1
ATOM 3056 C C . ASP B 1 158 ? -2.131 28.259 5.477 1 37.39 139 ASP B C 1
ATOM 3057 O O . ASP B 1 158 ? -2.218 27.391 4.61 1 37.69 139 ASP B O 1
ATOM 3062 N N . ALA B 1 159 ? -1.194 28.222 6.453 1 34.87 140 ALA B N 1
ATOM 3063 C CA . ALA B 1 159 ? -0.234 27.112 6.523 1 32.33 140 ALA B CA 1
ATOM 3064 C C . ALA B 1 159 ? -0.953 25.954 7.182 1 29.74 140 ALA B C 1
ATOM 3065 O O . ALA B 1 159 ? -1.261 26.032 8.374 1 29.49 140 ALA B O 1
ATOM 3067 N N . VAL B 1 160 ? -1.227 24.895 6.431 1 27.18 141 VAL B N 1
ATOM 3068 C CA . VAL B 1 160 ? -2.008 23.793 6.964 1 26.23 141 VAL B CA 1
ATOM 3069 C C . VAL B 1 160 ? -1.196 22.802 7.824 1 25.35 141 VAL B C 1
ATOM 3070 O O . VAL B 1 160 ? -0.124 22.331 7.428 1 25.32 141 VAL B O 1
ATOM 3074 N N . PHE B 1 161 ? -1.748 22.496 9.005 1 24.46 142 PHE B N 1
ATOM 3075 C CA . PHE B 1 161 ? -1.229 21.483 9.915 1 24.55 142 PHE B CA 1
ATOM 3076 C C . PHE B 1 161 ? -2.344 20.446 10.017 1 25.17 142 PHE B C 1
ATOM 3077 O O . PHE B 1 161 ? -3.463 20.785 10.399 1 25.7 142 PHE B O 1
ATOM 3085 N N . LEU B 1 162 ? -2.058 19.197 9.662 1 24.36 143 LEU B N 1
ATOM 3086 C CA . LEU B 1 162 ? -3.053 18.128 9.726 1 24.24 143 LEU B CA 1
ATOM 3087 C C . LEU B 1 162 ? -2.971 17.466 11.077 1 24.36 143 LEU B C 1
ATOM 3088 O O . LEU B 1 162 ? -1.873 17.267 11.58 1 24.05 143 LEU B O 1
ATOM 3093 N N . TYR B 1 163 ? -4.11 17.086 11.66 1 24.73 144 TYR B N 1
ATOM 3094 C CA . TYR B 1 163 ? -4.125 16.39 12.941 1 25.78 144 TYR B CA 1
ATOM 3095 C C . TYR B 1 163 ? -5.066 15.202 12.874 1 26.47 144 TYR B C 1
ATOM 3096 O O . TYR B 1 163 ? -6.089 15.258 12.198 1 25.54 144 TYR B O 1
ATOM 3105 N N . SER B 1 164 ? -4.756 14.154 13.63 1 26.68 145 SER B N 1
ATOM 3106 C CA . SER B 1 164 ? -5.595 12.966 13.671 1 27.58 145 SER B CA 1
ATOM 3107 C C . SER B 1 164 ? -5.33 12.235 14.975 1 29.65 145 SER B C 1
ATOM 3108 O O . SER B 1 164 ? -4.213 12.254 15.492 1 29.82 145 SER B O 1
ATOM 3111 N N . GLY B 1 165 ? -6.367 11.61 15.502 1 31.22 146 GLY B N 1
ATOM 3112 C CA . GLY B 1 165 ? -6.279 10.907 16.776 1 33.03 146 GLY B CA 1
ATOM 3113 C C . GLY B 1 165 ? -7.309 11.421 17.759 1 35.07 146 GLY B C 1
ATOM 3114 O O . GLY B 1 165 ? -8.492 11.51 17.437 1 35.13 146 GLY B O 1
ATOM 3115 N N . ASP B 1 166 ? -6.872 11.746 18.963 1 36.6 147 ASP B N 1
ATOM 3116 C CA . ASP B 1 166 ? -7.73 12.224 20.045 1 38.32 147 ASP B CA 1
ATOM 3117 C C . ASP B 1 166 ? -8.205 13.66 19.807 1 40.21 147 ASP B C 1
ATOM 3118 O O . ASP B 1 166 ? -7.456 14.609 20.066 1 39.81 147 ASP B O 1
ATOM 3123 N N . ARG B 1 167 ? -9.463 13.815 19.346 1 41.57 148 ARG B N 1
ATOM 3124 C CA . ARG B 1 167 ? -10.058 15.122 19.039 1 42.82 148 ARG B CA 1
ATOM 3125 C C . ARG B 1 167 ? -10.112 16.049 20.236 1 43.15 148 ARG B C 1
ATOM 3126 O O . ARG B 1 167 ? -9.977 17.266 20.077 1 43.5 148 ARG B O 1
ATOM 3128 N N . ALA B 1 168 ? -10.282 15.478 21.432 1 42.92 149 ALA B N 1
ATOM 3129 C CA . ALA B 1 168 ? -10.354 16.238 22.671 1 42.85 149 ALA B CA 1
ATOM 3130 C C . ALA B 1 168 ? -9.067 17.037 22.927 1 42.35 149 ALA B C 1
ATOM 3131 O O . ALA B 1 168 ? -9.153 18.126 23.481 1 42.21 149 ALA B O 1
ATOM 3133 N N . VAL B 1 169 ? -7.888 16.513 22.512 1 41.69 150 VAL B N 1
ATOM 3134 C CA . VAL B 1 169 ? -6.608 17.213 22.673 1 41.85 150 VAL B CA 1
ATOM 3135 C C . VAL B 1 169 ? -6.63 18.474 21.821 1 42.79 150 VAL B C 1
ATOM 3136 O O . VAL B 1 169 ? -6.283 19.55 22.307 1 43.02 150 VAL B O 1
ATOM 3140 N N . LEU B 1 170 ? -7.069 18.345 20.556 1 43.21 151 LEU B N 1
ATOM 3141 C CA . LEU B 1 170 ? -7.158 19.472 19.641 1 44.29 151 LEU B CA 1
ATOM 3142 C C . LEU B 1 170 ? -8.161 20.51 20.135 1 45.3 151 LEU B C 1
ATOM 3143 O O . LEU B 1 170 ? -7.825 21.685 20.155 1 45.29 151 LEU B O 1
ATOM 3148 N N . ASP B 1 171 ? -9.363 20.098 20.563 1 45.92 152 ASP B N 1
ATOM 3149 C CA . ASP B 1 171 ? -10.359 21.053 21.068 1 47.05 152 ASP B CA 1
ATOM 3150 C C . ASP B 1 171 ? -9.831 21.838 22.273 1 47.05 152 ASP B C 1
ATOM 3151 O O . ASP B 1 171 ? -9.942 23.06 22.293 1 47.98 152 ASP B O 1
ATOM 3156 N N . GLU B 1 172 ? -9.242 21.151 23.256 1 46.08 153 GLU B N 1
ATOM 3157 C CA . GLU B 1 172 ? -8.745 21.816 24.459 1 45.9 153 GLU B CA 1
ATOM 3158 C C . GLU B 1 172 ? -7.553 22.745 24.203 1 45.28 153 GLU B C 1
ATOM 3159 O O . GLU B 1 172 ? -7.456 23.804 24.823 1 44.95 153 GLU B O 1
ATOM 3161 N N . HIS B 1 173 ? -6.658 22.36 23.286 1 44.29 154 HIS B N 1
ATOM 3162 C CA . HIS B 1 173 ? -5.455 23.15 23.02 1 43.58 154 HIS B CA 1
ATOM 3163 C C . HIS B 1 173 ? -5.458 23.835 21.667 1 42.73 154 HIS B C 1
ATOM 3164 O O . HIS B 1 173 ? -4.392 24.126 21.127 1 42.41 154 HIS B O 1
ATOM 3171 N N . ARG B 1 174 ? -6.666 24.129 21.149 1 42.27 155 ARG B N 1
ATOM 3172 C CA . ARG B 1 174 ? -6.899 24.739 19.852 1 42.55 155 ARG B CA 1
ATOM 3173 C C . ARG B 1 174 ? -6.239 26.062 19.708 1 42.07 155 ARG B C 1
ATOM 3174 O O . ARG B 1 174 ? -5.686 26.323 18.652 1 42.4 155 ARG B O 1
ATOM 3176 N N . ALA B 1 175 ? -6.304 26.92 20.74 1 41.3 156 ALA B N 1
ATOM 3177 C CA . ALA B 1 175 ? -5.71 28.246 20.647 1 40.77 156 ALA B CA 1
ATOM 3178 C C . ALA B 1 175 ? -4.21 28.186 20.407 1 39.49 156 ALA B C 1
ATOM 3179 O O . ALA B 1 175 ? -3.691 28.962 19.616 1 40.22 156 ALA B O 1
ATOM 3181 N N . THR B 1 176 ? -3.521 27.244 21.052 1 37.91 157 THR B N 1
ATOM 3182 C CA . THR B 1 176 ? -2.074 27.101 20.891 1 37.15 157 THR B CA 1
ATOM 3183 C C . THR B 1 176 ? -1.706 26.612 19.51 1 36.68 157 THR B C 1
ATOM 3184 O O . THR B 1 176 ? -0.828 27.184 18.859 1 37.15 157 THR B O 1
ATOM 3188 N N . LEU B 1 177 ? -2.397 25.57 19.041 1 35.49 158 LEU B N 1
ATOM 3189 C CA . LEU B 1 177 ? -2.137 25.022 17.721 1 34.96 158 LEU B CA 1
ATOM 3190 C C . LEU B 1 177 ? -2.469 26.015 16.609 1 34.2 158 LEU B C 1
ATOM 3191 O O . LEU B 1 177 ? -1.723 26.108 15.629 1 34.86 158 LEU B O 1
ATOM 3196 N N . ALA B 1 178 ? -3.54 26.817 16.793 1 33.41 159 ALA B N 1
ATOM 3197 C CA . ALA B 1 178 ? -3.939 27.842 15.817 1 33.49 159 ALA B CA 1
ATOM 3198 C C . ALA B 1 178 ? -2.906 28.955 15.668 1 33.56 159 ALA B C 1
ATOM 3199 O O . ALA B 1 178 ? -2.878 29.61 14.626 1 34.29 159 ALA B O 1
ATOM 3201 N N . SER B 1 179 ? -2.023 29.133 16.664 1 33.18 160 SER B N 1
ATOM 3202 C CA . SER B 1 179 ? -0.936 30.105 16.543 1 33.62 160 SER B CA 1
ATOM 3203 C C . SER B 1 179 ? 0.053 29.658 15.438 1 33.66 160 SER B C 1
ATOM 3204 O O . SER B 1 179 ? 0.685 30.507 14.816 1 34.47 160 SER B O 1
ATOM 3207 N N . LEU B 1 180 ? 0.17 28.336 15.171 1 32.43 161 LEU B N 1
ATOM 3208 C CA . LEU B 1 180 ? 1.11 27.828 14.165 1 31.79 161 LEU B CA 1
ATOM 3209 C C . LEU B 1 180 ? 0.601 27.873 12.731 1 31.47 161 LEU B C 1
ATOM 3210 O O . LEU B 1 180 ? 1.395 27.861 11.788 1 31.52 161 LEU B O 1
ATOM 3215 N N . GLY B 1 181 ? -0.711 27.894 12.566 1 30.92 162 GLY B N 1
ATOM 3216 C CA . GLY B 1 181 ? -1.316 27.929 11.247 1 31.21 162 GLY B CA 1
ATOM 3217 C C . GLY B 1 181 ? -2.748 27.463 11.306 1 31.68 162 GLY B C 1
ATOM 3218 O O . GLY B 1 181 ? -3.437 27.66 12.313 1 32.74 162 GLY B O 1
ATOM 3219 N N . ASP B 1 182 ? -3.187 26.8 10.248 1 31.18 163 ASP B N 1
ATOM 3220 C CA . ASP B 1 182 ? -4.552 26.303 10.159 1 31.93 163 ASP B CA 1
ATOM 3221 C C . ASP B 1 182 ? -4.649 24.829 10.583 1 32.64 163 ASP B C 1
ATOM 3222 O O . ASP B 1 182 ? -4.308 23.954 9.79 1 33.07 163 ASP B O 1
ATOM 3227 N N . PRO B 1 183 ? -5.154 24.53 11.793 1 32.94 164 PRO B N 1
ATOM 3228 C CA . PRO B 1 183 ? -5.27 23.125 12.208 1 33.39 164 PRO B CA 1
ATOM 3229 C C . PRO B 1 183 ? -6.464 22.451 11.542 1 34.14 164 PRO B C 1
ATOM 3230 O O . PRO B 1 183 ? -7.591 22.952 11.639 1 35.59 164 PRO B O 1
ATOM 3234 N N . ARG B 1 184 ? -6.234 21.319 10.886 1 32.47 165 ARG B N 1
ATOM 3235 C CA . ARG B 1 184 ? -7.308 20.568 10.238 1 32.7 165 ARG B CA 1
ATOM 3236 C C . ARG B 1 184 ? -7.338 19.139 10.763 1 33.35 165 ARG B C 1
ATOM 3237 O O . ARG B 1 184 ? -6.419 18.367 10.496 1 33.81 165 ARG B O 1
ATOM 3245 N N . PHE B 1 185 ? -8.395 18.792 11.506 1 33.98 166 PHE B N 1
ATOM 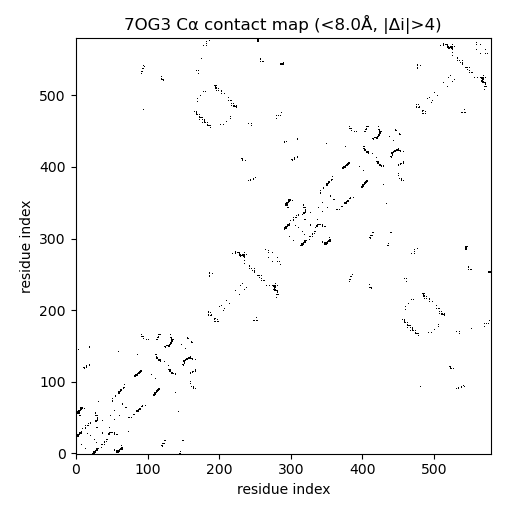3246 C CA . PHE B 1 185 ? -8.587 17.468 12.104 1 34.73 166 PHE B CA 1
ATOM 3247 C C . PHE B 1 185 ? -9.194 16.536 11.08 1 35.79 166 PHE B C 1
ATOM 3248 O O . PHE B 1 185 ? -10.272 16.83 10.564 1 36.86 166 PHE B O 1
ATOM 3256 N N . LEU B 1 186 ? -8.532 15.405 10.796 1 35.02 167 LEU B N 1
ATOM 3257 C CA . LEU B 1 186 ? -8.98 14.464 9.775 1 34.87 167 LEU B CA 1
ATOM 3258 C C . LEU B 1 186 ? -9.853 13.313 10.283 1 35.34 167 LEU B C 1
ATOM 3259 O O . LEU B 1 186 ? -10.539 12.689 9.482 1 35.73 167 LEU B O 1
ATOM 3264 N N . GLY B 1 187 ? -9.744 12.972 11.563 1 35.22 168 GLY B N 1
ATOM 3265 C CA . GLY B 1 187 ? -10.477 11.835 12.11 1 35.37 168 GLY B CA 1
ATOM 3266 C C . GLY B 1 187 ? -9.764 11.159 13.26 1 35.35 168 GLY B C 1
ATOM 3267 O O . GLY B 1 187 ? -8.625 11.496 13.587 1 35.72 168 GLY B O 1
ATOM 3268 N N . ALA B 1 188 ? -10.443 10.195 13.884 1 34.72 169 ALA B N 1
ATOM 3269 C CA . ALA B 1 188 ? -9.979 9.472 15.064 1 34.6 169 ALA B CA 1
ATOM 3270 C C . ALA B 1 188 ? -8.752 8.584 14.849 1 33.56 169 ALA B C 1
ATOM 3271 O O . ALA B 1 188 ? -8.033 8.316 15.805 1 33.69 169 ALA B O 1
ATOM 3273 N N . ASP B 1 189 ? -8.548 8.079 13.631 1 32.2 170 ASP B N 1
ATOM 3274 C CA . ASP B 1 189 ? -7.407 7.226 13.299 1 31.05 170 ASP B CA 1
ATOM 3275 C C . ASP B 1 189 ? -6.149 8.09 13.395 1 30.13 170 ASP B C 1
ATOM 3276 O O . ASP B 1 189 ? -5.982 9.026 12.615 1 29.78 170 ASP B O 1
ATOM 3281 N N . PRO B 1 190 ? -5.256 7.792 14.35 1 29.44 171 PRO B N 1
ATOM 3282 C CA . PRO B 1 190 ? -4.079 8.651 14.549 1 28.6 171 PRO B CA 1
ATOM 3283 C C . PRO B 1 190 ? -3.088 8.718 13.391 1 27.54 171 PRO B C 1
ATOM 3284 O O . PRO B 1 190 ? -2.324 9.679 13.306 1 26.91 171 PRO B O 1
ATOM 3288 N N . THR B 1 191 ? -3.117 7.719 12.487 1 26.54 172 THR B N 1
ATOM 3289 C CA . THR B 1 191 ? -2.167 7.67 11.388 1 26.36 172 THR B CA 1
ATOM 3290 C C . THR B 1 191 ? -2.531 8.555 10.196 1 25.19 172 THR B C 1
ATOM 3291 O O . THR B 1 191 ? -1.711 8.696 9.304 1 23.35 172 THR B O 1
ATOM 3295 N N . LEU B 1 192 ? -3.755 9.107 10.156 1 25.21 173 LEU B N 1
ATOM 3296 C CA . LEU B 1 192 ? -4.218 9.892 9.018 1 25.78 173 LEU B CA 1
ATOM 3297 C C . LEU B 1 192 ? -3.338 11.098 8.639 1 23.18 173 LEU B C 1
ATOM 3298 O O . LEU B 1 192 ? -3.107 11.299 7.435 1 23.23 173 LEU B O 1
ATOM 3303 N N . ALA B 1 193 ? -2.909 11.917 9.612 1 21.13 174 ALA B N 1
ATOM 3304 C CA . ALA B 1 193 ? -2.104 13.112 9.319 1 19.86 174 ALA B CA 1
ATOM 3305 C C . ALA B 1 193 ? -0.831 12.792 8.562 1 19.97 174 ALA B C 1
ATOM 3306 O O . ALA B 1 193 ? -0.637 13.352 7.481 1 19.92 174 ALA B O 1
ATOM 3308 N N . VAL B 1 194 ? -0 11.829 9.06 1 19.75 175 VAL B N 1
ATOM 3309 C CA . VAL B 1 194 ? 1.234 11.497 8.343 1 19.94 175 VAL B CA 1
ATOM 3310 C C . VAL B 1 194 ? 0.955 10.857 6.999 1 20.59 175 VAL B C 1
ATOM 3311 O O . VAL B 1 194 ? 1.709 11.074 6.041 1 20.91 175 VAL B O 1
ATOM 3315 N N . LEU B 1 195 ? -0.083 10.032 6.922 1 20.53 176 LEU B N 1
ATOM 3316 C CA . LEU B 1 195 ? -0.396 9.322 5.682 1 21.49 176 LEU B CA 1
ATOM 3317 C C . LEU B 1 195 ? -0.851 10.308 4.589 1 21.1 176 LEU B C 1
ATOM 3318 O O . LEU B 1 195 ? -0.37 10.251 3.44 1 21.64 176 LEU B O 1
ATOM 3323 N N . TYR B 1 196 ? -1.737 11.23 4.943 1 19.89 177 TYR B N 1
ATOM 3324 C CA . TYR B 1 196 ? -2.191 12.262 4.008 1 20.53 177 TYR B CA 1
ATOM 3325 C C . TYR B 1 196 ? -1.058 13.18 3.633 1 18.84 177 TYR B C 1
ATOM 3326 O O . TYR B 1 196 ? -0.951 13.534 2.463 1 18.12 177 TYR B O 1
ATOM 3335 N N . ASN B 1 197 ? -0.148 13.491 4.566 1 18.31 178 ASN B N 1
ATOM 3336 C CA . ASN B 1 197 ? 1.048 14.294 4.249 1 18.96 178 ASN B CA 1
ATOM 3337 C C . ASN B 1 197 ? 1.862 13.602 3.141 1 20.18 178 ASN B C 1
ATOM 3338 O O . ASN B 1 197 ? 2.165 14.233 2.129 1 19.91 178 ASN B O 1
ATOM 3343 N N . THR B 1 198 ? 2.167 12.295 3.3 1 20.98 179 THR B N 1
ATOM 3344 C CA . THR B 1 198 ? 2.926 11.587 2.27 1 21.05 179 THR B CA 1
ATOM 3345 C C . THR B 1 198 ? 2.146 11.486 0.958 1 21.08 179 THR B C 1
ATOM 3346 O O . THR B 1 198 ? 2.734 11.692 -0.093 1 22.05 179 THR B O 1
ATOM 3350 N N . ALA B 1 199 ? 0.83 11.246 1.008 1 20.12 180 ALA B N 1
ATOM 3351 C CA . ALA B 1 199 ? 0.039 11.108 -0.226 1 19.77 180 ALA B CA 1
ATOM 3352 C C . ALA B 1 199 ? -0.091 12.414 -1.006 1 18.49 180 ALA B C 1
ATOM 3353 O O . ALA B 1 199 ? 0.118 12.438 -2.239 1 17.34 180 ALA B O 1
ATOM 3355 N N . LEU B 1 200 ? -0.415 13.513 -0.302 1 18.31 181 LEU B N 1
ATOM 3356 C CA . LEU B 1 200 ? -0.573 14.804 -0.951 1 18.64 181 LEU B CA 1
ATOM 3357 C C . LEU B 1 200 ? 0.767 15.305 -1.451 1 18.46 181 LEU B C 1
ATOM 3358 O O . LEU B 1 200 ? 0.862 15.744 -2.612 1 16.71 181 LEU B O 1
ATOM 3363 N N . LEU B 1 201 ? 1.832 15.132 -0.642 1 18.7 182 LEU B N 1
ATOM 3364 C CA . LEU B 1 201 ? 3.156 15.559 -1.11 1 19.53 182 LEU B CA 1
ATOM 3365 C C . LEU B 1 201 ? 3.594 14.757 -2.307 1 19.76 182 LEU B C 1
ATOM 3366 O O . LEU B 1 201 ? 4.177 15.341 -3.214 1 20.56 182 LEU B O 1
ATOM 3371 N N . HIS B 1 202 ? 3.242 13.451 -2.379 1 18.74 183 HIS B N 1
ATOM 3372 C CA . HIS B 1 202 ? 3.617 12.621 -3.527 1 18.6 183 HIS B CA 1
ATOM 3373 C C . HIS B 1 202 ? 2.97 13.203 -4.784 1 18.17 183 HIS B C 1
ATOM 3374 O O . HIS B 1 202 ? 3.636 13.363 -5.783 1 18.09 183 HIS B O 1
ATOM 3381 N N . MET B 1 203 ? 1.692 13.577 -4.708 1 18.84 184 MET B N 1
ATOM 3382 C CA . MET B 1 203 ? 0.995 14.2 -5.838 1 19.57 184 MET B CA 1
ATOM 3383 C C . MET B 1 203 ? 1.714 15.467 -6.281 1 19.34 184 MET B C 1
ATOM 3384 O O . MET B 1 203 ? 1.955 15.651 -7.475 1 19.27 184 MET B O 1
ATOM 3389 N N . MET B 1 204 ? 2.116 16.307 -5.318 1 19.45 185 MET B N 1
ATOM 3390 C CA . MET B 1 204 ? 2.851 17.533 -5.643 1 19.93 185 MET B CA 1
ATOM 3391 C C . MET B 1 204 ? 4.176 17.221 -6.355 1 19.36 185 MET B C 1
ATOM 3392 O O . MET B 1 204 ? 4.397 17.74 -7.45 1 19.92 185 MET B O 1
ATOM 3397 N N . TYR B 1 205 ? 5.017 16.333 -5.787 1 18.75 186 TYR B N 1
ATOM 3398 C CA . TYR B 1 205 ? 6.288 15.993 -6.428 1 19.1 186 TYR B CA 1
ATOM 3399 C C . TYR B 1 205 ? 6.104 15.359 -7.796 1 19.78 186 TYR B C 1
ATOM 3400 O O . TYR B 1 205 ? 6.871 15.668 -8.706 1 19 186 TYR B O 1
ATOM 3409 N N . ALA B 1 206 ? 5.134 14.439 -7.945 1 19.44 187 ALA B N 1
ATOM 3410 C CA . ALA B 1 206 ? 4.919 13.799 -9.251 1 19.32 187 ALA B CA 1
ATOM 3411 C C . ALA B 1 206 ? 4.528 14.832 -10.327 1 17.52 187 ALA B C 1
ATOM 3412 O O . ALA B 1 206 ? 4.98 14.761 -11.483 1 16.56 187 ALA B O 1
ATOM 3414 N N . THR B 1 207 ? 3.649 15.761 -9.961 1 16.97 188 THR B N 1
ATOM 3415 C CA . THR B 1 207 ? 3.184 16.786 -10.888 1 17.67 188 THR B CA 1
ATOM 3416 C C . THR B 1 207 ? 4.311 17.774 -11.245 1 18.1 188 THR B C 1
ATOM 3417 O O . THR B 1 207 ? 4.48 18.125 -12.422 1 19.49 188 THR B O 1
ATOM 3421 N N . LEU B 1 208 ? 5.104 18.174 -10.255 1 17.5 189 LEU B N 1
ATOM 3422 C CA . LEU B 1 208 ? 6.225 19.074 -10.5 1 17.68 189 LEU B CA 1
ATOM 3423 C C . LEU B 1 208 ? 7.275 18.356 -11.333 1 17.63 189 LEU B C 1
ATOM 3424 O O . LEU B 1 208 ? 7.775 18.932 -12.296 1 18.02 189 LEU B O 1
ATOM 3429 N N . ASN B 1 209 ? 7.56 17.079 -11.029 1 17.04 190 ASN B N 1
ATOM 3430 C CA . ASN B 1 209 ? 8.55 16.32 -11.813 1 17.59 190 ASN B CA 1
ATOM 3431 C C . ASN B 1 209 ? 8.072 16.169 -13.254 1 18.04 190 ASN B C 1
ATOM 3432 O O . ASN B 1 209 ? 8.88 16.258 -14.16 1 18.02 190 ASN B O 1
ATOM 3437 N N . GLY B 1 210 ? 6.764 15.95 -13.466 1 19.18 191 GLY B N 1
ATOM 3438 C CA . GLY B 1 210 ? 6.233 15.821 -14.826 1 20.29 191 GLY B CA 1
ATOM 3439 C C . GLY B 1 210 ? 6.477 17.076 -15.645 1 20.2 191 GLY B C 1
ATOM 3440 O O . GLY B 1 210 ? 6.975 17.024 -16.764 1 19.73 191 GLY B O 1
ATOM 3441 N N . TYR B 1 211 ? 6.229 18.211 -15.03 1 20.85 192 TYR B N 1
ATOM 3442 C CA . TYR B 1 211 ? 6.436 19.526 -15.608 1 21.32 192 TYR B CA 1
ATOM 3443 C C . TYR B 1 211 ? 7.924 19.796 -15.896 1 19.91 192 TYR B C 1
ATOM 3444 O O . TYR B 1 211 ? 8.263 20.275 -16.985 1 19.93 192 TYR B O 1
ATOM 3453 N N . LEU B 1 212 ? 8.797 19.473 -14.946 1 18.29 193 LEU B N 1
ATOM 3454 C CA . LEU B 1 212 ? 10.232 19.656 -15.114 1 18.91 193 LEU B CA 1
ATOM 3455 C C . LEU B 1 212 ? 10.817 18.757 -16.196 1 19.59 193 LEU B C 1
ATOM 3456 O O . LEU B 1 212 ? 11.684 19.191 -16.957 1 18.67 193 LEU B O 1
ATOM 3461 N N . GLN B 1 213 ? 10.361 17.491 -16.261 1 18.89 194 GLN B N 1
ATOM 3462 C CA . GLN B 1 213 ? 10.844 16.531 -17.235 1 17.29 194 GLN B CA 1
ATOM 3463 C C . GLN B 1 213 ? 10.416 17.01 -18.622 1 17.45 194 GLN B C 1
ATOM 3464 O O . GLN B 1 213 ? 11.228 17 -19.531 1 16.68 194 GLN B O 1
ATOM 3470 N N . ALA B 1 214 ? 9.152 17.43 -18.776 1 17.75 195 ALA B N 1
ATOM 3471 C CA . ALA B 1 214 ? 8.64 17.935 -20.046 1 18.81 195 ALA B CA 1
ATOM 3472 C C . ALA B 1 214 ? 9.396 19.204 -20.47 1 19.65 195 ALA B C 1
ATOM 3473 O O . ALA B 1 214 ? 9.718 19.356 -21.64 1 19.87 195 ALA B O 1
ATOM 3475 N N . THR B 1 215 ? 9.688 20.094 -19.523 1 19.16 196 THR B N 1
ATOM 3476 C CA . THR B 1 215 ? 10.413 21.328 -19.827 1 19.82 196 THR B CA 1
ATOM 3477 C C . THR B 1 215 ? 11.845 20.974 -20.272 1 21.08 196 THR B C 1
ATOM 3478 O O . THR B 1 215 ? 12.352 21.552 -21.238 1 22.44 196 THR B O 1
ATOM 3482 N N . ALA B 1 216 ? 12.491 20.004 -19.587 1 21.18 197 ALA B N 1
ATOM 3483 C CA . ALA B 1 216 ? 13.849 19.598 -19.963 1 22.1 197 ALA B CA 1
ATOM 3484 C C . ALA B 1 216 ? 13.839 18.959 -21.359 1 22.12 197 ALA B C 1
ATOM 3485 O O . ALA B 1 216 ? 14.789 19.141 -22.103 1 22.18 197 ALA B O 1
ATOM 3487 N N . LEU B 1 217 ? 12.791 18.178 -21.687 1 21.5 198 LEU B N 1
ATOM 3488 C CA . LEU B 1 217 ? 12.696 17.524 -22.99 1 21.82 198 LEU B CA 1
ATOM 3489 C C . LEU B 1 217 ? 12.604 18.525 -24.153 1 20.94 198 LEU B C 1
ATOM 3490 O O . LEU B 1 217 ? 13.404 18.442 -25.078 1 20.12 198 LEU B O 1
ATOM 3495 N N . VAL B 1 218 ? 11.692 19.519 -24.068 1 20.66 199 VAL B N 1
ATOM 3496 C CA . VAL B 1 218 ? 11.595 20.542 -25.095 1 20.08 199 VAL B CA 1
ATOM 3497 C C . VAL B 1 218 ? 12.819 21.471 -25.094 1 20.41 199 VAL B C 1
ATOM 3498 O O . VAL B 1 218 ? 13.227 21.926 -26.164 1 20.42 199 VAL B O 1
ATOM 3502 N N . GLY B 1 219 ? 13.404 21.709 -23.932 1 20.21 200 GLY B N 1
ATOM 3503 C CA . GLY B 1 219 ? 14.594 22.545 -23.807 1 21.58 200 GLY B CA 1
ATOM 3504 C C . GLY B 1 219 ? 15.787 21.954 -24.515 1 23.08 200 GLY B C 1
ATOM 3505 O O . GLY B 1 219 ? 16.627 22.699 -25.019 1 23.35 200 GLY B O 1
ATOM 3506 N N . SER B 1 220 ? 15.852 20.603 -24.613 1 24.17 201 SER B N 1
ATOM 3507 C CA . SER B 1 220 ? 16.927 19.925 -25.358 1 25.65 201 SER B CA 1
ATOM 3508 C C . SER B 1 220 ? 16.901 20.282 -26.851 1 27.36 201 SER B C 1
ATOM 3509 O O . SER B 1 220 ? 17.903 20.089 -27.536 1 27.93 201 SER B O 1
ATOM 3512 N N . ALA B 1 221 ? 15.754 20.793 -27.363 1 28.07 202 ALA B N 1
ATOM 3513 C CA . ALA B 1 221 ? 15.587 21.226 -28.733 1 29.48 202 ALA B CA 1
ATOM 3514 C C . ALA B 1 221 ? 15.562 22.765 -28.892 1 29.9 202 ALA B C 1
ATOM 3515 O O . ALA B 1 221 ? 15.19 23.246 -29.955 1 30.45 202 ALA B O 1
ATOM 3517 N N . GLY B 1 222 ? 15.946 23.508 -27.856 1 29.29 203 GLY B N 1
ATOM 3518 C CA . GLY B 1 222 ? 15.996 24.96 -27.93 1 28.93 203 GLY B CA 1
ATOM 3519 C C . GLY B 1 222 ? 14.722 25.691 -27.544 1 28.05 203 GLY B C 1
ATOM 3520 O O . GLY B 1 222 ? 14.662 26.919 -27.653 1 29.26 203 GLY B O 1
ATOM 3521 N N . VAL B 1 223 ? 13.692 24.966 -27.075 1 25.17 204 VAL B N 1
ATOM 3522 C CA . VAL B 1 223 ? 12.445 25.61 -26.662 1 22.75 204 VAL B CA 1
ATOM 3523 C C . VAL B 1 223 ? 12.61 26.101 -25.213 1 21.84 204 VAL B C 1
ATOM 3524 O O . VAL B 1 223 ? 13.026 25.328 -24.337 1 21.45 204 VAL B O 1
ATOM 3528 N N . SER B 1 224 ? 12.316 27.39 -24.963 1 20.7 205 SER B N 1
ATOM 3529 C CA . SER B 1 224 ? 12.486 27.94 -23.614 1 19.89 205 SER B CA 1
ATOM 3530 C C . SER B 1 224 ? 11.414 27.421 -22.698 1 18.89 205 SER B C 1
ATOM 3531 O O . SER B 1 224 ? 10.349 26.995 -23.155 1 18.91 205 SER B O 1
ATOM 3534 N N . ALA B 1 225 ? 11.667 27.479 -21.364 1 17.81 206 ALA B N 1
ATOM 3535 C CA . ALA B 1 225 ? 10.685 27.03 -20.412 1 17.65 206 ALA B CA 1
ATOM 3536 C C . ALA B 1 225 ? 9.429 27.916 -20.517 1 18.03 206 ALA B C 1
ATOM 3537 O O . ALA B 1 225 ? 8.334 27.384 -20.425 1 18.3 206 ALA B O 1
ATOM 3539 N N . THR B 1 226 ? 9.586 29.229 -20.721 1 17.9 207 THR B N 1
ATOM 3540 C CA . THR B 1 226 ? 8.412 30.123 -20.794 1 19.78 207 THR B CA 1
ATOM 3541 C C . THR B 1 226 ? 7.615 29.897 -22.065 1 20.94 207 THR B C 1
ATOM 3542 O O . THR B 1 226 ? 6.382 29.965 -22.034 1 22.08 207 THR B O 1
ATOM 3546 N N . GLU B 1 227 ? 8.301 29.623 -23.203 1 20.3 208 GLU B N 1
ATOM 3547 C CA . GLU B 1 227 ? 7.6 29.32 -24.44 1 21.49 208 GLU B CA 1
ATOM 3548 C C . GLU B 1 227 ? 6.774 28.004 -24.24 1 21.97 208 GLU B C 1
ATOM 3549 O O . GLU B 1 227 ? 5.603 27.979 -24.596 1 22.32 208 GLU B O 1
ATOM 3555 N N . PHE B 1 228 ? 7.356 26.968 -23.605 1 21.64 209 PHE B N 1
ATOM 3556 C CA . PHE B 1 228 ? 6.637 25.718 -23.359 1 22.38 209 PHE B CA 1
ATOM 3557 C C . PHE B 1 228 ? 5.441 25.914 -22.392 1 22.33 209 PHE B C 1
ATOM 3558 O O . PHE B 1 228 ? 4.386 25.335 -22.606 1 22.53 209 PHE B O 1
ATOM 3566 N N . ALA B 1 229 ? 5.57 26.796 -21.399 1 21.73 210 ALA B N 1
ATOM 3567 C CA . ALA B 1 229 ? 4.492 27.083 -20.44 1 21.73 210 ALA B CA 1
ATOM 3568 C C . ALA B 1 229 ? 3.252 27.667 -21.148 1 22.63 210 ALA B C 1
ATOM 3569 O O . ALA B 1 229 ? 2.139 27.321 -20.771 1 23.07 210 ALA B O 1
ATOM 3571 N N . ASP B 1 230 ? 3.435 28.448 -22.229 1 22.02 211 ASP B N 1
ATOM 3572 C CA . ASP B 1 230 ? 2.296 28.982 -22.993 1 22.47 211 ASP B CA 1
ATOM 3573 C C . ASP B 1 230 ? 1.369 27.856 -23.482 1 24.27 211 ASP B C 1
ATOM 3574 O O . ASP B 1 230 ? 0.151 27.961 -23.333 1 25.73 211 ASP B O 1
ATOM 3579 N N . ILE B 1 231 ? 1.948 26.765 -24.018 1 23.24 212 ILE B N 1
ATOM 3580 C CA . ILE B 1 231 ? 1.134 25.688 -24.551 1 23.84 212 ILE B CA 1
ATOM 3581 C C . ILE B 1 231 ? 0.731 24.734 -23.455 1 23.1 212 ILE B C 1
ATOM 3582 O O . ILE B 1 231 ? -0.442 24.394 -23.359 1 22.98 212 ILE B O 1
ATOM 3587 N N . ALA B 1 232 ? 1.703 24.295 -22.632 1 21.96 213 ALA B N 1
ATOM 3588 C CA . ALA B 1 232 ? 1.494 23.288 -21.595 1 21.51 213 ALA B CA 1
ATOM 3589 C C . ALA B 1 232 ? 0.604 23.727 -20.434 1 22.04 213 ALA B C 1
ATOM 3590 O O . ALA B 1 232 ? -0.232 22.947 -19.956 1 20.76 213 ALA B O 1
ATOM 3592 N N . LEU B 1 233 ? 0.808 24.947 -19.953 1 22.21 214 LEU B N 1
ATOM 3593 C CA . LEU B 1 233 ? 0.054 25.449 -18.814 1 23.69 214 LEU B CA 1
ATOM 3594 C C . LEU B 1 233 ? -1.071 26.391 -19.229 1 25.66 214 LEU B C 1
ATOM 3595 O O . LEU B 1 233 ? -2.03 26.547 -18.478 1 25.85 214 LEU B O 1
ATOM 3600 N N . GLY B 1 234 ? -0.97 26.993 -20.417 1 26.42 215 GLY B N 1
ATOM 3601 C CA . GLY B 1 234 ? -2.003 27.881 -20.922 1 27.64 215 GLY B CA 1
ATOM 3602 C C . GLY B 1 234 ? -3.135 27.097 -21.551 1 29.38 215 GLY B C 1
ATOM 3603 O O . GLY B 1 234 ? -4.297 27.503 -21.445 1 30.56 215 GLY B O 1
ATOM 3604 N N . TRP B 1 235 ? -2.816 25.98 -22.223 1 29.31 216 TRP B N 1
ATOM 3605 C CA . TRP B 1 235 ? -3.864 25.191 -22.879 1 29.97 216 TRP B CA 1
ATOM 3606 C C . TRP B 1 235 ? -3.99 23.778 -22.318 1 28.43 216 TRP B C 1
ATOM 3607 O O . TRP B 1 235 ? -5.08 23.41 -21.891 1 29.17 216 TRP B O 1
ATOM 3618 N N . PHE B 1 236 ? -2.929 22.964 -22.43 1 25.85 217 PHE B N 1
ATOM 3619 C CA . PHE B 1 236 ? -2.957 21.562 -22.102 1 25.11 217 PHE B CA 1
ATOM 3620 C C . PHE B 1 236 ? -3.388 21.223 -20.675 1 25.32 217 PHE B C 1
ATOM 3621 O O . PHE B 1 236 ? -4.333 20.453 -20.524 1 25.51 217 PHE B O 1
ATOM 3629 N N . ALA B 1 237 ? -2.679 21.71 -19.658 1 24.48 218 ALA B N 1
ATOM 3630 C CA . ALA B 1 237 ? -2.997 21.357 -18.274 1 25.2 218 ALA B CA 1
ATOM 3631 C C . ALA B 1 237 ? -4.411 21.791 -17.848 1 26.44 218 ALA B C 1
ATOM 3632 O O . ALA B 1 237 ? -5.122 20.931 -17.339 1 27.22 218 ALA B O 1
ATOM 3634 N N . PRO B 1 238 ? -4.917 23.023 -18.118 1 26.82 219 PRO B N 1
ATOM 3635 C CA . PRO B 1 238 ? -6.313 23.341 -17.732 1 27.29 219 PRO B CA 1
ATOM 3636 C C . PRO B 1 238 ? -7.38 22.516 -18.459 1 28.61 219 PRO B C 1
ATOM 3637 O O . PRO B 1 238 ? -8.482 22.346 -17.926 1 28.84 219 PRO B O 1
ATOM 3641 N N . SER B 1 239 ? -7.099 22.055 -19.69 1 29.14 220 SER B N 1
ATOM 3642 C CA . SER B 1 239 ? -8.101 21.309 -20.446 1 29.78 220 SER B CA 1
ATOM 3643 C C . SER B 1 239 ? -8.052 19.807 -20.225 1 28.92 220 SER B C 1
ATOM 3644 O O . SER B 1 239 ? -9.083 19.136 -20.333 1 29.19 220 SER B O 1
ATOM 3647 N N . VAL B 1 240 ? -6.88 19.274 -19.916 1 27.67 221 VAL B N 1
ATOM 3648 C CA . VAL B 1 240 ? -6.692 17.84 -19.759 1 28.27 221 VAL B CA 1
ATOM 3649 C C . VAL B 1 240 ? -6.516 17.393 -18.285 1 27.89 221 VAL B C 1
ATOM 3650 O O . VAL B 1 240 ? -6.959 16.3 -17.909 1 28.47 221 VAL B O 1
ATOM 3654 N N . LEU B 1 241 ? -5.871 18.223 -17.472 1 26.12 222 LEU B N 1
ATOM 3655 C CA . LEU B 1 241 ? -5.531 17.855 -16.112 1 25.84 222 LEU B CA 1
ATOM 3656 C C . LEU B 1 241 ? -6.219 18.684 -15.033 1 25.57 222 LEU B C 1
ATOM 3657 O O . LEU B 1 241 ? -5.681 18.81 -13.941 1 26.04 222 LEU B O 1
ATOM 3662 N N . ALA B 1 242 ? -7.431 19.197 -15.301 1 24.93 223 ALA B N 1
ATOM 3663 C CA . ALA B 1 242 ? -8.172 19.966 -14.312 1 25.69 223 ALA B CA 1
ATOM 3664 C C . ALA B 1 242 ? -8.463 19.065 -13.105 1 25.89 223 ALA B C 1
ATOM 3665 O O . ALA B 1 242 ? -8.819 17.906 -13.304 1 24.69 223 ALA B O 1
ATOM 3667 N N . PRO B 1 243 ? -8.262 19.551 -11.867 1 26.46 224 PRO B N 1
ATOM 3668 C CA . PRO B 1 243 ? -8.53 18.696 -10.695 1 27.07 224 PRO B CA 1
ATOM 3669 C C . PRO B 1 243 ? -9.905 18.039 -10.696 1 28.17 224 PRO B C 1
ATOM 3670 O O . PRO B 1 243 ? -9.993 16.855 -10.382 1 28.99 224 PRO B O 1
ATOM 3674 N N . SER B 1 244 ? -10.962 18.766 -11.101 1 28.27 225 SER B N 1
ATOM 3675 C CA . SER B 1 244 ? -12.31 18.197 -11.154 1 29.7 225 SER B CA 1
ATOM 3676 C C . SER B 1 244 ? -12.43 17.05 -12.157 1 30.67 225 SER B C 1
ATOM 3677 O O . SER B 1 244 ? -13.3 16.184 -12.002 1 31.15 225 SER B O 1
ATOM 3680 N N . SER B 1 245 ? -11.566 17.029 -13.184 1 30.5 226 SER B N 1
ATOM 3681 C CA . SER B 1 245 ? -11.58 15.953 -14.152 1 31.1 226 SER B CA 1
ATOM 3682 C C . SER B 1 245 ? -10.935 14.714 -13.537 1 30.44 226 SER B C 1
ATOM 3683 O O . SER B 1 245 ? -11.458 13.612 -13.702 1 30.72 226 SER B O 1
ATOM 3686 N N . LEU B 1 246 ? -9.804 14.885 -12.828 1 29.19 227 LEU B N 1
ATOM 3687 C CA . LEU B 1 246 ? -9.162 13.754 -12.157 1 29.45 227 LEU B CA 1
ATOM 3688 C C . LEU B 1 246 ? -10.106 13.192 -11.074 1 28.53 227 LEU B C 1
ATOM 3689 O O . LEU B 1 246 ? -10.249 11.972 -10.962 1 28.75 227 LEU B O 1
ATOM 3694 N N . ALA B 1 247 ? -10.809 14.086 -10.349 1 26.75 228 ALA B N 1
ATOM 3695 C CA . ALA B 1 247 ? -11.74 13.702 -9.278 1 26.11 228 ALA B CA 1
ATOM 3696 C C . ALA B 1 247 ? -12.925 12.896 -9.782 1 26.25 228 ALA B C 1
ATOM 3697 O O . ALA B 1 247 ? -13.51 12.125 -9.016 1 26.21 228 ALA B O 1
ATOM 3699 N N . ALA B 1 248 ? -13.318 13.097 -11.045 1 26.8 229 ALA B N 1
ATOM 3700 C CA . ALA B 1 248 ? -14.429 12.339 -11.609 1 27.59 229 ALA B CA 1
ATOM 3701 C C . ALA B 1 248 ? -14.065 10.842 -11.746 1 27.77 229 ALA B C 1
ATOM 3702 O O . ALA B 1 248 ? -14.96 10.007 -11.754 1 28.56 229 ALA B O 1
ATOM 3704 N N . HIS B 1 249 ? -12.764 10.506 -11.837 1 26.96 230 HIS B N 1
ATOM 3705 C CA . HIS B 1 249 ? -12.333 9.124 -11.924 1 27.48 230 HIS B CA 1
ATOM 3706 C C . HIS B 1 249 ? -12.424 8.401 -10.566 1 27.01 230 HIS B C 1
ATOM 3707 O O . HIS B 1 249 ? -12.564 7.175 -10.559 1 26.85 230 HIS B O 1
ATOM 3714 N N . ALA B 1 250 ? -12.35 9.147 -9.434 1 26.02 231 ALA B N 1
ATOM 3715 C CA . ALA B 1 250 ? -12.364 8.575 -8.085 1 26.35 231 ALA B CA 1
ATOM 3716 C C . ALA B 1 250 ? -13.446 7.525 -7.834 1 26.88 231 ALA B C 1
ATOM 3717 O O . ALA B 1 250 ? -13.118 6.446 -7.338 1 26.17 231 ALA B O 1
ATOM 3719 N N . VAL B 1 251 ? -14.711 7.8 -8.199 1 27.81 232 VAL B N 1
ATOM 3720 C CA . VAL B 1 251 ? -15.775 6.825 -7.95 1 29.9 232 VAL B CA 1
ATOM 3721 C C . VAL B 1 251 ? -15.51 5.501 -8.697 1 29.64 232 VAL B C 1
ATOM 3722 O O . VAL B 1 251 ? -15.712 4.439 -8.133 1 30.6 232 VAL B O 1
ATOM 3726 N N . ASP B 1 252 ? -14.969 5.571 -9.917 1 28.53 233 ASP B N 1
ATOM 3727 C CA . ASP B 1 252 ? -14.627 4.401 -10.699 1 28.28 233 ASP B CA 1
ATOM 3728 C C . ASP B 1 252 ? -13.38 3.701 -10.158 1 26.98 233 ASP B C 1
ATOM 3729 O O . ASP B 1 252 ? -13.296 2.481 -10.249 1 26.8 233 ASP B O 1
ATOM 3734 N N . LEU B 1 253 ? -12.438 4.433 -9.532 1 25.57 234 LEU B N 1
ATOM 3735 C CA . LEU B 1 253 ? -11.27 3.802 -8.909 1 25.55 234 LEU B CA 1
ATOM 3736 C C . LEU B 1 253 ? -11.774 2.898 -7.743 1 26.15 234 LEU B C 1
ATOM 3737 O O . LEU B 1 253 ? -11.273 1.788 -7.56 1 25.43 234 LEU B O 1
ATOM 3742 N N . ASP B 1 254 ? -12.768 3.386 -6.963 1 25.93 235 ASP B N 1
ATOM 3743 C CA . ASP B 1 254 ? -13.319 2.594 -5.858 1 26.32 235 ASP B CA 1
ATOM 3744 C C . ASP B 1 254 ? -14.071 1.341 -6.378 1 27.32 235 ASP B C 1
ATOM 3745 O O . ASP B 1 254 ? -14.091 0.299 -5.711 1 27.12 235 ASP B O 1
ATOM 3750 N N . LYS B 1 255 ? -14.688 1.442 -7.564 1 27.75 236 LYS B N 1
ATOM 3751 C CA . LYS B 1 255 ? -15.42 0.307 -8.129 1 28.56 236 LYS B CA 1
ATOM 3752 C C . LYS B 1 255 ? -14.544 -0.643 -8.952 1 29.2 236 LYS B C 1
ATOM 3753 O O . LYS B 1 255 ? -15.009 -1.721 -9.293 1 29.9 236 LYS B O 1
ATOM 3759 N N . GLY B 1 256 ? -13.337 -0.217 -9.326 1 28.9 237 GLY B N 1
ATOM 3760 C CA . GLY B 1 256 ? -12.475 -0.953 -10.243 1 29.37 237 GLY B CA 1
ATOM 3761 C C . GLY B 1 256 ? -13.067 -0.954 -11.648 1 29.18 237 GLY B C 1
ATOM 3762 O O . GLY B 1 256 ? -12.981 -1.957 -12.365 1 30.43 237 GLY B O 1
ATOM 3763 N N . ASN B 1 257 ? -13.723 0.142 -12.037 1 27.59 238 ASN B N 1
ATOM 3764 C CA . ASN B 1 257 ? -14.413 0.273 -13.325 1 27.81 23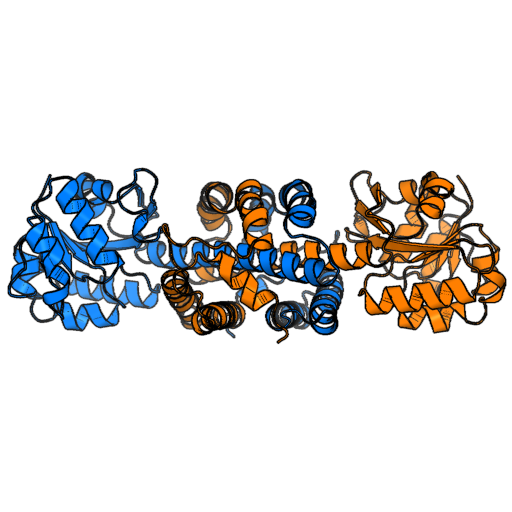8 ASN B CA 1
ATOM 3765 C C . ASN B 1 257 ? -13.587 1.193 -14.223 1 25.26 238 ASN B C 1
ATOM 3766 O O . ASN B 1 257 ? -13.441 2.375 -13.905 1 25.46 238 ASN B O 1
ATOM 3771 N N . TYR B 1 258 ? -13.042 0.683 -15.325 1 23.63 239 TYR B N 1
ATOM 3772 C CA . TYR B 1 258 ? -12.18 1.499 -16.177 1 22 239 TYR B CA 1
ATOM 3773 C C . TYR B 1 258 ? -12.535 1.415 -17.663 1 21.26 239 TYR B C 1
ATOM 3774 O O . TYR B 1 258 ? -11.758 0.907 -18.453 1 21.15 239 TYR B O 1
ATOM 3783 N N . PRO B 1 259 ? -13.703 1.923 -18.066 1 21.43 240 PRO B N 1
ATOM 3784 C CA . PRO B 1 259 ? -14.106 1.839 -19.481 1 21.85 240 PRO B CA 1
ATOM 3785 C C . PRO B 1 259 ? -13.115 2.51 -20.429 1 21.46 240 PRO B C 1
ATOM 3786 O O . PRO B 1 259 ? -12.754 3.662 -20.237 1 21.59 240 PRO B O 1
ATOM 3790 N N . GLY B 1 260 ? -12.65 1.757 -21.412 1 20.96 241 GLY B N 1
ATOM 3791 C CA . GLY B 1 260 ? -11.673 2.254 -22.36 1 21.55 241 GLY B CA 1
ATOM 3792 C C . GLY B 1 260 ? -12.249 2.53 -23.73 1 21.88 241 GLY B C 1
ATOM 3793 O O . GLY B 1 260 ? -11.518 2.516 -24.707 1 21.43 241 GLY B O 1
ATOM 3794 N N . THR B 1 261 ? -13.558 2.794 -23.812 1 22.23 242 THR B N 1
ATOM 3795 C CA . THR B 1 261 ? -14.228 3.075 -25.078 1 22.79 242 THR B CA 1
ATOM 3796 C C . THR B 1 261 ? -13.67 4.322 -25.782 1 22.75 242 THR B C 1
ATOM 3797 O O . THR B 1 261 ? -13.793 4.437 -27.003 1 22.45 242 THR B O 1
ATOM 3801 N N . LEU B 1 262 ? -13.102 5.259 -25.026 1 22.42 243 LEU B N 1
ATOM 3802 C CA . LEU B 1 262 ? -12.556 6.476 -25.638 1 22.94 243 LEU B CA 1
ATOM 3803 C C . LEU B 1 262 ? -11.048 6.562 -25.6 1 23.95 243 LEU B C 1
ATOM 3804 O O . LEU B 1 262 ? -10.501 7.652 -25.815 1 24.42 243 LEU B O 1
ATOM 3809 N N . GLY B 1 263 ? -10.383 5.435 -25.386 1 23.6 244 GLY B N 1
ATOM 3810 C CA . GLY B 1 263 ? -8.934 5.391 -25.322 1 24.36 244 GLY B CA 1
ATOM 3811 C C . GLY B 1 263 ? -8.53 4.267 -24.393 1 24.32 244 GLY B C 1
ATOM 3812 O O . GLY B 1 263 ? -8.95 4.245 -23.228 1 24.48 244 GLY B O 1
ATOM 3813 N N . THR B 1 264 ? -7.745 3.316 -24.919 1 23.41 245 THR B N 1
ATOM 3814 C CA . THR B 1 264 ? -7.307 2.129 -24.177 1 22.94 245 THR B CA 1
ATOM 3815 C C . THR B 1 264 ? -5.865 2.236 -23.67 1 21.99 245 THR B C 1
ATOM 3816 O O . THR B 1 264 ? -5.04 2.932 -24.25 1 21.35 245 THR B O 1
ATOM 3820 N N . LEU B 1 265 ? -5.569 1.487 -22.616 1 21.62 246 LEU B N 1
ATOM 3821 C CA . LEU B 1 265 ? -4.27 1.427 -21.996 1 21.12 246 LEU B CA 1
ATOM 3822 C C . LEU B 1 265 ? -3.187 0.953 -22.964 1 21.25 246 LEU B C 1
ATOM 3823 O O . LEU B 1 265 ? -2.091 1.525 -22.945 1 21.09 246 LEU B O 1
ATOM 3828 N N . ARG B 1 266 ? -3.485 -0.036 -23.841 1 20.65 247 ARG B N 1
ATOM 3829 C CA . ARG B 1 266 ? -2.538 -0.496 -24.876 1 22.16 247 ARG B CA 1
ATOM 3830 C C . ARG B 1 266 ? -2.047 0.671 -25.739 1 22.51 247 ARG B C 1
ATOM 3831 O O . ARG B 1 266 ? -0.861 0.741 -26.064 1 23.15 247 ARG B O 1
ATOM 3839 N N . MET B 1 267 ? -2.959 1.565 -26.139 1 22.2 248 MET B N 1
ATOM 3840 C CA . MET B 1 267 ? -2.578 2.733 -26.938 1 23.29 248 MET B CA 1
ATOM 3841 C C . MET B 1 267 ? -1.747 3.728 -26.11 1 23.13 248 MET B C 1
ATOM 3842 O O . MET B 1 267 ? -0.817 4.343 -26.624 1 22.72 248 MET B O 1
ATOM 3847 N N . ASN B 1 268 ? -2.051 3.854 -24.804 1 22.86 249 ASN B N 1
ATOM 3848 C CA . ASN B 1 268 ? -1.281 4.734 -23.927 1 23.02 249 ASN B CA 1
ATOM 3849 C C . ASN B 1 268 ? 0.149 4.206 -23.76 1 23.65 249 ASN B C 1
ATOM 3850 O O . ASN B 1 268 ? 1.107 5 -23.731 1 23.64 249 ASN B O 1
ATOM 3855 N N . VAL B 1 269 ? 0.304 2.869 -23.716 1 22.78 250 VAL B N 1
ATOM 3856 C CA . VAL B 1 269 ? 1.616 2.236 -23.613 1 24.44 250 VAL B CA 1
ATOM 3857 C C . VAL B 1 269 ? 2.497 2.617 -24.796 1 25.03 250 VAL B C 1
ATOM 3858 O O . VAL B 1 269 ? 3.682 2.9 -24.606 1 24.84 250 VAL B O 1
ATOM 3862 N N . ASN B 1 270 ? 1.915 2.663 -26.012 1 25.51 251 ASN B N 1
ATOM 3863 C CA . ASN B 1 270 ? 2.681 3.036 -27.193 1 26.75 251 ASN B CA 1
ATOM 3864 C C . ASN B 1 270 ? 3.224 4.482 -27.055 1 26.24 251 ASN B C 1
ATOM 3865 O O . ASN B 1 270 ? 4.395 4.717 -27.368 1 26.5 251 ASN B O 1
ATOM 3870 N N . ALA B 1 271 ? 2.4 5.429 -26.507 1 24.16 252 ALA B N 1
ATOM 3871 C CA . ALA B 1 271 ? 2.851 6.798 -26.31 1 23.48 252 ALA B CA 1
ATOM 3872 C C . ALA B 1 271 ? 3.971 6.86 -25.27 1 22.48 252 ALA B C 1
ATOM 3873 O O . ALA B 1 271 ? 4.934 7.607 -25.457 1 22.62 252 ALA B O 1
ATOM 3875 N N . LEU B 1 272 ? 3.864 6.061 -24.205 1 21.26 253 LEU B N 1
ATOM 3876 C CA . LEU B 1 272 ? 4.889 5.988 -23.154 1 22.16 253 LEU B CA 1
ATOM 3877 C C . LEU B 1 272 ? 6.22 5.488 -23.733 1 23.12 253 LEU B C 1
ATOM 3878 O O . LEU B 1 272 ? 7.289 5.975 -23.336 1 22.71 253 LEU B O 1
ATOM 3883 N N . GLU B 1 273 ? 6.144 4.552 -24.714 1 22.72 254 GLU B N 1
ATOM 3884 C CA . GLU B 1 273 ? 7.352 4.043 -25.367 1 22.8 254 GLU B CA 1
ATOM 3885 C C . GLU B 1 273 ? 8.056 5.166 -26.112 1 22.2 254 GLU B C 1
ATOM 3886 O O . GLU B 1 273 ? 9.27 5.309 -25.985 1 21.77 254 GLU B O 1
ATOM 3892 N N . HIS B 1 274 ? 7.287 6.016 -26.82 1 22.08 255 HIS B N 1
ATOM 3893 C CA . HIS B 1 274 ? 7.849 7.146 -27.569 1 22.63 255 HIS B CA 1
ATOM 3894 C C . HIS B 1 274 ? 8.466 8.191 -26.649 1 22.61 255 HIS B C 1
ATOM 3895 O O . HIS B 1 274 ? 9.495 8.781 -26.97 1 22.74 255 HIS B O 1
ATOM 3902 N N . ILE B 1 275 ? 7.833 8.447 -25.514 1 23.21 256 ILE B N 1
ATOM 3903 C CA . ILE B 1 275 ? 8.33 9.434 -24.55 1 23.18 256 ILE B CA 1
ATOM 3904 C C . ILE B 1 275 ? 9.713 9.039 -24.023 1 23.54 256 ILE B C 1
ATOM 3905 O O . ILE B 1 275 ? 10.659 9.856 -24.054 1 22.98 256 ILE B O 1
ATOM 3910 N N . ALA B 1 276 ? 9.85 7.764 -23.616 1 23.3 257 ALA B N 1
ATOM 3911 C CA . ALA B 1 276 ? 11.115 7.254 -23.077 1 24.32 257 ALA B CA 1
ATOM 3912 C C . ALA B 1 276 ? 12.246 7.278 -24.098 1 23.53 257 ALA B C 1
ATOM 3913 O O . ALA B 1 276 ? 13.362 7.691 -23.776 1 22.96 257 ALA B O 1
ATOM 3915 N N . ARG B 1 277 ? 11.959 6.875 -25.347 1 23.92 258 ARG B N 1
ATOM 3916 C CA . ARG B 1 277 ? 12.974 6.904 -26.409 1 24.42 258 ARG B CA 1
ATOM 3917 C C . ARG B 1 277 ? 13.352 8.355 -26.754 1 23.31 258 ARG B C 1
ATOM 3918 O O . ARG B 1 277 ? 14.541 8.643 -26.943 1 23.32 258 ARG B O 1
ATOM 3926 N N . ALA B 1 278 ? 12.374 9.285 -26.728 1 22.14 259 ALA B N 1
ATOM 3927 C CA . ALA B 1 278 ? 12.688 10.707 -26.946 1 22.1 259 ALA B CA 1
ATOM 3928 C C . ALA B 1 278 ? 13.634 11.26 -25.885 1 21.84 259 ALA B C 1
ATOM 3929 O O . ALA B 1 278 ? 14.614 11.923 -26.227 1 20.74 259 ALA B O 1
ATOM 3931 N N . ALA B 1 279 ? 13.349 10.986 -24.58 1 21.48 260 ALA B N 1
ATOM 3932 C CA . ALA B 1 279 ? 14.176 11.455 -23.486 1 22.25 260 ALA B CA 1
ATOM 3933 C C . ALA B 1 279 ? 15.598 10.925 -23.623 1 23.2 260 ALA B C 1
ATOM 3934 O O . ALA B 1 279 ? 16.566 11.69 -23.518 1 23.89 260 ALA B O 1
ATOM 3936 N N . GLU B 1 280 ? 15.714 9.638 -23.96 1 22.95 261 GLU B N 1
ATOM 3937 C CA . GLU B 1 280 ? 17.013 9.014 -24.125 1 24.77 261 GLU B CA 1
ATOM 3938 C C . GLU B 1 280 ? 17.793 9.612 -25.292 1 25.59 261 GLU B C 1
ATOM 3939 O O . GLU B 1 280 ? 18.966 9.953 -25.127 1 25.1 261 GLU B O 1
ATOM 3941 N N . GLU B 1 281 ? 17.159 9.738 -26.473 1 26.49 262 GLU B N 1
ATOM 3942 C CA . GLU B 1 281 ? 17.832 10.273 -27.657 1 26.99 262 GLU B CA 1
ATOM 3943 C C . GLU B 1 281 ? 18.205 11.731 -27.469 1 27.24 262 GLU B C 1
ATOM 3944 O O . GLU B 1 281 ? 19.281 12.133 -27.889 1 28.14 262 GLU B O 1
ATOM 3950 N N . GLN B 1 282 ? 17.34 12.513 -26.8 1 26.62 263 GLN B N 1
ATOM 3951 C CA . GLN B 1 282 ? 17.579 13.93 -26.532 1 26.74 263 GLN B CA 1
ATOM 3952 C C . GLN B 1 282 ? 18.628 14.213 -25.453 1 27.55 263 GLN B C 1
ATOM 3953 O O . GLN B 1 282 ? 19.031 15.363 -25.289 1 28.72 263 GLN B O 1
ATOM 3959 N N . GLY B 1 283 ? 19.059 13.189 -24.73 1 26.69 264 GLY B N 1
ATOM 3960 C CA . GLY B 1 283 ? 20.071 13.371 -23.7 1 26.84 264 GLY B CA 1
ATOM 3961 C C . GLY B 1 283 ? 19.582 13.971 -22.398 1 25.98 264 GLY B C 1
ATOM 3962 O O . GLY B 1 283 ? 20.37 14.577 -21.675 1 26.48 264 GLY B O 1
ATOM 3963 N N . VAL B 1 284 ? 18.282 13.853 -22.095 1 24.92 265 VAL B N 1
ATOM 3964 C CA . VAL B 1 284 ? 17.749 14.316 -20.801 1 24.62 265 VAL B CA 1
ATOM 3965 C C . VAL B 1 284 ? 17.38 13.064 -19.969 1 24.41 265 VAL B C 1
ATOM 3966 O O . VAL B 1 284 ? 17.474 11.945 -20.476 1 25.08 265 VAL B O 1
ATOM 3970 N N . HIS B 1 285 ? 17.019 13.23 -18.681 1 23.35 266 HIS B N 1
ATOM 3971 C CA . HIS B 1 285 ? 16.655 12.12 -17.803 1 23.34 266 HIS B CA 1
ATOM 3972 C C . HIS B 1 285 ? 15.64 11.145 -18.462 1 24 266 HIS B C 1
ATOM 3973 O O . HIS B 1 285 ? 14.644 11.607 -19.031 1 24.49 266 HIS B O 1
ATOM 3980 N N . SER B 1 286 ? 15.906 9.834 -18.414 1 23.77 267 SER B N 1
ATOM 3981 C CA . SER B 1 286 ? 15.002 8.867 -19.053 1 23.92 267 SER B CA 1
ATOM 3982 C C . SER B 1 286 ? 14.571 7.707 -18.149 1 25.06 267 SER B C 1
ATOM 3983 O O . SER B 1 286 ? 13.679 6.95 -18.534 1 25.14 267 SER B O 1
ATOM 3986 N N . GLU B 1 287 ? 15.122 7.606 -16.928 1 25.67 268 GLU B N 1
ATOM 3987 C CA . GLU B 1 287 ? 14.721 6.529 -16.002 1 26.14 268 GLU B CA 1
ATOM 3988 C C . GLU B 1 287 ? 13.257 6.609 -15.593 1 25.52 268 GLU B C 1
ATOM 3989 O O . GLU B 1 287 ? 12.565 5.587 -15.683 1 25.5 268 GLU B O 1
ATOM 3995 N N . LEU B 1 288 ? 12.78 7.801 -15.141 1 24.56 269 LEU B N 1
ATOM 3996 C CA . LEU B 1 288 ? 11.369 7.961 -14.772 1 25.22 269 LEU B CA 1
ATOM 3997 C C . LEU B 1 288 ? 10.447 7.645 -15.952 1 24.39 269 LEU B C 1
ATOM 3998 O O . LEU B 1 288 ? 9.598 6.766 -15.798 1 24.82 269 LEU B O 1
ATOM 4003 N N . PRO B 1 289 ? 10.657 8.217 -17.163 1 24.06 270 PRO B N 1
ATOM 4004 C CA . PRO B 1 289 ? 9.84 7.798 -18.318 1 23.31 270 PRO B CA 1
ATOM 4005 C C . PRO B 1 289 ? 9.856 6.282 -18.588 1 22.74 270 PRO B C 1
ATOM 4006 O O . PRO B 1 289 ? 8.798 5.714 -18.848 1 23.52 270 PRO B O 1
ATOM 4010 N N . HIS B 1 290 ? 11.03 5.614 -18.498 1 21.25 271 HIS B N 1
ATOM 4011 C CA . HIS B 1 290 ? 11.099 4.179 -18.72 1 21.91 271 HIS B CA 1
ATOM 4012 C C . HIS B 1 290 ? 10.301 3.414 -17.676 1 22.54 271 HIS B C 1
ATOM 4013 O O . HIS B 1 290 ? 9.566 2.487 -18.029 1 23.47 271 HIS B O 1
ATOM 4020 N N . LEU B 1 291 ? 10.416 3.811 -16.392 1 21.83 272 LEU B N 1
ATOM 4021 C CA . LEU B 1 291 ? 9.688 3.141 -15.319 1 21.36 272 LEU B CA 1
ATOM 4022 C C . LEU B 1 291 ? 8.182 3.337 -15.457 1 21.01 272 LEU B C 1
ATOM 4023 O O . LEU B 1 291 ? 7.431 2.384 -15.253 1 20.62 272 LEU B O 1
ATOM 4028 N N . MET B 1 292 ? 7.731 4.541 -15.873 1 20.83 273 MET B N 1
ATOM 4029 C CA . MET B 1 292 ? 6.303 4.772 -16.1 1 21.43 273 MET B CA 1
ATOM 4030 C C . MET B 1 292 ? 5.788 3.845 -17.226 1 22.81 273 MET B C 1
ATOM 4031 O O . MET B 1 292 ? 4.699 3.277 -17.097 1 23.52 273 MET B O 1
ATOM 4036 N N . ARG B 1 293 ? 6.581 3.667 -18.29 1 22.28 274 ARG B N 1
ATOM 4037 C CA . ARG B 1 293 ? 6.215 2.75 -19.38 1 23.12 274 ARG B CA 1
ATOM 4038 C C . ARG B 1 293 ? 6.114 1.307 -18.83 1 24.25 274 ARG B C 1
ATOM 4039 O O . ARG B 1 293 ? 5.142 0.597 -19.098 1 24.56 274 ARG B O 1
ATOM 4047 N N . GLU B 1 294 ? 7.105 0.898 -18.037 0.9 23.77 275 GLU B N 1
ATOM 4048 C CA . GLU B 1 294 ? 7.144 -0.427 -17.429 0.9 24.08 275 GLU B CA 1
ATOM 4049 C C . GLU B 1 294 ? 5.929 -0.681 -16.529 0.9 23.69 275 GLU B C 1
ATOM 4050 O O . GLU B 1 294 ? 5.303 -1.733 -16.653 0.9 23.16 275 GLU B O 1
ATOM 4056 N N . VAL B 1 295 ? 5.565 0.278 -15.66 1 23.23 276 VAL B N 1
ATOM 4057 C CA . VAL B 1 295 ? 4.417 0.118 -14.765 1 24 276 VAL B CA 1
ATOM 4058 C C . VAL B 1 295 ? 3.101 -0.002 -15.562 1 23.41 276 VAL B C 1
ATOM 4059 O O . VAL B 1 295 ? 2.289 -0.869 -15.236 1 22.82 276 VAL B O 1
ATOM 4063 N N . ALA B 1 296 ? 2.93 0.775 -16.662 1 22.38 277 ALA B N 1
ATOM 4064 C CA . ALA B 1 296 ? 1.726 0.665 -17.506 1 22.01 277 ALA B CA 1
ATOM 4065 C C . ALA B 1 296 ? 1.679 -0.684 -18.217 1 21.65 277 ALA B C 1
ATOM 4066 O O . ALA B 1 296 ? 0.605 -1.251 -18.369 1 20.99 277 ALA B O 1
ATOM 4068 N N . GLU B 1 297 ? 2.836 -1.205 -18.637 1 21.4 278 GLU B N 1
ATOM 4069 C CA . GLU B 1 297 ? 2.909 -2.527 -19.236 1 23.29 278 GLU B CA 1
ATOM 4070 C C . GLU B 1 297 ? 2.481 -3.622 -18.265 1 22.94 278 GLU B C 1
ATOM 4071 O O . GLU B 1 297 ? 1.86 -4.603 -18.683 1 23.21 278 GLU B O 1
ATOM 4073 N N . ARG B 1 298 ? 2.784 -3.459 -16.958 1 22.45 279 ARG B N 1
ATOM 4074 C CA . ARG B 1 298 ? 2.381 -4.415 -15.946 1 21.57 279 ARG B CA 1
ATOM 4075 C C . ARG B 1 298 ? 0.872 -4.491 -15.873 1 20.26 279 ARG B C 1
ATOM 4076 O O . ARG B 1 298 ? 0.34 -5.582 -15.755 1 20.24 279 ARG B O 1
ATOM 4084 N N . ALA B 1 299 ? 0.182 -3.34 -15.942 1 19.09 280 ALA B N 1
ATOM 4085 C CA . ALA B 1 299 ? -1.279 -3.322 -15.907 1 19.4 280 ALA B CA 1
ATOM 4086 C C . ALA B 1 299 ? -1.827 -4.061 -17.151 1 21.38 280 ALA B C 1
ATOM 4087 O O . ALA B 1 299 ? -2.763 -4.859 -17.005 1 22.5 280 ALA B O 1
ATOM 4089 N N . VAL B 1 300 ? -1.227 -3.826 -18.362 1 19.99 281 VAL B N 1
ATOM 4090 C CA . VAL B 1 300 ? -1.598 -4.551 -19.593 1 20.75 281 VAL B CA 1
ATOM 4091 C C . VAL B 1 300 ? -1.473 -6.085 -19.384 1 22.47 281 VAL B C 1
ATOM 4092 O O . VAL B 1 300 ? -2.398 -6.837 -19.712 1 22.27 281 VAL B O 1
ATOM 4096 N N . ALA B 1 301 ? -0.333 -6.537 -18.812 1 23.45 282 ALA B N 1
ATOM 4097 C CA . ALA B 1 301 ? -0.102 -7.951 -18.551 1 24.77 282 ALA B CA 1
ATOM 4098 C C . ALA B 1 301 ? -1.173 -8.551 -17.64 1 24.57 282 ALA B C 1
ATOM 4099 O O . ALA B 1 301 ? -1.51 -9.733 -17.79 1 24.26 282 ALA B O 1
ATOM 4101 N N . GLN B 1 302 ? -1.746 -7.73 -16.727 1 24.45 283 GLN B N 1
ATOM 4102 C CA . GLN B 1 302 ? -2.778 -8.173 -15.794 1 24.67 283 GLN B CA 1
ATOM 4103 C C . GLN B 1 302 ? -4.204 -7.949 -16.292 1 25.31 283 GLN B C 1
ATOM 4104 O O . GLN B 1 302 ? -5.122 -7.891 -15.479 1 26.51 283 GLN B O 1
ATOM 4110 N N . GLY B 1 303 ? -4.377 -7.871 -17.606 1 23.73 284 GLY B N 1
ATOM 4111 C CA . GLY B 1 303 ? -5.686 -7.8 -18.252 1 23.61 284 GLY B CA 1
ATOM 4112 C C . GLY B 1 303 ? -6.349 -6.439 -18.372 1 23.07 284 GLY B C 1
ATOM 4113 O O . GLY B 1 303 ? -7.567 -6.385 -18.582 1 24.36 284 GLY B O 1
ATOM 4114 N N . HIS B 1 304 ? -5.573 -5.33 -18.337 1 20.58 285 HIS B N 1
ATOM 4115 C CA . HIS B 1 304 ? -6.176 -4 -18.441 1 20.59 285 HIS B CA 1
ATOM 4116 C C . HIS B 1 304 ? -5.995 -3.308 -19.79 1 21.01 285 HIS B C 1
ATOM 4117 O O . HIS B 1 304 ? -6.338 -2.141 -19.891 1 20.58 285 HIS B O 1
ATOM 4124 N N . GLY B 1 305 ? -5.578 -4.05 -20.823 1 20.82 286 GLY B N 1
ATOM 4125 C CA . GLY B 1 305 ? -5.331 -3.511 -22.157 1 20.5 286 GLY B CA 1
ATOM 4126 C C . GLY B 1 305 ? -6.475 -2.733 -22.777 1 20.72 286 GLY B C 1
ATOM 4127 O O . GLY B 1 305 ? -6.237 -1.725 -23.437 1 21.43 286 GLY B O 1
ATOM 4128 N N . ASP B 1 306 ? -7.713 -3.205 -22.594 1 19.84 287 ASP B N 1
ATOM 4129 C CA . ASP B 1 306 ? -8.932 -2.553 -23.088 1 20.89 287 ASP B CA 1
ATOM 4130 C C . ASP B 1 306 ? -9.347 -1.365 -22.241 1 21.8 287 ASP B C 1
ATOM 4131 O O . ASP B 1 306 ? -10.191 -0.608 -22.676 1 22.33 287 ASP B O 1
ATOM 4136 N N . HIS B 1 307 ? -8.915 -1.301 -20.976 1 22.03 288 HIS B N 1
ATOM 4137 C CA . HIS B 1 307 ? -9.362 -0.275 -20.059 1 22.26 288 HIS B CA 1
ATOM 4138 C C . HIS B 1 307 ? -8.724 1.076 -20.267 1 23.23 288 HIS B C 1
ATOM 4139 O O . HIS B 1 307 ? -7.719 1.177 -20.96 1 24.7 288 HIS B O 1
ATOM 4146 N N . ASN B 1 308 ? -9.327 2.133 -19.699 1 21.85 289 ASN B N 1
ATOM 4147 C CA . ASN B 1 308 ? -8.719 3.457 -19.795 1 21.01 289 ASN B CA 1
ATOM 4148 C C . ASN B 1 308 ? -7.413 3.475 -18.967 1 19.71 289 ASN B C 1
ATOM 4149 O O . ASN B 1 308 ? -7.145 2.53 -18.207 1 20.57 289 ASN B O 1
ATOM 4154 N N . TYR B 1 309 ? -6.608 4.538 -19.093 1 17.71 290 TYR B N 1
ATOM 4155 C CA . TYR B 1 309 ? -5.336 4.652 -18.405 1 16.84 290 TYR B CA 1
ATOM 4156 C C . TYR B 1 309 ? -5.445 4.503 -16.889 1 18.62 290 TYR B C 1
ATOM 4157 O O . TYR B 1 309 ? -4.543 3.921 -16.265 1 19.49 290 TYR B O 1
ATOM 4166 N N . MET B 1 310 ? -6.563 4.97 -16.292 1 17.78 291 MET B N 1
ATOM 4167 C CA . MET B 1 310 ? -6.731 4.897 -14.836 1 17.86 291 MET B CA 1
ATOM 4168 C C . MET B 1 310 ? -6.718 3.49 -14.252 1 18.45 291 MET B C 1
ATOM 4169 O O . MET B 1 310 ? -6.558 3.35 -13.039 1 17.97 291 MET B O 1
ATOM 4174 N N . SER B 1 311 ? -6.833 2.458 -15.088 1 19.34 292 SER B N 1
ATOM 4175 C CA . SER B 1 311 ? -6.696 1.066 -14.649 1 20.1 292 SER B CA 1
ATOM 4176 C C . SER B 1 311 ? -5.294 0.827 -14.121 1 21.2 292 SER B C 1
ATOM 4177 O O . SER B 1 311 ? -5.142 -0.109 -13.343 1 22.64 292 SER B O 1
ATOM 4180 N N . VAL B 1 312 ? -4.276 1.668 -14.486 1 20.8 293 VAL B N 1
ATOM 4181 C CA . VAL B 1 312 ? -2.939 1.504 -13.909 1 21.27 293 VAL B CA 1
ATOM 4182 C C . VAL B 1 312 ? -2.972 1.684 -12.388 1 21.22 293 VAL B C 1
ATOM 4183 O O . VAL B 1 312 ? -1.989 1.346 -11.739 1 21.66 293 VAL B O 1
ATOM 4187 N N . TYR B 1 313 ? -4.121 2.137 -11.812 1 20.06 294 TYR B N 1
ATOM 4188 C CA . TYR B 1 313 ? -4.365 2.182 -10.376 1 20.33 294 TYR B CA 1
ATOM 4189 C C . TYR B 1 313 ? -4.166 0.777 -9.794 1 21.65 294 TYR B C 1
ATOM 4190 O O . TYR B 1 313 ? -3.6 0.654 -8.707 1 22.85 294 TYR B O 1
ATOM 4199 N N . GLU B 1 314 ? -4.594 -0.28 -10.523 1 21.93 295 GLU B N 1
ATOM 4200 C CA . GLU B 1 314 ? -4.414 -1.681 -10.116 1 21.95 295 GLU B CA 1
ATOM 4201 C C . GLU B 1 314 ? -2.92 -2.031 -9.957 1 22.38 295 GLU B C 1
ATOM 4202 O O . GLU B 1 314 ? -2.569 -2.79 -9.063 1 22.83 295 GLU B O 1
ATOM 4208 N N . ALA B 1 315 ? -2.048 -1.455 -10.793 1 22.4 296 ALA B N 1
ATOM 4209 C CA . ALA B 1 315 ? -0.599 -1.687 -10.652 1 22.41 296 ALA B CA 1
ATOM 4210 C C . ALA B 1 315 ? -0.029 -0.864 -9.482 1 22.25 296 ALA B C 1
ATOM 4211 O O . ALA B 1 315 ? 0.894 -1.324 -8.793 1 22.89 296 ALA B O 1
ATOM 4213 N N . PHE B 1 316 ? -0.59 0.336 -9.224 1 21.58 297 PHE B N 1
ATOM 4214 C CA . PHE B 1 316 ? -0.134 1.157 -8.098 1 21.15 297 PHE B CA 1
ATOM 4215 C C . PHE B 1 316 ? -0.495 0.537 -6.74 1 21.38 297 PHE B C 1
ATOM 4216 O O . PHE B 1 316 ? 0.248 0.692 -5.78 1 20.95 297 PHE B O 1
ATOM 4224 N N . LYS B 1 317 ? -1.591 -0.237 -6.684 1 22.2 298 LYS B N 1
ATOM 4225 C CA . LYS B 1 317 ? -2.004 -0.949 -5.475 1 23.82 298 LYS B CA 1
ATOM 4226 C C . LYS B 1 317 ? -1.099 -2.145 -5.124 1 23.96 298 LYS B C 1
ATOM 4227 O O . LYS B 1 317 ? -1.169 -2.629 -4 1 25.11 298 LYS B O 1
ATOM 4233 N N . GLN B 1 318 ? -0.25 -2.605 -6.043 1 23.55 299 GLN B N 1
ATOM 4234 C CA . GLN B 1 318 ? 0.558 -3.798 -5.772 1 24.72 299 GLN B CA 1
ATOM 4235 C C . GLN B 1 318 ? 1.951 -3.481 -5.279 1 24.97 299 GLN B C 1
ATOM 4236 O O . GLN B 1 318 ? 2.585 -2.556 -5.772 1 24.74 299 GLN B O 1
ATOM 4242 N N . PRO B 1 319 ? 2.429 -4.213 -4.26 1 25.62 300 PRO B N 1
ATOM 4243 C CA . PRO B 1 319 ? 3.777 -3.946 -3.748 1 25.61 300 PRO B CA 1
ATOM 4244 C C . PRO B 1 319 ? 4.835 -4.204 -4.805 1 26.31 300 PRO B C 1
ATOM 4245 O O . PRO B 1 319 ? 4.66 -5.071 -5.653 1 25.79 300 PRO B O 1
ATOM 4249 N N . SER B 1 320 ? 5.921 -3.432 -4.768 1 26.46 301 SER B N 1
ATOM 4250 C CA . SER B 1 320 ? 6.994 -3.583 -5.735 1 27.18 301 SER B CA 1
ATOM 4251 C C . SER B 1 320 ? 7.81 -4.82 -5.405 1 29.81 301 SER B C 1
ATOM 4252 O O . SER B 1 320 ? 7.978 -5.146 -4.23 1 31.28 301 SER B O 1
#

Solvent-accessible surface area: 21197 Å² total; per-residue (Å²): 115,48,56,0,0,0,0,2,1,33,94,33,0,54,32,0,0,78,18,0,29,87,92,46,7,75,6,16,0,41,22,206,55,66,107,121,0,76,41,6,71,94,99,60,7,65,73,10,94,43,10,50,73,0,0,51,52,3,60,2,3,0,0,18,28,118,27,2,75,39,0,76,82,19,0,16,102,0,127,159,25,0,41,130,70,4,0,0,0,3,3,30,0,0,0,104,36,0,114,53,0,47,63,37,0,80,124,39,41,11,78,19,0,0,0,0,16,23,26,41,12,59,44,9,17,115,127,98,2,6,1,1,0,0,10,67,111,55,0,0,75,117,21,86,84,6,1,48,15,0,6,42,18,87,54,42,20,83,52,31,0,18,0,0,0,7,4,0,0,0,20,5,6,29,3,9,16,18,9,0,0,0,2,0,0,2,2,0,31,46,34,69,18,39,2,56,106,0,3,107,52,0,9,56,57,4,8,66,73,53,20,30,42,90,51,7,33,70,60,0,70,40,3,72,144,39,70,10,71,12,110,107,10,21,0,141,57,26,14,76,18,1,82,31,2,1,70,0,0,108,58,33,30,8,2,8,54,10,1,60,22,8,74,76,2,1,37,71,0,26,90,96,58,28,9,103,62,31,16,6,0,1,12,42,4,2,85,69,96,76,114,48,55,0,0,0,0,2,1,33,92,32,0,56,41,0,0,28,28,0,27,94,50,46,6,73,4,15,0,42,23,206,56,64,107,119,1,76,42,5,71,92,108,60,8,64,75,11,95,44,9,52,77,0,0,52,50,4,58,3,3,0,0,17,30,116,53,4,70,37,0,76,82,22,0,18,100,0,127,130,18,0,122,86,70,4,0,0,0,3,4,33,1,0,1,86,39,0,126,54,0,48,72,38,1,82,118,18,36,12,90,19,0,0,0,0,16,23,27,44,12,57,52,9,34,113,127,100,2,6,1,4,0,0,10,66,43,54,0,20,109,71,30,42,80,7,1,54,25,0,8,42,36,89,74,48,19,84,59,32,5,19,0,0,0,10,4,1,0,0,21,4,6,28,2,8,16,17,9,0,1,0,2,0,0,2,2,0,31,47,20,68,16,34,2,54,95,0,9,102,43,0,10,57,52,5,9,64,72,52,20,29,41,90,52,6,34,69,57,2,71,38,3,72,145,39,70,9,73,10,109,111,10,22,0,116,49,27,17,87,18,2,88,30,2,1,71,0,1,53,63,32,29,6,1,10,51,10,2,72,22,7,72,77,2,1,38,74,1,49,89,99,58,25,6,90,58,28,13,5,0,0,12,35,6,1,83,65,94,78

Foldseek 3Di:
DFAEEEEALDLQSVLLLVLLLVVPHAYEYEYPPQVSCVVVVVSRHHDAPALLRRQQVGLEYEYEHAALVVVCVRCVVNLQSQANGEYEYAYADALVSQVVVVVSCVVSNHHYKYKYWQDGSVCWQEAAGEIEIEADVVSCVVCVVSVSRGYHYHYDYRRGRVRNVVSVVVVVVVVVVVVVLVLVQVLVVLVVQHSVNVCCPCVVPVCVVPPPPVVVVVCVVCLVVLNFALPPHWLLRVLVVLVVSLVSCVVSVHDRPVSVVVSVLSVVLVVVVRGSGHNCNSVVSVVDDD/DFAEEEEALDLQSVLLLVLLLVVPHAYEYEYPPQVSCVVVVVSRHHYAPALLSRLQVGLEYEYEHADLVVCCVRCVVNLQSQANGEYEYAYADALVSQVVVVVSCVVSNHHYKYKYWQDGSVCWQEQAGEIEIEADVVSCVVCVVSVVSGYHYHYDYRRRRVRNVVSVVVVVVVVVVVVVLVLVQVLVVLVVQHSVNVCCPCVVPPCVVPVPPVVVVVCVVCLVVLHFAQPPHWLLRVLVVLVVSLVSCVVSVHDRPVSVVVSVLSVVLVVVPRGRGDSCNSVVSVPDDD

Secondary structure (DSSP, 8-state):
---EEEE--SHHHHHHHHHHHHTT--EEEE-SSGGGGHHHHHTT-EE-SSHHHHHHTSSEEEE--S-HHHHHHHHGGGHHHHTTSEEEE-----HHHHHHHHHHHHHHT-EEEEEEE-S-GGGTTSTT-EEEEEE-HHHHHHTHHHHHTTSEEEE--S-TTHHHHHHHHHHHHHHHHHHHHHHHHHHHHTTT--HHHHHHHIIIIIHHHH--HHHHHHHHHHHHHT----TT--HHHHHHHHHHHHHHHHHHTS--HHHHHHHHHHHHHIIIIITTS-GGGGHHHHTS--/---EEEE--SHHHHHHHHHHHHTT--EEEE-SSGGGGHHHHHTT-EE-SSHHHHHHT-SEEEE--S-HHHHHHHHGGGHHHHTTSEEEE-----HHHHHHHHHHHHHHT-EEEEEEE-S-GGGTTSTT-EEEEEE-HHHHHHTHHHHHTTSEEEE--S-TTHHHHHHHHHHHHHHHHHHHHHHHHHHHHTTT--HHHHHHHIIIIIHHHHS-HHHHHHHHHHHHHT----TT--HHHHHHHHHHHHHHHHHHTS--HHHHHHHHHHHHHIIIIITTS-GGGGHHHHTS--

InterPro domains:
  IPR006115 6-phosphogluconate dehydrogenase, NADP-binding [PF03446] (15-162)
  IPR008927 6-phosphogluconate dehydrogenase-like, C-terminal domain superfamily [SSF48179] (184-299)
  IPR013328 6-phosphogluconate dehydrogenase, domain 2 [G3DSA:1.10.1040.10] (169-300)
  IPR015815 3-hydroxyisobutyrate dehydrogenase-related [PIRSF000103] (8-301)
  IPR036291 NAD(P)-binding domain superfamily [SSF51735] (15-164)
  IPR048666 NADPH-dependent reductive aminase-like, C-terminal domain [PF21761] (170-298)
  IPR051265 HIBADH-related NP60 subfamily [PTHR43580] (6-297)

Seq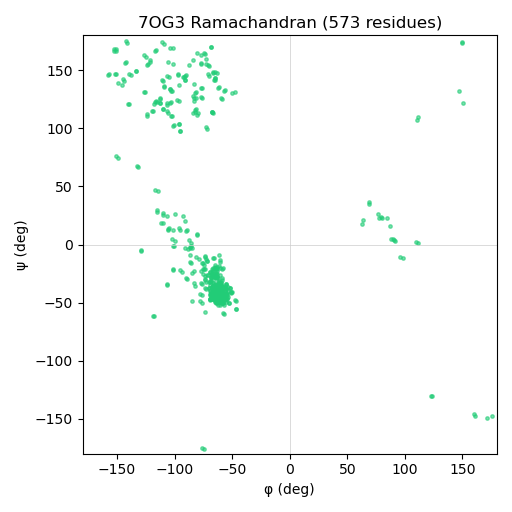uence (580 aa):
PAPVTVVGLGPMGLVLAEVLLAKGHPTTVWNRTPERASGLVAQGASLAASITDAVSASPVTIMCLNNYATMYEVFGPAREALRDRVLVNLNSGTPQEVRAAVSWASDLGTRYLDGAIMVPPPLVGRPDAVFLYSGDRAVLDEHRATLASLGDPRFLGADPTLAVLYNTALLHMMYATLNGYLQATALVGSAGVSATEFADIALGWFAPSVLAPSSLAAHAVDLDKGNYPGTLGTLRMNVNALEHIARAAEEQGVHSELPHLMREVAERAVAQGHGDHNYMSVVYEAFKQPSPAPVTVVGLGPMGLVLAEVLLAKGHPTTVWNRTPERASGLVAQGASLAASITDAVSASPVTIMCLNNYATMYEVFGPAREALRDRVLVNLNSGTPQEVRAAVSWASDLGTRYLDGAIMVPPPLVGRPDAVFLYSGDRAVLDEHRATLASLGDPRFLGADPTLAVLYNTALLHMMYATLNGYLQATALVGSAGVSATEFADIALGWFAPSVLAPSSLAAHAVDLDKGNYPGTLGTLRMNVNALEHIARAAEEQGVHSELPHLMREVAERAVAQGHGDHNYMSVYEAFKQPS